Protein 3G66 (pdb70)

Secondary structure (DSSP, 8-state):
-HHHHHHHHHHHHS-HHHHHHHHHHHHHHHHH--------S----TTGGG-BTTB-EEEEEGGGTEEEEEEES--HHHHHHSEEEPTTSPPTT--TTEEEEEE--S-BTTB-TTTTGGG--TT-EEEEEETTEEEEEEEEEEEEE-TT--GGGS--TT-EEEEEEEEESTTT-SEEEEEEEEEE------/-HHHHHHHHHHHTS-HHHHHHHHHHHHHHHHH--------TTT--------TTGGG-BTTB-EEEEEGGGTEEEEEEES--HHHHTTSEEEPTTSPPTT--TTEEEEEE--S-BTTB-TTTTGGG--TT-EEEEEETTEEEEEEEEEEEEE-TT--GGGSPPTT-EEEEEEEEESTTT--EEEEEEEEEE------

Radius of gyration: 22.94 Å; Cα contacts (8 Å, |Δi|>4): 849; chains: 2; bounding box: 62×54×55 Å

Organism: Streptococcus pneumoniae (NCBI:txid1313)

Foldseek 3Di:
DVVQVVQLVVLVVDDPVLLVVLLVLLVVCQVPQDADDFADLPVDCSNVSQDDPQWFFWKFFVLVGDTFTEGEGRDVVRQVRTKYWGPSARDPSWDFQGFTEIEHELDDPPDNHCVPVVSDDFQGWMWTGGRPWIWIWGWDDKDKAASPGPPVRHGDGGWTKYWYKYADDVPPRRIIIITMTTTDDDTDDD/DVVQVVLQVQLVPDDPVLLVVLLVLQVVCQVVADDDDFADLPPPAADDDDCSNVSQDDPQWQHWKFFVLVGDTWTEGEGRHPVRLVRTKYWTPRARDPSWDFQHETEIEHELDDPPDNHCVPVVSDDFQGWMWTCGRNWIWIWTWDDKDKAASPPPPVRHGDGGFTKYWYKYADDVPPRRIIIITMTTTDDDTPDD

Structure (mmCIF, N/CA/C/O backbone):
data_3G66
#
_entry.id   3G66
#
_cell.length_a   48.911
_cell.length_b   96.857
_cell.length_c   98.866
_cell.angle_alpha   90.00
_cell.angle_beta   90.00
_cell.angle_gamma   90.00
#
_symmetry.space_group_name_H-M   'P 21 21 21'
#
loop_
_entity.id
_entity.type
_entity.pdbx_description
1 polymer 'Sortase C'
2 non-polymer '2-(N-MORPHOLINO)-ETHANESULFONIC ACID'
3 water water
#
loop_
_atom_site.group_PDB
_atom_site.id
_atom_site.type_symbol
_atom_site.label_atom_id
_atom_site.label_alt_id
_atom_site.label_comp_id
_atom_site.label_asym_id
_atom_site.label_entity_id
_atom_site.label_seq_id
_atom_site.pdbx_PDB_ins_code
_atom_site.Cartn_x
_atom_site.Cartn_y
_atom_site.Cartn_z
_atom_site.occupancy
_atom_site.B_iso_or_equiv
_atom_site.auth_seq_id
_atom_site.auth_comp_id
_atom_site.auth_asym_id
_atom_site.auth_atom_id
_atom_site.pdbx_PDB_model_num
ATOM 1 N N . ASN A 1 2 ? 32.350 -6.444 8.952 1.00 31.49 47 ASN A N 1
ATOM 2 C CA . ASN A 1 2 ? 33.639 -7.137 9.268 1.00 30.04 47 ASN A CA 1
ATOM 3 C C . ASN A 1 2 ? 34.364 -7.615 7.998 1.00 28.90 47 ASN A C 1
ATOM 4 O O . ASN A 1 2 ? 34.907 -6.791 7.257 1.00 28.52 47 ASN A O 1
ATOM 6 N N . GLU A 1 3 ? 34.379 -8.931 7.751 1.00 27.15 48 GLU A N 1
ATOM 7 C CA . GLU A 1 3 ? 35.003 -9.465 6.531 1.00 25.51 48 GLU A CA 1
ATOM 8 C C . GLU A 1 3 ? 34.311 -8.948 5.272 1.00 24.00 48 GLU A C 1
ATOM 9 O O . GLU A 1 3 ? 34.969 -8.603 4.287 1.00 22.64 48 GLU A O 1
ATOM 11 N N . VAL A 1 4 ? 32.988 -8.916 5.311 1.00 21.90 49 VAL A N 1
ATOM 12 C CA . VAL A 1 4 ? 32.186 -8.476 4.163 1.00 21.09 49 VAL A CA 1
ATOM 13 C C . VAL A 1 4 ? 32.464 -7.004 3.851 1.00 19.59 49 VAL A C 1
ATOM 14 O O . VAL A 1 4 ? 32.638 -6.618 2.705 1.00 18.36 49 VAL A O 1
ATOM 18 N N . ILE A 1 5 ? 32.537 -6.182 4.889 1.00 18.88 50 ILE A N 1
ATOM 19 C CA . ILE A 1 5 ? 32.807 -4.757 4.684 1.00 17.85 50 ILE A CA 1
ATOM 20 C C . ILE A 1 5 ? 34.207 -4.463 4.115 1.00 17.37 50 ILE A C 1
ATOM 21 O O . ILE A 1 5 ? 34.369 -3.644 3.187 1.00 15.35 50 ILE A O 1
ATOM 26 N N . LYS A 1 6 ? 35.200 -5.175 4.638 1.00 16.97 51 LYS A N 1
ATOM 27 C CA . LYS A 1 6 ? 36.567 -5.124 4.116 1.00 17.52 51 LYS A CA 1
ATOM 28 C C . LYS A 1 6 ? 36.634 -5.554 2.659 1.00 17.02 51 LYS A C 1
ATOM 29 O O . LYS A 1 6 ? 37.326 -4.924 1.862 1.00 17.39 51 LYS A O 1
ATOM 35 N N . GLU A 1 7 ? 35.912 -6.620 2.328 1.00 16.61 52 GLU A N 1
ATOM 36 C CA A GLU A 1 7 ? 35.872 -7.148 0.959 0.50 17.19 52 GLU A CA 1
ATOM 37 C CA B GLU A 1 7 ? 35.866 -7.151 0.951 0.50 17.36 52 GLU A CA 1
ATOM 38 C C . GLU A 1 7 ? 35.252 -6.121 0.015 1.00 15.89 52 GLU A C 1
ATOM 39 O O . GLU A 1 7 ? 35.745 -5.877 -1.076 1.00 15.50 52 GLU A O 1
ATOM 50 N N . PHE A 1 8 ? 34.162 -5.510 0.455 1.00 15.07 53 PHE A N 1
ATOM 51 C CA . PHE A 1 8 ? 33.510 -4.497 -0.355 1.00 13.65 53 PHE A CA 1
ATOM 52 C C . PHE A 1 8 ? 34.471 -3.336 -0.679 1.00 13.35 53 PHE A C 1
ATOM 53 O O . PHE A 1 8 ? 34.626 -2.954 -1.823 1.00 14.00 53 PHE A O 1
ATOM 61 N N . ASP A 1 9 ? 35.080 -2.739 0.345 1.00 12.77 54 ASP A N 1
ATOM 62 C CA . ASP A 1 9 ? 35.926 -1.582 0.126 1.00 13.04 54 ASP A CA 1
ATOM 63 C C . ASP A 1 9 ? 37.148 -1.972 -0.707 1.00 12.86 54 ASP A C 1
ATOM 64 O O . ASP A 1 9 ? 37.588 -1.166 -1.510 1.00 13.09 54 ASP A O 1
ATOM 69 N N . GLU A 1 10 ? 37.627 -3.205 -0.533 1.00 14.32 55 GLU A N 1
ATOM 70 C CA . GLU A 1 10 ? 38.782 -3.717 -1.308 1.00 16.34 55 GLU A CA 1
ATOM 71 C C . GLU A 1 10 ? 38.414 -3.812 -2.780 1.00 15.93 55 GLU A C 1
ATOM 72 O O . GLU A 1 10 ? 39.149 -3.337 -3.655 1.00 15.97 55 GLU A O 1
ATOM 78 N N . THR A 1 11 ? 37.238 -4.369 -3.055 1.00 14.59 56 THR A N 1
ATOM 79 C CA . THR A 1 11 ? 36.788 -4.483 -4.452 1.00 14.69 56 THR A CA 1
ATOM 80 C C . THR A 1 11 ? 36.608 -3.120 -5.103 1.00 14.50 56 THR A C 1
ATOM 81 O O . THR A 1 11 ? 37.085 -2.866 -6.211 1.00 13.77 56 THR A O 1
ATOM 85 N N . VAL A 1 12 ? 35.931 -2.216 -4.405 1.00 12.70 57 VAL A N 1
ATOM 86 C CA . VAL A 1 12 ? 35.709 -0.895 -4.955 1.00 13.34 57 VAL A CA 1
ATOM 87 C C . VAL A 1 12 ? 37.018 -0.184 -5.288 1.00 13.18 57 VAL A C 1
ATOM 88 O O . VAL A 1 12 ? 37.119 0.479 -6.311 1.00 12.89 57 VAL A O 1
ATOM 92 N N . SER A 1 13 ? 38.026 -0.317 -4.433 1.00 14.81 58 SER A N 1
ATOM 93 C CA . SER A 1 13 ? 39.305 0.356 -4.660 1.00 16.21 58 SER A CA 1
ATOM 94 C C . SER A 1 13 ? 40.015 -0.162 -5.917 1.00 17.36 58 SER A C 1
ATOM 95 O O . SER A 1 13 ? 40.904 0.521 -6.431 1.00 17.99 58 SER A O 1
ATOM 98 N N . GLN A 1 14 ? 39.618 -1.345 -6.379 1.00 17.64 59 GLN A N 1
ATOM 99 C CA A GLN A 1 14 ? 40.180 -1.900 -7.619 0.50 18.99 59 GLN A CA 1
ATOM 100 C CA B GLN A 1 14 ? 40.138 -1.967 -7.612 0.50 18.73 59 GLN A CA 1
ATOM 101 C C . GLN A 1 14 ? 39.347 -1.585 -8.865 1.00 19.26 59 GLN A C 1
ATOM 102 O O . GLN A 1 14 ? 39.788 -1.848 -10.015 1.00 20.07 59 GLN A O 1
ATOM 113 N N . MET A 1 15 ? 38.175 -0.985 -8.680 1.00 18.70 60 MET A N 1
ATOM 114 C CA . MET A 1 15 ? 37.344 -0.635 -9.819 1.00 18.74 60 MET A CA 1
ATOM 115 C C . MET A 1 15 ? 37.803 0.613 -10.581 1.00 19.93 60 MET A C 1
ATOM 116 O O . MET A 1 15 ? 38.463 1.512 -10.051 1.00 20.54 60 MET A O 1
ATOM 121 N N . ASP A 1 16 ? 37.425 0.637 -11.851 1.00 21.46 61 ASP A N 1
ATOM 122 C CA A ASP A 1 16 ? 37.678 1.710 -12.798 0.50 22.09 61 ASP A CA 1
ATOM 123 C CA B ASP A 1 16 ? 37.775 1.759 -12.711 0.50 22.35 61 ASP A CA 1
ATOM 124 C C . ASP A 1 16 ? 37.010 3.025 -12.375 1.00 22.20 61 ASP A C 1
ATOM 125 O O . ASP A 1 16 ? 35.788 3.042 -12.199 1.00 21.23 61 ASP A O 1
ATOM 134 N N . LYS A 1 17 ? 37.765 4.108 -12.258 1.00 22.34 62 LYS A N 1
ATOM 135 C CA . LYS A 1 17 ? 37.163 5.416 -11.933 1.00 23.42 62 LYS A CA 1
ATOM 136 C C . LYS A 1 17 ? 36.000 5.821 -12.841 1.00 23.51 62 LYS A C 1
ATOM 137 O O . LYS A 1 17 ? 35.001 6.345 -12.372 1.00 23.53 62 LYS A O 1
ATOM 139 N N . ALA A 1 18 ? 36.133 5.600 -14.146 1.00 24.06 63 ALA A N 1
ATOM 140 C CA . ALA A 1 18 ? 35.063 5.991 -15.067 1.00 24.27 63 ALA A CA 1
ATOM 141 C C . ALA A 1 18 ? 33.810 5.154 -14.850 1.00 23.77 63 ALA A C 1
ATOM 142 O O . ALA A 1 18 ? 32.702 5.683 -14.908 1.00 23.66 63 ALA A O 1
ATOM 144 N N . GLU A 1 19 ? 33.986 3.856 -14.588 1.00 22.61 64 GLU A N 1
ATOM 145 C CA . GLU A 1 19 ? 32.850 2.992 -14.326 1.00 22.67 64 GLU A CA 1
ATOM 146 C C . GLU A 1 19 ? 32.154 3.406 -13.024 1.00 20.46 64 GLU A C 1
ATOM 147 O O . GLU A 1 19 ? 30.927 3.427 -12.962 1.00 19.32 64 GLU A O 1
ATOM 153 N N . LEU A 1 20 ? 32.935 3.731 -11.991 1.00 19.55 65 LEU A N 1
ATOM 154 C CA . LEU A 1 20 ? 32.343 4.212 -10.728 1.00 19.05 65 LEU A CA 1
ATOM 155 C C . LEU A 1 20 ? 31.514 5.471 -10.945 1.00 18.78 65 LEU A C 1
ATOM 156 O O . LEU A 1 20 ? 30.399 5.577 -10.419 1.00 18.63 65 LEU A O 1
ATOM 161 N N . GLU A 1 21 ? 32.057 6.414 -11.719 1.00 18.63 66 GLU A N 1
ATOM 162 C CA . GLU A 1 21 ? 31.342 7.638 -12.083 1.00 19.47 66 GLU A CA 1
ATOM 163 C C . GLU A 1 21 ? 30.069 7.371 -12.878 1.00 18.60 66 GLU A C 1
ATOM 164 O O . GLU A 1 21 ? 29.028 7.951 -12.561 1.00 19.74 66 GLU A O 1
ATOM 170 N N . GLU A 1 22 ? 30.144 6.488 -13.873 1.00 18.52 67 GLU A N 1
ATOM 171 C CA A GLU A 1 22 ? 28.970 6.164 -14.704 0.50 18.33 67 GLU A CA 1
ATOM 172 C CA B GLU A 1 22 ? 28.990 6.123 -14.715 0.50 18.56 67 GLU A CA 1
ATOM 173 C C . GLU A 1 22 ? 27.882 5.470 -13.894 1.00 17.38 67 GLU A C 1
ATOM 174 O O . GLU A 1 22 ? 26.712 5.821 -14.014 1.00 17.20 67 GLU A O 1
ATOM 185 N N . ARG A 1 23 ? 28.267 4.504 -13.060 1.00 16.22 68 ARG A N 1
ATOM 186 C CA . ARG A 1 23 ? 27.315 3.839 -12.150 1.00 15.38 68 ARG A CA 1
ATOM 187 C C . ARG A 1 23 ? 26.598 4.864 -11.271 1.00 13.88 68 ARG A C 1
ATOM 188 O O . ARG A 1 23 ? 25.379 4.796 -11.070 1.00 13.30 68 ARG A O 1
ATOM 196 N N . TRP A 1 24 ? 27.374 5.768 -10.689 1.00 13.64 69 TRP A N 1
ATOM 197 C CA . TRP A 1 24 ? 26.812 6.785 -9.795 1.00 13.42 69 TRP A CA 1
ATOM 198 C C . TRP A 1 24 ? 25.777 7.639 -10.537 1.00 14.16 69 TRP A C 1
ATOM 199 O O . TRP A 1 24 ? 24.678 7.862 -10.011 1.00 13.45 69 TRP A O 1
ATOM 210 N N . ARG A 1 25 ? 26.102 8.093 -11.752 1.00 14.30 70 ARG A N 1
ATOM 211 C CA A ARG A 1 25 ? 25.163 8.922 -12.512 0.50 15.59 70 ARG A CA 1
ATOM 212 C CA B ARG A 1 25 ? 25.163 8.928 -12.497 0.50 15.41 70 ARG A CA 1
ATOM 213 C C . ARG A 1 25 ? 23.895 8.153 -12.867 1.00 14.80 70 ARG A C 1
ATOM 214 O O . ARG A 1 25 ? 22.817 8.726 -12.916 1.00 15.15 70 ARG A O 1
ATOM 229 N N . LEU A 1 26 ? 24.023 6.845 -13.114 1.00 14.65 71 LEU A N 1
ATOM 230 C CA . LEU A 1 26 ? 22.852 6.015 -13.411 1.00 15.01 71 LEU A CA 1
ATOM 231 C C . LEU A 1 26 ? 21.922 5.890 -12.194 1.00 14.46 71 LEU A C 1
ATOM 232 O O . LEU A 1 26 ? 20.674 5.890 -12.324 1.00 13.45 71 LEU A O 1
ATOM 237 N N . ALA A 1 27 ? 22.536 5.776 -11.004 1.00 12.78 72 ALA A N 1
ATOM 238 C CA . ALA A 1 27 ? 21.754 5.797 -9.777 1.00 13.43 72 ALA A CA 1
ATOM 239 C C . ALA A 1 27 ? 21.064 7.138 -9.621 1.00 12.76 72 ALA A C 1
ATOM 240 O O . ALA A 1 27 ? 19.895 7.219 -9.232 1.00 13.52 72 ALA A O 1
ATOM 242 N N . GLN A 1 28 ? 21.789 8.216 -9.903 1.00 14.02 73 GLN A N 1
ATOM 243 C CA . GLN A 1 28 ? 21.171 9.561 -9.811 1.00 14.38 73 GLN A CA 1
ATOM 244 C C . GLN A 1 28 ? 20.002 9.719 -10.775 1.00 15.04 73 GLN A C 1
ATOM 245 O O . GLN A 1 28 ? 18.973 10.272 -10.421 1.00 13.98 73 GLN A O 1
ATOM 251 N N . ALA A 1 29 ? 20.156 9.203 -11.988 1.00 15.14 74 ALA A N 1
ATOM 252 C CA . ALA A 1 29 ? 19.045 9.234 -12.973 1.00 16.44 74 ALA A CA 1
ATOM 253 C C . ALA A 1 29 ? 17.814 8.524 -12.441 1.00 17.45 74 ALA A C 1
ATOM 254 O O . ALA A 1 29 ? 16.702 9.051 -12.530 1.00 17.53 74 ALA A O 1
ATOM 256 N N . PHE A 1 30 ? 18.003 7.335 -11.861 1.00 17.06 75 PHE A N 1
ATOM 257 C CA . PHE A 1 30 ? 16.887 6.601 -11.251 1.00 18.36 75 PHE A CA 1
ATOM 258 C C . PHE A 1 30 ? 16.190 7.417 -10.172 1.00 18.34 75 PHE A C 1
ATOM 259 O O . PHE A 1 30 ? 14.961 7.499 -10.147 1.00 19.16 75 PHE A O 1
ATOM 267 N N . ASN A 1 31 ? 16.974 7.996 -9.268 1.00 18.67 76 ASN A N 1
ATOM 268 C CA . ASN A 1 31 ? 16.430 8.841 -8.193 1.00 18.70 76 ASN A CA 1
ATOM 269 C C . ASN A 1 31 ? 15.721 10.091 -8.711 1.00 19.90 76 ASN A C 1
ATOM 270 O O . ASN A 1 31 ? 14.795 10.566 -8.085 1.00 20.24 76 ASN A O 1
ATOM 275 N N . ALA A 1 32 ? 16.168 10.612 -9.859 1.00 20.96 77 ALA A N 1
ATOM 276 C CA . ALA A 1 32 ? 15.568 11.827 -10.442 1.00 21.87 77 ALA A CA 1
ATOM 277 C C . ALA A 1 32 ? 14.190 11.546 -11.049 1.00 22.89 77 ALA A C 1
ATOM 278 O O . ALA A 1 32 ? 13.344 12.444 -11.150 1.00 23.93 77 ALA A O 1
ATOM 280 N N . THR A 1 33 ? 13.962 10.305 -11.449 1.00 24.09 78 THR A N 1
ATOM 281 C CA . THR A 1 33 ? 12.737 9.923 -12.144 1.00 25.71 78 THR A CA 1
ATOM 282 C C . THR A 1 33 ? 11.815 8.977 -11.371 1.00 26.59 78 THR A C 1
ATOM 283 O O . THR A 1 33 ? 10.815 8.502 -11.907 1.00 26.84 78 THR A O 1
ATOM 287 N N . LEU A 1 34 ? 12.144 8.703 -10.111 1.00 28.00 79 LEU A N 1
ATOM 288 C CA . LEU A 1 34 ? 11.357 7.760 -9.304 1.00 29.49 79 LEU A CA 1
ATOM 289 C C . LEU A 1 34 ? 9.978 8.335 -8.983 1.00 30.67 79 LEU A C 1
ATOM 290 O O . LEU A 1 34 ? 9.872 9.442 -8.470 1.00 31.57 79 LEU A O 1
ATOM 295 N N . LYS A 1 35 ? 8.925 7.584 -9.287 1.00 32.84 80 LYS A N 1
ATOM 296 C CA . LYS A 1 35 ? 7.570 7.985 -8.921 1.00 34.84 80 LYS A CA 1
ATOM 297 C C . LYS A 1 35 ? 7.208 7.411 -7.561 1.00 36.49 80 LYS A C 1
ATOM 298 O O . LYS A 1 35 ? 7.585 6.282 -7.250 1.00 36.61 80 LYS A O 1
ATOM 300 N N . PRO A 1 36 ? 6.506 8.203 -6.733 1.00 38.36 81 PRO A N 1
ATOM 301 C CA . PRO A 1 36 ? 5.803 7.724 -5.541 1.00 39.57 81 PRO A CA 1
ATOM 302 C C . PRO A 1 36 ? 5.036 6.429 -5.774 1.00 40.78 81 PRO A C 1
ATOM 303 O O . PRO A 1 36 ? 4.419 6.233 -6.834 1.00 41.50 81 PRO A O 1
ATOM 307 N N . SER A 1 37 ? 5.080 5.552 -4.779 1.00 41.92 82 SER A N 1
ATOM 308 C CA . SER A 1 37 ? 4.390 4.275 -4.840 1.00 43.32 82 SER A CA 1
ATOM 309 C C . SER A 1 37 ? 4.003 3.852 -3.426 1.00 44.09 82 SER A C 1
ATOM 310 O O . SER A 1 37 ? 4.440 4.472 -2.443 1.00 44.01 82 SER A O 1
ATOM 313 N N . GLU A 1 38 ? 3.167 2.820 -3.322 1.00 44.87 83 GLU A N 1
ATOM 314 C CA . GLU A 1 38 ? 2.744 2.331 -2.016 1.00 45.40 83 GLU A CA 1
ATOM 315 C C . GLU A 1 38 ? 3.883 1.532 -1.394 1.00 45.00 83 GLU A C 1
ATOM 316 O O . GLU A 1 38 ? 4.273 0.477 -1.913 1.00 45.54 83 GLU A O 1
ATOM 322 N N . ILE A 1 39 ? 4.419 2.064 -0.300 1.00 44.20 84 ILE A N 1
ATOM 323 C CA . ILE A 1 39 ? 5.524 1.451 0.438 1.00 43.76 84 ILE A CA 1
ATOM 324 C C . ILE A 1 39 ? 5.010 0.608 1.620 1.00 43.44 84 ILE A C 1
ATOM 325 O O . ILE A 1 39 ? 4.465 1.136 2.597 1.00 43.84 84 ILE A O 1
ATOM 330 N N . LEU A 1 40 ? 5.197 -0.704 1.501 1.00 42.59 85 LEU A N 1
ATOM 331 C CA . LEU A 1 40 ? 4.702 -1.693 2.457 1.00 41.42 85 LEU A CA 1
ATOM 332 C C . LEU A 1 40 ? 5.674 -1.913 3.621 1.00 40.40 85 LEU A C 1
ATOM 333 O O . LEU A 1 40 ? 6.883 -1.683 3.489 1.00 39.54 85 LEU A O 1
ATOM 338 N N . ASP A 1 41 ? 5.138 -2.368 4.756 1.00 39.04 86 ASP A N 1
ATOM 339 C CA . ASP A 1 41 ? 5.965 -2.780 5.890 1.00 37.97 86 ASP A CA 1
ATOM 340 C C . ASP A 1 41 ? 6.774 -3.997 5.476 1.00 37.24 86 ASP A C 1
ATOM 341 O O . ASP A 1 41 ? 6.196 -4.987 5.011 1.00 37.56 86 ASP A O 1
ATOM 346 N N . PRO A 1 42 ? 8.116 -3.931 5.636 1.00 36.67 87 PRO A N 1
ATOM 347 C CA . PRO A 1 42 ? 8.979 -5.019 5.196 1.00 36.52 87 PRO A CA 1
ATOM 348 C C . PRO A 1 42 ? 8.834 -6.312 5.997 1.00 36.73 87 PRO A C 1
ATOM 349 O O . PRO A 1 42 ? 9.081 -7.378 5.456 1.00 37.05 87 PRO A O 1
ATOM 353 N N . PHE A 1 43 ? 8.436 -6.228 7.263 1.00 36.85 88 PHE A N 1
ATOM 354 C CA . PHE A 1 43 ? 8.572 -7.386 8.159 1.00 37.52 88 PHE A CA 1
ATOM 355 C C . PHE A 1 43 ? 7.405 -8.357 8.113 1.00 38.32 88 PHE A C 1
ATOM 356 O O . PHE A 1 43 ? 7.565 -9.536 8.446 1.00 38.96 88 PHE A O 1
ATOM 364 N N . THR A 1 44 ? 6.247 -7.860 7.691 1.00 39.30 89 THR A N 1
ATOM 365 C CA . THR A 1 44 ? 5.004 -8.618 7.760 1.00 40.02 89 THR A CA 1
ATOM 366 C C . THR A 1 44 ? 3.988 -8.035 6.792 1.00 40.60 89 THR A C 1
ATOM 367 O O . THR A 1 44 ? 3.612 -6.869 6.915 1.00 41.41 89 THR A O 1
ATOM 369 N N . SER A 1 53 ? 14.250 -7.499 -7.768 1.00 38.86 98 SER A N 1
ATOM 370 C CA . SER A 1 53 ? 14.242 -6.637 -8.940 1.00 38.16 98 SER A CA 1
ATOM 371 C C . SER A 1 53 ? 15.580 -6.666 -9.693 1.00 37.59 98 SER A C 1
ATOM 372 O O . SER A 1 53 ? 16.244 -7.710 -9.774 1.00 38.29 98 SER A O 1
ATOM 374 N N . GLU A 1 54 ? 15.930 -5.526 -10.282 1.00 36.22 99 GLU A N 1
ATOM 375 C CA . GLU A 1 54 ? 17.189 -5.322 -10.976 1.00 33.79 99 GLU A CA 1
ATOM 376 C C . GLU A 1 54 ? 17.511 -3.826 -10.960 1.00 32.27 99 GLU A C 1
ATOM 377 O O . GLU A 1 54 ? 18.546 -3.394 -11.445 1.00 32.37 99 GLU A O 1
ATOM 379 N N . TYR A 1 55 ? 16.637 -3.033 -10.365 1.00 29.77 100 TYR A N 1
ATOM 380 C CA . TYR A 1 55 ? 16.720 -1.582 -10.521 1.00 28.32 100 TYR A CA 1
ATOM 381 C C . TYR A 1 55 ? 17.918 -0.909 -9.830 1.00 26.27 100 TYR A C 1
ATOM 382 O O . TYR A 1 55 ? 18.239 0.244 -10.157 1.00 25.64 100 TYR A O 1
ATOM 391 N N . ALA A 1 56 ? 18.502 -1.591 -8.829 1.00 23.53 101 ALA A N 1
ATOM 392 C CA . ALA A 1 56 ? 19.704 -1.123 -8.120 1.00 20.79 101 ALA A CA 1
ATOM 393 C C . ALA A 1 56 ? 20.987 -1.828 -8.598 1.00 19.43 101 ALA A C 1
ATOM 394 O O . ALA A 1 56 ? 22.034 -1.803 -7.934 1.00 17.75 101 ALA A O 1
ATOM 396 N N . ASN A 1 57 ? 20.913 -2.484 -9.756 1.00 18.88 102 ASN A N 1
ATOM 397 C CA . ASN A 1 57 ? 22.074 -3.212 -10.256 1.00 18.28 102 ASN A CA 1
ATOM 398 C C . ASN A 1 57 ? 23.350 -2.388 -10.404 1.00 16.79 102 ASN A C 1
ATOM 399 O O . ASN A 1 57 ? 24.440 -2.910 -10.226 1.00 16.23 102 ASN A O 1
ATOM 404 N N . MET A 1 58 ? 23.219 -1.103 -10.703 1.00 15.49 103 MET A N 1
ATOM 405 C CA . MET A 1 58 ? 24.412 -0.278 -10.904 1.00 14.92 103 MET A CA 1
ATOM 406 C C . MET A 1 58 ? 25.202 -0.131 -9.596 1.00 14.51 103 MET A C 1
ATOM 407 O O . MET A 1 58 ? 26.416 0.211 -9.619 1.00 14.69 103 MET A O 1
ATOM 412 N N . LEU A 1 59 ? 24.534 -0.414 -8.475 1.00 14.30 104 LEU A N 1
ATOM 413 C CA . LEU A 1 59 ? 25.183 -0.258 -7.138 1.00 13.87 104 LEU A CA 1
ATOM 414 C C . LEU A 1 59 ? 25.813 -1.528 -6.619 1.00 13.93 104 LEU A C 1
ATOM 415 O O . LEU A 1 59 ? 26.616 -1.506 -5.675 1.00 12.79 104 LEU A O 1
ATOM 420 N N . LYS A 1 60 ? 25.472 -2.645 -7.256 1.00 13.41 105 LYS A N 1
ATOM 421 C CA . LYS A 1 60 ? 25.831 -3.948 -6.722 1.00 13.22 105 LYS A CA 1
ATOM 422 C C . LYS A 1 60 ? 27.295 -4.289 -6.938 1.00 14.20 105 LYS A C 1
ATOM 423 O O . LYS A 1 60 ? 27.815 -4.171 -8.047 1.00 15.49 105 LYS A O 1
ATOM 429 N N . VAL A 1 61 ? 27.931 -4.732 -5.867 1.00 13.53 106 VAL A N 1
ATOM 430 C CA . VAL A 1 61 ? 29.324 -5.207 -5.862 1.00 14.94 106 VAL A CA 1
ATOM 431 C C . VAL A 1 61 ? 29.314 -6.561 -5.138 1.00 15.96 106 VAL A C 1
ATOM 432 O O . VAL A 1 61 ? 29.290 -6.625 -3.923 1.00 15.64 106 VAL A O 1
ATOM 436 N N . HIS A 1 62 ? 29.294 -7.647 -5.910 1.00 17.94 107 HIS A N 1
ATOM 437 C CA . HIS A 1 62 ? 29.091 -8.994 -5.369 1.00 19.92 107 HIS A CA 1
ATOM 438 C C . HIS A 1 62 ? 27.849 -9.044 -4.468 1.00 19.31 107 HIS A C 1
ATOM 439 O O . HIS A 1 62 ? 27.900 -9.568 -3.354 1.00 20.30 107 HIS A O 1
ATOM 446 N N . GLU A 1 63 ? 26.752 -8.491 -4.991 1.00 18.77 108 GLU A N 1
ATOM 447 C CA . GLU A 1 63 ? 25.403 -8.442 -4.379 1.00 19.05 108 GLU A CA 1
ATOM 448 C C . GLU A 1 63 ? 25.223 -7.375 -3.283 1.00 18.54 108 GLU A C 1
ATOM 449 O O . GLU A 1 63 ? 24.102 -6.937 -3.005 1.00 18.37 108 GLU A O 1
ATOM 455 N N . ARG A 1 64 ? 26.314 -6.946 -2.673 1.00 17.56 109 ARG A N 1
ATOM 456 C CA . ARG A 1 64 ? 26.214 -5.879 -1.681 1.00 16.69 109 ARG A CA 1
ATOM 457 C C . ARG A 1 64 ? 26.130 -4.540 -2.381 1.00 15.45 109 ARG A C 1
ATOM 458 O O . ARG A 1 64 ? 26.787 -4.325 -3.405 1.00 13.88 109 ARG A O 1
ATOM 466 N N . ILE A 1 65 ? 25.346 -3.629 -1.808 1.00 13.35 110 ILE A N 1
ATOM 467 C CA . ILE A 1 65 ? 25.301 -2.264 -2.325 1.00 13.58 110 ILE A CA 1
ATOM 468 C C . ILE A 1 65 ? 26.057 -1.255 -1.455 1.00 12.81 110 ILE A C 1
ATOM 469 O O . ILE A 1 65 ? 26.055 -0.047 -1.733 1.00 14.64 110 ILE A O 1
ATOM 474 N N . GLY A 1 66 ? 26.689 -1.759 -0.409 1.00 13.05 111 GLY A N 1
ATOM 475 C CA . GLY A 1 66 ? 27.500 -0.895 0.464 1.00 12.79 111 GLY A CA 1
ATOM 476 C C . GLY A 1 66 ? 27.350 -1.310 1.897 1.00 12.04 111 GLY A C 1
ATOM 477 O O . GLY A 1 66 ? 27.112 -2.491 2.221 1.00 10.76 111 GLY A O 1
ATOM 478 N N . TYR A 1 67 ? 27.470 -0.327 2.780 1.00 10.01 112 TYR A N 1
ATOM 479 C CA . TYR A 1 67 ? 27.176 -0.592 4.159 1.00 9.16 112 TYR A CA 1
ATOM 480 C C . TYR A 1 67 ? 26.755 0.660 4.883 1.00 8.77 112 TYR A C 1
ATOM 481 O O . TYR A 1 67 ? 27.045 1.763 4.409 1.00 9.05 112 TYR A O 1
ATOM 490 N N . VAL A 1 68 ? 26.069 0.466 6.004 1.00 8.29 113 VAL A N 1
ATOM 491 C CA . VAL A 1 68 ? 25.644 1.590 6.841 1.00 8.03 113 VAL A CA 1
ATOM 492 C C . VAL A 1 68 ? 26.464 1.614 8.122 1.00 8.57 113 VAL A C 1
ATOM 493 O O . VAL A 1 68 ? 26.589 0.595 8.820 1.00 9.04 113 VAL A O 1
ATOM 497 N N . GLU A 1 69 ? 27.036 2.780 8.406 1.00 8.27 114 GLU A N 1
ATOM 498 C CA . GLU A 1 69 ? 27.952 2.959 9.516 1.00 8.04 114 GLU A CA 1
ATOM 499 C C . GLU A 1 69 ? 27.295 3.835 10.564 1.00 8.87 114 GLU A C 1
ATOM 500 O O . GLU A 1 69 ? 26.952 4.987 10.282 1.00 9.06 114 GLU A O 1
ATOM 506 N N . ILE A 1 70 ? 27.135 3.308 11.775 1.00 8.26 115 ILE A N 1
ATOM 507 C CA . ILE A 1 70 ? 26.429 4.054 12.828 1.00 8.47 115 ILE A CA 1
ATOM 508 C C . ILE A 1 70 ? 27.288 4.111 14.101 1.00 8.11 115 ILE A C 1
ATOM 509 O O . ILE A 1 70 ? 27.207 3.210 14.944 1.00 9.67 115 ILE A O 1
ATOM 514 N N . PRO A 1 71 ? 28.132 5.148 14.218 1.00 9.70 116 PRO A N 1
ATOM 515 C CA . PRO A 1 71 ? 29.078 5.208 15.328 1.00 10.43 116 PRO A CA 1
ATOM 516 C C . PRO A 1 71 ? 28.399 5.215 16.698 1.00 12.34 116 PRO A C 1
ATOM 517 O O . PRO A 1 71 ? 28.980 4.677 17.662 1.00 12.02 116 PRO A O 1
ATOM 521 N N . ALA A 1 72 ? 27.189 5.765 16.788 1.00 12.72 117 ALA A N 1
ATOM 522 C CA . ALA A 1 72 ? 26.500 5.875 18.099 1.00 14.26 117 ALA A CA 1
ATOM 523 C C . ALA A 1 72 ? 26.241 4.498 18.723 1.00 14.92 117 ALA A C 1
ATOM 524 O O . ALA A 1 72 ? 26.206 4.379 19.944 1.00 16.01 117 ALA A O 1
ATOM 526 N N . ILE A 1 73 ? 26.102 3.466 17.897 1.00 14.39 118 ILE A N 1
ATOM 527 C CA . ILE A 1 73 ? 25.870 2.090 18.364 1.00 14.67 118 ILE A CA 1
ATOM 528 C C . ILE A 1 73 ? 26.947 1.086 17.900 1.00 15.20 118 ILE A C 1
ATOM 529 O O . ILE A 1 73 ? 26.758 -0.143 17.985 1.00 14.85 118 ILE A O 1
ATOM 534 N N . ASP A 1 74 ? 28.092 1.604 17.451 1.00 14.62 119 ASP A N 1
ATOM 535 C CA . ASP A 1 74 ? 29.252 0.779 17.078 1.00 16.10 119 ASP A CA 1
ATOM 536 C C . ASP A 1 74 ? 28.903 -0.300 16.059 1.00 14.87 119 ASP A C 1
ATOM 537 O O . ASP A 1 74 ? 29.317 -1.476 16.195 1.00 14.67 119 ASP A O 1
ATOM 542 N N . GLN A 1 75 ? 28.164 0.095 15.014 1.00 12.88 120 GLN A N 1
ATOM 543 C CA . GLN A 1 75 ? 27.767 -0.811 13.926 1.00 11.53 120 GLN A CA 1
ATOM 544 C C . GLN A 1 75 ? 28.275 -0.353 12.553 1.00 12.10 120 GLN A C 1
ATOM 545 O O . GLN A 1 75 ? 28.306 0.844 12.267 1.00 10.90 120 GLN A O 1
ATOM 551 N N . GLU A 1 76 ? 28.735 -1.328 11.760 1.00 11.20 121 GLU A N 1
ATOM 552 C CA . GLU A 1 76 ? 28.954 -1.180 10.320 1.00 12.81 121 GLU A CA 1
ATOM 553 C C . GLU A 1 76 ? 28.349 -2.424 9.705 1.00 12.44 121 GLU A C 1
ATOM 554 O O . GLU A 1 76 ? 28.852 -3.550 9.891 1.00 14.20 121 GLU A O 1
ATOM 560 N N . ILE A 1 77 ? 27.219 -2.227 9.027 1.00 10.64 122 ILE A N 1
ATOM 561 C CA . ILE A 1 77 ? 26.347 -3.313 8.582 1.00 10.46 122 ILE A CA 1
ATOM 562 C C . ILE A 1 77 ? 26.226 -3.333 7.046 1.00 10.14 122 ILE A C 1
ATOM 563 O O . ILE A 1 77 ? 25.817 -2.323 6.429 1.00 10.82 122 ILE A O 1
ATOM 568 N N . PRO A 1 78 ? 26.523 -4.496 6.412 1.00 10.82 123 PRO A N 1
ATOM 569 C CA . PRO A 1 78 ? 26.420 -4.536 4.956 1.00 11.01 123 PRO A CA 1
ATOM 570 C C . PRO A 1 78 ? 24.976 -4.331 4.485 1.00 10.25 123 PRO A C 1
ATOM 571 O O . PRO A 1 78 ? 24.055 -4.776 5.157 1.00 12.25 123 PRO A O 1
ATOM 575 N N . MET A 1 79 ? 24.801 -3.668 3.340 1.00 10.67 124 MET A N 1
ATOM 576 C CA . MET A 1 79 ? 23.478 -3.431 2.767 1.00 11.99 124 MET A CA 1
ATOM 577 C C . MET A 1 79 ? 23.281 -4.238 1.493 1.00 11.60 124 MET A C 1
ATOM 578 O O . MET A 1 79 ? 24.203 -4.410 0.671 1.00 11.07 124 MET A O 1
ATOM 583 N N . TYR A 1 80 ? 22.039 -4.666 1.323 1.00 11.17 125 TYR A N 1
ATOM 584 C CA . TYR A 1 80 ? 21.599 -5.408 0.142 1.00 13.02 125 TYR A CA 1
ATOM 585 C C . TYR A 1 80 ? 20.298 -4.814 -0.400 1.00 13.22 125 TYR A C 1
ATOM 586 O O . TYR A 1 80 ? 19.646 -4.003 0.260 1.00 13.95 125 TYR A O 1
ATOM 595 N N . VAL A 1 81 ? 19.896 -5.240 -1.606 1.00 14.80 126 VAL A N 1
ATOM 596 C CA . VAL A 1 81 ? 18.637 -4.780 -2.186 1.00 15.97 126 VAL A CA 1
ATOM 597 C C . VAL A 1 81 ? 17.461 -5.624 -1.721 1.00 16.24 126 VAL A C 1
ATOM 598 O O . VAL A 1 81 ? 17.491 -6.863 -1.782 1.00 17.94 126 VAL A O 1
ATOM 602 N N . GLY A 1 82 ? 16.422 -4.967 -1.233 1.00 17.46 127 GLY A N 1
ATOM 603 C CA . GLY A 1 82 ? 15.223 -5.669 -0.850 1.00 18.14 127 GLY A CA 1
ATOM 604 C C . GLY A 1 82 ? 15.210 -6.132 0.586 1.00 19.45 127 GLY A C 1
ATOM 605 O O . GLY A 1 82 ? 16.186 -5.967 1.317 1.00 18.30 127 GLY A O 1
ATOM 606 N N . THR A 1 83 ? 14.081 -6.705 0.995 1.00 20.27 128 THR A N 1
ATOM 607 C CA . THR A 1 83 ? 13.858 -7.004 2.405 1.00 21.67 128 THR A CA 1
ATOM 608 C C . THR A 1 83 ? 13.367 -8.437 2.626 1.00 22.74 128 THR A C 1
ATOM 609 O O . THR A 1 83 ? 12.668 -8.710 3.595 1.00 23.58 128 THR A O 1
ATOM 613 N N . SER A 1 84 ? 13.747 -9.343 1.728 1.00 23.58 129 SER A N 1
ATOM 614 C CA . SER A 1 84 ? 13.432 -10.761 1.879 1.00 24.78 129 SER A CA 1
ATOM 615 C C . SER A 1 84 ? 14.104 -11.320 3.127 1.00 25.13 129 SER A C 1
ATOM 616 O O . SER A 1 84 ? 15.053 -10.739 3.639 1.00 24.18 129 SER A O 1
ATOM 619 N N . GLU A 1 85 ? 13.650 -12.473 3.611 1.00 26.11 130 GLU A N 1
ATOM 620 C CA . GLU A 1 85 ? 14.227 -12.957 4.857 1.00 26.80 130 GLU A CA 1
ATOM 621 C C . GLU A 1 85 ? 15.674 -13.391 4.677 1.00 26.02 130 GLU A C 1
ATOM 622 O O . GLU A 1 85 ? 16.467 -13.262 5.609 1.00 26.16 130 GLU A O 1
ATOM 628 N N A ASP A 1 86 ? 16.018 -13.894 3.496 0.50 25.16 131 ASP A N 1
ATOM 629 N N B ASP A 1 86 ? 16.029 -13.866 3.475 0.50 25.27 131 ASP A N 1
ATOM 630 C CA A ASP A 1 86 ? 17.408 -14.193 3.193 0.50 24.64 131 ASP A CA 1
ATOM 631 C CA B ASP A 1 86 ? 17.429 -14.208 3.158 0.50 24.82 131 ASP A CA 1
ATOM 632 C C A ASP A 1 86 ? 18.305 -12.974 3.443 0.50 23.64 131 ASP A C 1
ATOM 633 C C B ASP A 1 86 ? 18.402 -13.015 3.228 0.50 23.79 131 ASP A C 1
ATOM 634 O O A ASP A 1 86 ? 19.299 -13.074 4.166 0.50 23.05 131 ASP A O 1
ATOM 635 O O B ASP A 1 86 ? 19.558 -13.180 3.598 0.50 23.52 131 ASP A O 1
ATOM 644 N N . ILE A 1 87 ? 17.919 -11.824 2.887 1.00 22.53 132 ILE A N 1
ATOM 645 C CA . ILE A 1 87 ? 18.696 -10.568 3.082 1.00 20.69 132 ILE A CA 1
ATOM 646 C C . ILE A 1 87 ? 18.771 -10.182 4.558 1.00 19.20 132 ILE A C 1
ATOM 647 O O . ILE A 1 87 ? 19.856 -9.940 5.108 1.00 17.11 132 ILE A O 1
ATOM 652 N N . LEU A 1 88 ? 17.619 -10.150 5.223 1.00 17.97 133 LEU A N 1
ATOM 653 C CA . LEU A 1 88 ? 17.600 -9.645 6.594 1.00 18.29 133 LEU A CA 1
ATOM 654 C C . LEU A 1 88 ? 18.320 -10.561 7.607 1.00 18.32 133 LEU A C 1
ATOM 655 O O . LEU A 1 88 ? 18.641 -10.142 8.717 1.00 18.83 133 LEU A O 1
ATOM 660 N N . GLN A 1 89 ? 18.592 -11.810 7.216 1.00 18.91 134 GLN A N 1
ATOM 661 C CA . GLN A 1 89 ? 19.383 -12.695 8.085 1.00 19.85 134 GLN A CA 1
ATOM 662 C C . GLN A 1 89 ? 20.871 -12.353 8.050 1.00 19.39 134 GLN A C 1
ATOM 663 O O . GLN A 1 89 ? 21.619 -12.731 8.964 1.00 20.16 134 GLN A O 1
ATOM 669 N N . LYS A 1 90 ? 21.289 -11.622 7.021 1.00 18.76 135 LYS A N 1
ATOM 670 C CA . LYS A 1 90 ? 22.711 -11.285 6.817 1.00 18.58 135 LYS A CA 1
ATOM 671 C C . LYS A 1 90 ? 23.109 -9.787 6.845 1.00 17.29 135 LYS A C 1
ATOM 672 O O . LYS A 1 90 ? 24.284 -9.451 6.834 1.00 17.54 135 LYS A O 1
ATOM 678 N N . GLY A 1 91 ? 22.146 -8.885 6.888 1.00 15.70 136 GLY A N 1
ATOM 679 C CA . GLY A 1 91 ? 22.501 -7.464 6.856 1.00 13.70 136 GLY A CA 1
ATOM 680 C C . GLY A 1 91 ? 21.265 -6.599 6.763 1.00 12.95 136 GLY A C 1
ATOM 681 O O . GLY A 1 91 ? 20.180 -7.018 7.137 1.00 12.77 136 GLY A O 1
ATOM 682 N N . ALA A 1 92 ? 21.435 -5.370 6.299 1.00 12.16 137 ALA A N 1
ATOM 683 C CA . ALA A 1 92 ? 20.319 -4.445 6.159 1.00 11.86 137 ALA A CA 1
ATOM 684 C C . ALA A 1 92 ? 19.821 -4.507 4.735 1.00 12.03 137 ALA A C 1
ATOM 685 O O . ALA A 1 92 ? 20.592 -4.779 3.825 1.00 12.47 137 ALA A O 1
ATOM 687 N N . GLY A 1 93 ? 18.549 -4.189 4.539 1.00 12.21 138 GLY A N 1
ATOM 688 C CA . GLY A 1 93 ? 17.959 -4.165 3.202 1.00 13.07 138 GLY A CA 1
ATOM 689 C C . GLY A 1 93 ? 17.378 -2.823 2.793 1.00 12.53 138 GLY A C 1
ATOM 690 O O . GLY A 1 93 ? 16.705 -2.163 3.597 1.00 13.83 138 GLY A O 1
ATOM 691 N N . LEU A 1 94 ? 17.621 -2.436 1.542 1.00 12.81 139 LEU A N 1
ATOM 692 C CA . LEU A 1 94 ? 17.005 -1.264 0.922 1.00 14.17 139 LEU A CA 1
ATOM 693 C C . LEU A 1 94 ? 15.536 -1.563 0.624 1.00 15.78 139 LEU A C 1
ATOM 694 O O . LEU A 1 94 ? 15.230 -2.512 -0.101 1.00 16.43 139 LEU A O 1
ATOM 699 N N . LEU A 1 95 ? 14.647 -0.737 1.160 1.00 16.65 140 LEU A N 1
ATOM 700 C CA . LEU A 1 95 ? 13.207 -0.919 1.028 1.00 19.54 140 LEU A CA 1
ATOM 701 C C . LEU A 1 95 ? 12.725 -0.657 -0.387 1.00 20.35 140 LEU A C 1
ATOM 702 O O . LEU A 1 95 ? 13.108 0.331 -1.031 1.00 19.69 140 LEU A O 1
ATOM 707 N N . GLU A 1 96 ? 11.890 -1.574 -0.869 1.00 20.94 141 GLU A N 1
ATOM 708 C CA A GLU A 1 96 ? 11.221 -1.522 -2.171 0.50 21.50 141 GLU A CA 1
ATOM 709 C CA B GLU A 1 96 ? 11.399 -1.410 -2.225 0.50 21.80 141 GLU A CA 1
ATOM 710 C C . GLU A 1 96 ? 10.409 -0.233 -2.315 1.00 21.42 141 GLU A C 1
ATOM 711 O O . GLU A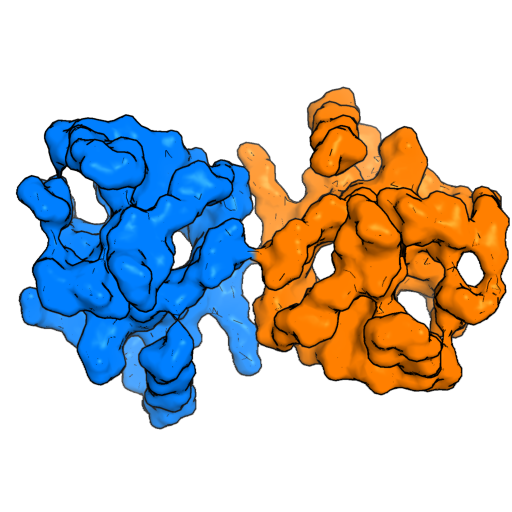 1 96 ? 9.541 0.009 -1.463 1.00 22.44 141 GLU A O 1
ATOM 722 N N . GLY A 1 97 ? 10.647 0.582 -3.332 1.00 20.86 142 GLY A N 1
ATOM 723 C CA . GLY A 1 97 ? 9.846 1.786 -3.546 1.00 20.42 142 GLY A CA 1
ATOM 724 C C . GLY A 1 97 ? 10.535 3.061 -3.065 1.00 19.95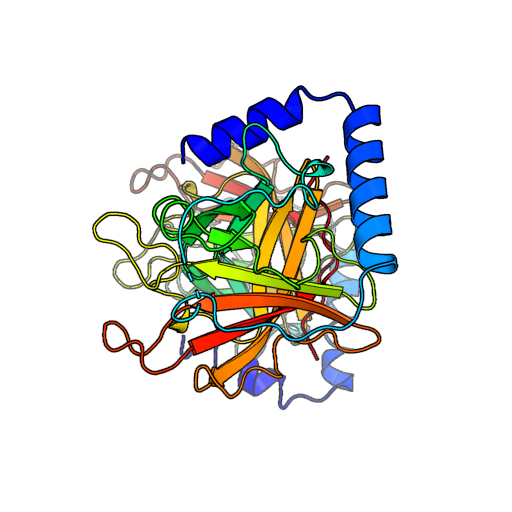 142 GLY A C 1
ATOM 725 O O . GLY A 1 97 ? 10.101 4.194 -3.368 1.00 21.18 142 GLY A O 1
ATOM 726 N N . ALA A 1 98 ? 11.613 2.897 -2.305 1.00 18.63 143 ALA A N 1
ATOM 727 C CA . ALA A 1 98 ? 12.359 4.068 -1.834 1.00 16.53 143 ALA A CA 1
ATOM 728 C C . ALA A 1 98 ? 13.515 4.462 -2.776 1.00 14.87 143 ALA A C 1
ATOM 729 O O . ALA A 1 98 ? 13.911 3.702 -3.686 1.00 15.38 143 ALA A O 1
ATOM 731 N N . SER A 1 99 ? 14.044 5.668 -2.564 1.00 13.10 144 SER A N 1
ATOM 732 C CA . SER A 1 99 ? 15.172 6.159 -3.357 1.00 12.57 144 SER A CA 1
ATOM 733 C C . SER A 1 99 ? 16.377 5.280 -3.124 1.00 12.17 144 SER A C 1
ATOM 734 O O . SER A 1 99 ? 16.513 4.703 -2.044 1.00 13.92 144 SER A O 1
ATOM 737 N N . LEU A 1 100 ? 17.260 5.192 -4.128 1.00 11.53 145 LEU A N 1
ATOM 738 C CA . LEU A 1 100 ? 18.571 4.581 -3.962 1.00 11.22 145 LEU A CA 1
ATOM 739 C C . LEU A 1 100 ? 19.405 5.415 -2.992 1.00 10.37 145 LEU A C 1
ATOM 740 O O . LEU A 1 100 ? 19.243 6.623 -2.943 1.00 11.96 145 LEU A O 1
ATOM 745 N N . PRO A 1 101 ? 20.337 4.787 -2.252 1.00 10.51 146 PRO A N 1
ATOM 746 C CA . PRO A 1 101 ? 21.155 5.525 -1.270 1.00 10.28 146 PRO A CA 1
ATOM 747 C C . PRO A 1 101 ? 22.300 6.336 -1.883 1.00 11.85 146 PRO A C 1
ATOM 748 O O . PRO A 1 101 ? 23.425 6.275 -1.393 1.00 12.51 146 PRO A O 1
ATOM 752 N N . VAL A 1 102 ? 22.008 7.125 -2.923 1.00 11.29 147 VAL A N 1
ATOM 753 C CA . VAL A 1 102 ? 22.996 8.050 -3.492 1.00 11.25 147 VAL A CA 1
ATOM 754 C C . VAL A 1 102 ? 22.638 9.528 -3.251 1.00 11.69 147 VAL A C 1
ATOM 755 O O . VAL A 1 102 ? 23.272 10.422 -3.828 1.00 11.17 147 VAL A O 1
ATOM 759 N N . GLY A 1 103 ? 21.596 9.770 -2.444 1.00 10.31 148 GLY A N 1
ATOM 760 C CA . GLY A 1 103 ? 21.265 11.140 -2.041 1.00 12.42 148 GLY A CA 1
ATOM 761 C C . GLY A 1 103 ? 20.684 11.946 -3.193 1.00 13.39 148 GLY A C 1
ATOM 762 O O . GLY A 1 103 ? 20.268 11.372 -4.210 1.00 13.04 148 GLY A O 1
ATOM 763 N N . GLY A 1 104 ? 20.654 13.265 -3.004 1.00 13.89 149 GLY A N 1
ATOM 764 C CA . GLY A 1 104 ? 20.053 14.185 -3.974 1.00 14.91 149 GLY A CA 1
ATOM 765 C C . GLY A 1 104 ? 18.789 14.837 -3.408 1.00 16.06 149 GLY A C 1
ATOM 766 O O . GLY A 1 104 ? 18.118 14.298 -2.545 1.00 14.83 149 GLY A O 1
ATOM 767 N N . GLU A 1 105 ? 18.488 16.033 -3.901 1.00 16.56 150 GLU A N 1
ATOM 768 C CA . GLU A 1 105 ? 17.270 16.747 -3.562 1.00 18.59 150 GLU A CA 1
ATOM 769 C C . GLU A 1 105 ? 16.055 15.898 -3.926 1.00 17.19 150 GLU A C 1
ATOM 770 O O . GLU A 1 105 ? 16.071 15.233 -4.955 1.00 17.97 150 GLU A O 1
ATOM 776 N N . ASN A 1 106 ? 15.006 15.935 -3.098 1.00 17.10 151 ASN A N 1
ATOM 777 C CA . ASN A 1 106 ? 13.773 15.176 -3.342 1.00 17.85 151 ASN A CA 1
ATOM 778 C C . ASN A 1 106 ? 14.021 13.674 -3.333 1.00 16.72 151 ASN A C 1
ATOM 779 O O . ASN A 1 106 ? 13.489 12.953 -4.193 1.00 16.58 151 ASN A O 1
ATOM 784 N N . THR A 1 107 ? 14.893 13.206 -2.427 1.00 13.53 152 THR A N 1
ATOM 785 C CA . THR A 1 107 ? 15.105 11.744 -2.275 1.00 12.50 152 THR A CA 1
ATOM 786 C C . THR A 1 107 ? 14.880 11.339 -0.819 1.00 11.44 152 THR A C 1
ATOM 787 O O . THR A 1 107 ? 15.041 12.152 0.092 1.00 10.74 152 THR A O 1
ATOM 791 N N . HIS A 1 108 ? 14.483 10.085 -0.635 1.00 10.05 153 HIS A N 1
ATOM 792 C CA . HIS A 1 108 ? 14.340 9.530 0.702 1.00 9.87 153 HIS A CA 1
ATOM 793 C C . HIS A 1 108 ? 14.596 8.028 0.598 1.00 10.11 153 HIS A C 1
ATOM 794 O O . HIS A 1 108 ? 13.747 7.259 0.088 1.00 10.21 153 HIS A O 1
ATOM 801 N N . THR A 1 109 ? 15.779 7.613 1.049 1.00 9.16 154 THR A N 1
ATOM 802 C CA . THR A 1 109 ? 16.157 6.201 1.028 1.00 9.07 154 THR A CA 1
ATOM 803 C C . THR A 1 109 ? 15.745 5.585 2.368 1.00 8.51 154 THR A C 1
ATOM 804 O O . THR A 1 109 ? 15.701 6.272 3.391 1.00 8.84 154 THR A O 1
ATOM 808 N N . VAL A 1 110 ? 15.381 4.310 2.356 1.00 9.97 155 VAL A N 1
ATOM 809 C CA . VAL A 1 110 ? 14.898 3.671 3.585 1.00 10.78 155 VAL A CA 1
ATOM 810 C C . VAL A 1 110 ? 15.664 2.333 3.703 1.00 11.11 155 VAL A C 1
ATOM 811 O O . VAL A 1 110 ? 15.583 1.496 2.800 1.00 11.07 155 VAL A O 1
ATOM 815 N N . ILE A 1 111 ? 16.370 2.152 4.827 1.00 10.19 156 ILE A N 1
ATOM 816 C CA . ILE A 1 111 ? 17.246 1.012 5.064 1.00 11.62 156 ILE A CA 1
ATOM 817 C C . ILE A 1 111 ? 16.720 0.274 6.290 1.00 11.03 156 ILE A C 1
ATOM 818 O O . ILE A 1 111 ? 16.556 0.878 7.356 1.00 11.35 156 ILE A O 1
ATOM 823 N N . THR A 1 112 ? 16.450 -1.018 6.134 1.00 11.73 157 THR A N 1
ATOM 824 C CA . THR A 1 112 ? 15.828 -1.789 7.222 1.00 12.46 157 THR A CA 1
ATOM 825 C C . THR A 1 112 ? 16.698 -2.940 7.764 1.00 12.35 157 THR A C 1
ATOM 826 O O . THR A 1 112 ? 17.433 -3.572 7.022 1.00 11.48 157 THR A O 1
ATOM 830 N N . ALA A 1 113 ? 16.614 -3.221 9.060 1.00 11.36 158 ALA A N 1
ATOM 831 C CA . ALA A 1 113 ? 17.290 -4.405 9.611 1.00 11.28 158 ALA A CA 1
ATOM 832 C C . ALA A 1 113 ? 16.563 -4.857 10.853 1.00 12.34 158 ALA A C 1
ATOM 833 O O . ALA A 1 113 ? 15.894 -4.057 11.516 1.00 12.54 158 ALA A O 1
ATOM 835 N N . HIS A 1 114 ? 16.690 -6.149 11.144 1.00 12.35 159 HIS A N 1
ATOM 836 C CA . HIS A 1 114 ? 16.150 -6.718 12.361 1.00 13.82 159 HIS A CA 1
ATOM 837 C C . HIS A 1 114 ? 16.678 -6.055 13.614 1.00 13.11 159 HIS A C 1
ATOM 838 O O . HIS A 1 114 ? 17.833 -5.552 13.668 1.00 12.00 159 HIS A O 1
ATOM 845 N N . ARG A 1 115 ? 15.823 -6.051 14.629 1.00 13.68 160 ARG A N 1
ATOM 846 C CA . ARG A 1 115 ? 16.147 -5.532 15.940 1.00 14.86 160 ARG A CA 1
ATOM 847 C C . ARG A 1 115 ? 17.009 -6.590 16.690 1.00 15.92 160 ARG A C 1
ATOM 848 O O . ARG A 1 115 ? 16.630 -7.074 17.766 1.00 17.99 160 ARG A O 1
ATOM 856 N N . GLY A 1 116 ? 18.165 -6.918 16.118 1.00 16.65 161 GLY A N 1
ATOM 857 C CA . GLY A 1 116 ? 19.015 -8.032 16.571 1.00 17.46 161 GLY A CA 1
ATOM 858 C C . GLY A 1 116 ? 18.665 -9.438 16.062 1.00 17.97 161 GLY A C 1
ATOM 859 O O . GLY A 1 116 ? 17.477 -9.796 15.894 1.00 17.95 161 GLY A O 1
ATOM 860 N N . LEU A 1 117 ? 19.711 -10.232 15.812 1.00 18.95 162 LEU A N 1
ATOM 861 C CA . LEU A 1 117 ? 19.600 -11.683 15.644 1.00 19.32 162 LEU A CA 1
ATOM 862 C C . LEU A 1 117 ? 20.562 -12.347 16.621 1.00 19.79 162 LEU A C 1
ATOM 863 O O . LEU A 1 117 ? 21.407 -11.670 17.215 1.00 19.95 162 LEU A O 1
ATOM 868 N N . PRO A 1 118 ? 20.373 -13.655 16.867 1.00 20.68 163 PRO A N 1
ATOM 869 C CA . PRO A 1 118 ? 21.273 -14.335 17.804 1.00 22.04 163 PRO A CA 1
ATOM 870 C C . PRO A 1 118 ? 22.772 -14.062 17.575 1.00 23.85 163 PRO A C 1
ATOM 871 O O . PRO A 1 118 ? 23.502 -13.828 18.553 1.00 26.20 163 PRO A O 1
ATOM 875 N N . THR A 1 119 ? 23.227 -14.032 16.324 1.00 25.01 164 THR A N 1
ATOM 876 C CA . THR A 1 119 ? 24.664 -13.803 16.056 1.00 25.79 164 THR A CA 1
ATOM 877 C C . THR A 1 119 ? 25.047 -12.476 15.360 1.00 24.21 164 THR A C 1
ATOM 878 O O . THR A 1 119 ? 26.115 -12.404 14.740 1.00 24.17 164 THR A O 1
ATOM 882 N N . ALA A 1 120 ? 24.204 -11.446 15.469 1.00 22.13 165 ALA A N 1
ATOM 883 C CA . ALA A 1 120 ? 24.527 -10.117 14.927 1.00 19.53 165 ALA A CA 1
ATOM 884 C C . ALA A 1 120 ? 23.582 -9.070 15.510 1.00 18.93 165 ALA A C 1
ATOM 885 O O . ALA A 1 120 ? 22.363 -9.228 15.413 1.00 17.93 165 ALA A O 1
ATOM 887 N N . GLU A 1 121 ? 24.132 -8.016 16.123 1.00 17.65 166 GLU A N 1
ATOM 888 C CA . GLU A 1 121 ? 23.285 -7.012 16.789 1.00 17.41 166 GLU A CA 1
ATOM 889 C C . GLU A 1 121 ? 22.422 -6.262 15.802 1.00 15.67 166 GLU A C 1
ATOM 890 O O . GLU A 1 121 ? 21.298 -5.889 16.139 1.00 13.86 166 GLU A O 1
ATOM 896 N N . LEU A 1 122 ? 22.940 -6.057 14.588 1.00 14.52 167 LEU A N 1
ATOM 897 C CA . LEU A 1 122 ? 22.175 -5.350 13.545 1.00 12.39 167 LEU A CA 1
ATOM 898 C C . LEU A 1 122 ? 21.610 -4.042 14.128 1.00 11.32 167 LEU A C 1
ATOM 899 O O . LEU A 1 122 ? 22.382 -3.250 14.652 1.00 11.68 167 LEU A O 1
ATOM 904 N N . PHE A 1 123 ? 20.295 -3.811 14.037 1.00 10.74 168 PHE A N 1
ATOM 905 C CA . PHE A 1 123 ? 19.660 -2.596 14.557 1.00 11.39 168 PHE A CA 1
ATOM 906 C C . PHE A 1 123 ? 19.107 -2.739 15.993 1.00 12.30 168 PHE A C 1
ATOM 907 O O . PHE A 1 123 ? 18.264 -1.945 16.423 1.00 12.60 168 PHE A O 1
ATOM 915 N N . SER A 1 124 ? 19.580 -3.765 16.709 1.00 13.02 169 SER A N 1
ATOM 916 C CA . SER A 1 124 ? 19.186 -3.992 18.098 1.00 14.80 169 SER A CA 1
ATOM 917 C C . SER A 1 124 ? 19.183 -2.718 18.956 1.00 13.95 169 SER A C 1
ATOM 918 O O . SER A 1 124 ? 18.219 -2.483 19.708 1.00 14.47 169 SER A O 1
ATOM 921 N N . GLN A 1 125 ? 20.232 -1.909 18.828 1.00 12.96 170 GLN A N 1
ATOM 922 C CA A GLN A 1 125 ? 20.397 -0.714 19.672 0.50 13.07 170 GLN A CA 1
ATOM 923 C CA B GLN A 1 125 ? 20.388 -0.712 19.679 0.50 13.72 170 GLN A CA 1
ATOM 924 C C . GLN A 1 125 ? 19.932 0.586 19.038 1.00 12.59 170 GLN A C 1
ATOM 925 O O . GLN A 1 125 ? 20.295 1.669 19.520 1.00 12.99 170 GLN A O 1
ATOM 936 N N . LEU A 1 126 ? 19.107 0.493 17.991 1.00 12.48 171 LEU A N 1
ATOM 937 C CA . LEU A 1 126 ? 18.690 1.708 17.270 1.00 11.38 171 LEU A CA 1
ATOM 938 C C . LEU A 1 126 ? 17.956 2.695 18.184 1.00 12.03 171 LEU A C 1
ATOM 939 O O . LEU A 1 126 ? 17.976 3.904 17.938 1.00 12.43 171 LEU A O 1
ATOM 944 N N . ASP A 1 127 ? 17.342 2.174 19.248 1.00 12.83 172 ASP A N 1
ATOM 945 C CA . ASP A 1 127 ? 16.684 3.029 20.241 1.00 14.42 172 ASP A CA 1
ATOM 946 C C . ASP A 1 127 ? 17.623 3.963 20.995 1.00 14.27 172 ASP A C 1
ATOM 947 O O . ASP A 1 127 ? 17.144 4.915 21.626 1.00 14.84 172 ASP A O 1
ATOM 952 N N . LYS A 1 128 ? 18.933 3.700 20.947 1.00 14.21 173 LYS A N 1
ATOM 953 C CA . LYS A 1 128 ? 19.937 4.533 21.582 1.00 14.85 173 LYS A CA 1
ATOM 954 C C . LYS A 1 128 ? 20.254 5.774 20.760 1.00 14.04 173 LYS A C 1
ATOM 955 O O . LYS A 1 128 ? 20.841 6.728 21.274 1.00 14.77 173 LYS A O 1
ATOM 961 N N . MET A 1 129 ? 19.835 5.784 19.495 1.00 12.79 174 MET A N 1
ATOM 962 C CA . MET A 1 129 ? 20.140 6.937 18.627 1.00 12.76 174 MET A CA 1
ATOM 963 C C . MET A 1 129 ? 19.320 8.162 19.058 1.00 11.75 174 MET A C 1
ATOM 964 O O . MET A 1 129 ? 18.180 8.028 19.561 1.00 12.23 174 MET A O 1
ATOM 969 N N . LYS A 1 130 ? 19.927 9.342 18.946 1.00 11.58 175 LYS A N 1
ATOM 970 C CA . LYS A 1 130 ? 19.298 10.607 19.387 1.00 11.61 175 LYS A CA 1
ATOM 971 C C . LYS A 1 130 ? 19.384 11.630 18.279 1.00 12.07 175 LYS A C 1
ATOM 972 O O . LYS A 1 130 ? 20.255 11.514 17.414 1.00 11.20 175 LYS A O 1
ATOM 978 N N . LYS A 1 131 ? 18.518 12.646 18.316 1.00 11.18 176 LYS A N 1
ATOM 979 C CA . LYS A 1 131 ? 18.678 13.771 17.396 1.00 11.48 176 LYS A CA 1
ATOM 980 C C . LYS A 1 131 ? 20.104 14.321 17.487 1.00 11.14 176 LYS A C 1
ATOM 981 O O . LYS A 1 131 ? 20.668 14.446 18.590 1.00 12.15 176 LYS A O 1
ATOM 987 N N . GLY A 1 132 ? 20.660 14.632 16.316 1.00 10.40 177 GLY A N 1
ATOM 988 C CA . GLY A 1 132 ? 22.043 15.111 16.174 1.00 8.68 177 GLY A CA 1
ATOM 989 C C . GLY A 1 132 ? 23.065 14.045 15.891 1.00 7.86 177 GLY A C 1
ATOM 990 O O . GLY A 1 132 ? 24.198 14.351 15.479 1.00 9.19 177 GLY A O 1
ATOM 991 N N . ASP A 1 133 ? 22.698 12.789 16.123 1.00 8.43 178 ASP A N 1
ATOM 992 C CA . ASP A 1 133 ? 23.631 11.696 15.819 1.00 9.47 178 ASP A CA 1
ATOM 993 C C . ASP A 1 133 ? 23.861 11.624 14.326 1.00 9.46 178 ASP A C 1
ATOM 994 O O . ASP A 1 133 ? 23.013 11.983 13.535 1.00 9.31 178 ASP A O 1
ATOM 999 N N . ILE A 1 134 ? 25.023 11.142 13.926 1.00 8.97 179 ILE A N 1
ATOM 1000 C CA . ILE A 1 134 ? 25.346 11.142 12.477 1.00 8.19 179 ILE A CA 1
ATOM 1001 C C . ILE A 1 134 ? 25.664 9.706 12.029 1.00 7.97 179 ILE A C 1
ATOM 1002 O O . ILE A 1 134 ? 26.390 8.990 12.729 1.00 9.23 179 ILE A O 1
ATOM 1007 N N . PHE A 1 135 ? 25.092 9.286 10.903 1.00 9.16 180 PHE A N 1
ATOM 1008 C CA . PHE A 1 135 ? 25.383 7.957 10.337 1.00 8.29 180 PHE A CA 1
ATOM 1009 C C . PHE A 1 135 ? 25.764 8.128 8.877 1.00 8.51 180 PHE A C 1
ATOM 1010 O O . PHE A 1 135 ? 25.559 9.213 8.308 1.00 8.78 180 PHE A O 1
ATOM 1018 N N . TYR A 1 136 ? 26.454 7.119 8.339 1.00 7.52 181 TYR A N 1
ATOM 1019 C CA . TYR A 1 136 ? 27.147 7.273 7.062 1.00 7.04 181 TYR A CA 1
ATOM 1020 C C . TYR A 1 136 ? 26.759 6.108 6.164 1.00 6.25 181 TYR A C 1
ATOM 1021 O O . TYR A 1 136 ? 26.780 4.932 6.597 1.00 8.42 181 TYR A O 1
ATOM 1030 N N . LEU A 1 137 ? 26.420 6.429 4.920 1.00 6.42 182 LEU A N 1
ATOM 1031 C CA . LEU A 1 137 ? 26.077 5.391 3.930 1.00 7.55 182 LEU A CA 1
ATOM 1032 C C . LEU A 1 137 ? 27.298 5.280 3.021 1.00 7.75 182 LEU A C 1
ATOM 1033 O O . LEU A 1 137 ? 27.700 6.269 2.368 1.00 9.94 182 LEU A O 1
ATOM 1038 N N . HIS A 1 138 ? 27.872 4.075 2.981 1.00 8.16 183 HIS A N 1
ATOM 1039 C CA . HIS A 1 138 ? 29.056 3.809 2.154 1.00 8.60 183 HIS A CA 1
ATOM 1040 C C . HIS A 1 138 ? 28.534 3.083 0.924 1.00 9.38 183 HIS A C 1
ATOM 1041 O O . HIS A 1 138 ? 28.034 1.949 1.031 1.00 10.26 183 HIS A O 1
ATOM 1048 N N . VAL A 1 139 ? 28.563 3.765 -0.212 1.00 9.16 184 VAL A N 1
ATOM 1049 C CA . VAL A 1 139 ? 27.979 3.247 -1.448 1.00 11.01 184 VAL A CA 1
ATOM 1050 C C . VAL A 1 139 ? 29.008 3.473 -2.553 1.00 11.31 184 VAL A C 1
ATOM 1051 O O . VAL A 1 139 ? 29.508 4.587 -2.703 1.00 11.62 184 VAL A O 1
ATOM 1055 N N . LEU A 1 140 ? 29.300 2.416 -3.330 1.00 11.90 185 LEU A N 1
ATOM 1056 C CA . LEU A 1 140 ? 30.438 2.430 -4.237 1.00 12.02 185 LEU A CA 1
ATOM 1057 C C . LEU A 1 140 ? 31.621 3.107 -3.543 1.00 11.81 185 LEU A C 1
ATOM 1058 O O . LEU A 1 140 ? 32.026 2.638 -2.481 1.00 11.41 185 LEU A O 1
ATOM 1063 N N . ASP A 1 141 ? 32.168 4.174 -4.137 1.00 11.99 186 ASP A N 1
ATOM 1064 C CA . ASP A 1 141 ? 33.370 4.804 -3.583 1.00 13.11 186 ASP A CA 1
ATOM 1065 C C . ASP A 1 141 ? 33.038 6.100 -2.870 1.00 13.27 186 ASP A C 1
ATOM 1066 O O . ASP A 1 141 ? 33.935 6.922 -2.635 1.00 14.55 186 ASP A O 1
ATOM 1071 N N . GLN A 1 142 ? 31.748 6.294 -2.541 1.00 11.22 187 GLN A N 1
ATOM 1072 C CA . GLN A 1 142 ? 31.295 7.535 -1.893 1.00 11.12 187 GLN A CA 1
ATOM 1073 C C . GLN A 1 142 ? 30.861 7.248 -0.466 1.00 10.33 187 GLN A C 1
ATOM 1074 O O . GLN A 1 142 ? 30.492 6.113 -0.145 1.00 10.21 187 GLN A O 1
ATOM 1080 N N . VAL A 1 143 ? 30.900 8.287 0.370 1.00 9.93 188 VAL A N 1
ATOM 1081 C CA . VAL A 1 143 ? 30.356 8.142 1.731 1.00 8.86 188 VAL A CA 1
ATOM 1082 C C . VAL A 1 143 ? 29.448 9.339 1.959 1.00 8.11 188 VAL A C 1
ATOM 1083 O O . VAL A 1 143 ? 29.871 10.476 1.769 1.00 8.21 188 VAL A O 1
ATOM 1087 N N . LEU A 1 144 ? 28.179 9.092 2.304 1.00 7.68 189 LEU A N 1
ATOM 1088 C CA . LEU A 1 144 ? 27.198 10.181 2.475 1.00 8.60 189 LEU A CA 1
ATOM 1089 C C . LEU A 1 144 ? 26.814 10.275 3.954 1.00 8.47 189 LEU A C 1
ATOM 1090 O O . LEU A 1 144 ? 26.433 9.270 4.543 1.00 8.49 189 LEU A O 1
ATOM 1095 N N . ALA A 1 145 ? 26.941 11.461 4.538 1.00 7.18 190 ALA A N 1
ATOM 1096 C CA . ALA A 1 145 ? 26.604 11.639 5.957 1.00 8.04 190 ALA A CA 1
ATOM 1097 C C . ALA A 1 145 ? 25.164 12.164 6.118 1.00 6.80 190 ALA A C 1
ATOM 1098 O O . ALA A 1 145 ? 24.746 13.091 5.402 1.00 7.93 190 ALA A O 1
ATOM 1100 N N . TYR A 1 146 ? 24.452 11.603 7.101 1.00 7.04 191 TYR A N 1
ATOM 1101 C CA . TYR A 1 146 ? 23.060 11.994 7.463 1.00 7.23 191 TYR A CA 1
ATOM 1102 C C . TYR A 1 146 ? 23.010 12.256 8.966 1.00 7.84 191 TYR A C 1
ATOM 1103 O O . TYR A 1 146 ? 23.531 11.430 9.763 1.00 7.63 191 TYR A O 1
ATOM 1112 N N . GLN A 1 147 ? 22.370 13.367 9.347 1.00 7.29 192 GLN A N 1
ATOM 1113 C CA . GLN A 1 147 ? 22.241 13.729 10.754 1.00 7.69 192 GLN A CA 1
ATOM 1114 C C . GLN A 1 147 ? 20.816 13.572 11.234 1.00 7.87 192 GLN A C 1
ATOM 1115 O O . GLN A 1 147 ? 19.923 14.152 10.639 1.00 7.92 192 GLN A O 1
ATOM 1121 N N . VAL A 1 148 ? 20.639 12.855 12.333 1.00 8.47 193 VAL A N 1
ATOM 1122 C CA . VAL A 1 148 ? 19.299 12.522 12.828 1.00 9.40 193 VAL A CA 1
ATOM 1123 C C . VAL A 1 148 ? 18.485 13.774 13.165 1.00 9.08 193 VAL A C 1
ATOM 1124 O O . VAL A 1 148 ? 18.945 14.623 13.969 1.00 10.26 193 VAL A O 1
ATOM 1128 N N . ASP A 1 149 ? 17.284 13.902 12.558 1.00 11.45 194 ASP A N 1
ATOM 1129 C CA . ASP A 1 149 ? 16.447 15.080 12.862 1.00 12.21 194 ASP A CA 1
ATOM 1130 C C . ASP A 1 149 ? 15.031 14.726 13.339 1.00 12.98 194 ASP A C 1
ATOM 1131 O O . ASP A 1 149 ? 14.269 15.603 13.762 1.00 13.73 194 ASP A O 1
ATOM 1136 N N . GLN A 1 150 ? 14.688 13.450 13.243 1.00 12.06 195 GLN A N 1
ATOM 1137 C CA . GLN A 1 150 ? 13.354 12.988 13.657 1.00 12.74 195 GLN A CA 1
ATOM 1138 C C . GLN A 1 150 ? 13.412 11.522 13.999 1.00 12.68 195 GLN A C 1
ATOM 1139 O O . GLN A 1 150 ? 13.974 10.717 13.255 1.00 12.44 195 GLN A O 1
ATOM 1145 N N . ILE A 1 151 ? 12.809 11.192 15.139 1.00 11.05 196 ILE A N 1
ATOM 1146 C CA . ILE A 1 151 ? 12.670 9.804 15.587 1.00 10.56 196 ILE A CA 1
ATOM 1147 C C . ILE A 1 151 ? 11.222 9.563 16.014 1.00 11.80 196 ILE A C 1
ATOM 1148 O O . ILE A 1 151 ? 10.723 10.232 16.953 1.00 12.16 196 ILE A O 1
ATOM 1153 N N . VAL A 1 152 ? 10.562 8.633 15.334 1.00 10.98 197 VAL A N 1
ATOM 1154 C CA . VAL A 1 152 ? 9.169 8.287 15.659 1.00 11.80 197 VAL A CA 1
ATOM 1155 C C . VAL A 1 152 ? 8.949 6.771 15.678 1.00 13.22 197 VAL A C 1
ATOM 1156 O O . VAL A 1 152 ? 9.627 6.010 14.966 1.00 12.40 197 VAL A O 1
ATOM 1160 N N . THR A 1 153 ? 7.950 6.329 16.451 1.00 13.42 198 THR A N 1
ATOM 1161 C CA . THR A 1 153 ? 7.535 4.954 16.402 1.00 14.20 198 THR A CA 1
ATOM 1162 C C . THR A 1 153 ? 6.084 4.954 15.875 1.00 14.52 198 THR A C 1
ATOM 1163 O O . THR A 1 153 ? 5.288 5.751 16.313 1.00 13.62 198 THR A O 1
ATOM 1167 N N . VAL A 1 154 ? 5.790 4.098 14.909 1.00 15.05 199 VAL A N 1
ATOM 1168 C CA . VAL A 1 154 ? 4.481 4.067 14.258 1.00 16.59 199 VAL A CA 1
ATOM 1169 C C . VAL A 1 154 ? 3.970 2.625 14.145 1.00 19.31 199 VAL A C 1
ATOM 1170 O O . VAL A 1 154 ? 4.735 1.664 14.270 1.00 18.16 199 VAL A O 1
ATOM 1174 N N . GLU A 1 155 ? 2.666 2.464 13.937 1.00 22.15 200 GLU A N 1
ATOM 1175 C CA . GLU A 1 155 ? 2.127 1.151 13.602 1.00 25.59 200 GLU A CA 1
ATOM 1176 C C . GLU A 1 155 ? 2.552 0.811 12.185 1.00 27.43 200 GLU A C 1
ATOM 1177 O O . GLU A 1 155 ? 2.826 1.708 11.389 1.00 27.63 200 GLU A O 1
ATOM 1183 N N . PRO A 1 156 ? 2.605 -0.490 11.853 1.00 29.66 201 PRO A N 1
ATOM 1184 C CA . PRO A 1 156 ? 2.913 -0.891 10.482 1.00 31.45 201 PRO A CA 1
ATOM 1185 C C . PRO A 1 156 ? 1.990 -0.234 9.453 1.00 33.96 201 PRO A C 1
ATOM 1186 O O . PRO A 1 156 ? 2.354 -0.152 8.285 1.00 34.75 201 PRO A O 1
ATOM 1190 N N . ASN A 1 157 ? 0.825 0.246 9.904 1.00 35.87 202 ASN A N 1
ATOM 1191 C CA . ASN A 1 157 ? -0.208 0.892 9.065 1.00 38.01 202 ASN A CA 1
ATOM 1192 C C . ASN A 1 157 ? -0.118 2.432 8.979 1.00 38.73 202 ASN A C 1
ATOM 1193 O O . ASN A 1 157 ? -0.922 3.076 8.277 1.00 38.81 202 ASN A O 1
ATOM 1198 N N . ASP A 1 158 ? 0.850 3.018 9.684 1.00 39.42 203 ASP A N 1
ATOM 1199 C CA . ASP A 1 158 ? 0.945 4.479 9.818 1.00 40.37 203 ASP A CA 1
ATOM 1200 C C . ASP A 1 158 ? 2.208 5.106 9.179 1.00 40.93 203 ASP A C 1
ATOM 1201 O O . ASP A 1 158 ? 2.747 6.092 9.696 1.00 40.79 203 ASP A O 1
ATOM 1206 N N . PHE A 1 159 ? 2.605 4.568 8.017 1.00 41.78 204 PHE A N 1
ATOM 1207 C CA . PHE A 1 159 ? 3.933 4.775 7.372 1.00 42.25 204 PHE A CA 1
ATOM 1208 C C . PHE A 1 159 ? 4.212 6.024 6.493 1.00 42.64 204 PHE A C 1
ATOM 1209 O O . PHE A 1 159 ? 5.002 5.951 5.538 1.00 42.86 204 PHE A O 1
ATOM 1217 N N . GLU A 1 160 ? 3.616 7.164 6.816 1.00 42.61 205 GLU A N 1
ATOM 1218 C CA . GLU A 1 160 ? 3.849 8.391 6.037 1.00 42.32 205 GLU A CA 1
ATOM 1219 C C . GLU A 1 160 ? 5.243 9.032 6.213 1.00 41.54 205 GLU A C 1
ATOM 1220 O O . GLU A 1 160 ? 5.676 9.778 5.340 1.00 41.04 205 GLU A O 1
ATOM 1226 N N . PRO A 1 161 ? 5.935 8.771 7.344 1.00 40.89 206 PRO A N 1
ATOM 1227 C CA . PRO A 1 161 ? 7.192 9.501 7.543 1.00 40.37 206 PRO A CA 1
ATOM 1228 C C . PRO A 1 161 ? 8.378 9.043 6.674 1.00 40.15 206 PRO A C 1
ATOM 1229 O O . PRO A 1 161 ? 9.444 9.659 6.745 1.00 39.63 206 PRO A O 1
ATOM 1233 N N . VAL A 1 162 ? 8.201 7.989 5.874 1.00 39.66 207 VAL A N 1
ATOM 1234 C CA . VAL A 1 162 ? 9.266 7.536 4.955 1.00 39.97 207 VAL A CA 1
ATOM 1235 C C . VAL A 1 162 ? 9.031 8.015 3.513 1.00 40.31 207 VAL A C 1
ATOM 1236 O O . VAL A 1 162 ? 9.699 7.567 2.559 1.00 40.44 207 VAL A O 1
ATOM 1240 N N . LEU A 1 163 ? 8.091 8.943 3.361 1.00 40.27 208 LEU A N 1
ATOM 1241 C CA . LEU A 1 163 ? 7.799 9.487 2.053 1.00 40.47 208 LEU A CA 1
ATOM 1242 C C . LEU A 1 163 ? 8.780 10.601 1.668 1.00 40.38 208 LEU A C 1
ATOM 1243 O O . LEU A 1 163 ? 9.316 11.317 2.535 1.00 39.22 208 LEU A O 1
ATOM 1248 N N . ILE A 1 164 ? 8.996 10.732 0.357 1.00 40.10 209 ILE A N 1
ATOM 1249 C CA . ILE A 1 164 ? 9.821 11.799 -0.219 1.00 40.56 209 ILE A CA 1
ATOM 1250 C C . ILE A 1 164 ? 9.227 13.180 0.062 1.00 41.01 209 ILE A C 1
ATOM 1251 O O . ILE A 1 164 ? 8.041 13.426 -0.208 1.00 41.23 209 ILE A O 1
ATOM 1256 N N . GLN A 1 165 ? 10.059 14.056 0.622 1.00 40.78 210 GLN A N 1
ATOM 1257 C CA . GLN A 1 165 ? 9.695 15.445 0.883 1.00 40.87 210 GLN A CA 1
ATOM 1258 C C . GLN A 1 165 ? 10.462 16.320 -0.088 1.00 39.96 210 GLN A C 1
ATOM 1259 O O . GLN A 1 165 ? 11.692 16.288 -0.146 1.00 40.20 210 GLN A O 1
ATOM 1265 N N . HIS A 1 166 ? 9.732 17.099 -0.872 1.00 39.10 211 HIS A N 1
ATOM 1266 C CA . HIS A 1 166 ? 10.362 17.918 -1.898 1.00 37.93 211 HIS A CA 1
ATOM 1267 C C . HIS A 1 166 ? 11.417 18.844 -1.304 1.00 35.96 211 HIS A C 1
ATOM 1268 O O . HIS A 1 166 ? 11.260 19.363 -0.203 1.00 35.79 211 HIS A O 1
ATOM 1275 N N . GLY A 1 167 ? 12.501 19.020 -2.041 1.00 34.02 212 GLY A N 1
ATOM 1276 C CA . GLY A 1 167 ? 13.590 19.885 -1.620 1.00 30.76 212 GLY A CA 1
ATOM 1277 C C . GLY A 1 167 ? 14.526 19.297 -0.576 1.00 28.45 212 GLY A C 1
ATOM 1278 O O . GLY A 1 167 ? 15.560 19.913 -0.298 1.00 30.08 212 GLY A O 1
ATOM 1279 N N . GLU A 1 168 ? 14.210 18.119 -0.012 1.00 25.23 213 GLU A N 1
ATOM 1280 C CA . GLU A 1 168 ? 15.113 17.508 1.006 1.00 20.78 213 GLU A CA 1
ATOM 1281 C C . GLU A 1 168 ? 15.780 16.191 0.583 1.00 17.03 213 GLU A C 1
ATOM 1282 O O . GLU A 1 168 ? 15.357 15.538 -0.351 1.00 14.63 213 GLU A O 1
ATOM 1288 N N . ASP A 1 169 ? 16.838 15.827 1.304 1.00 14.40 214 ASP A N 1
ATOM 1289 C CA . ASP A 1 169 ? 17.621 14.618 1.012 1.00 11.91 214 ASP A CA 1
ATOM 1290 C C . ASP A 1 169 ? 17.641 13.879 2.353 1.00 10.86 214 ASP A C 1
ATOM 1291 O O . ASP A 1 169 ? 18.388 14.288 3.262 1.00 9.67 214 ASP A O 1
ATOM 1296 N N . TYR A 1 170 ? 16.810 12.845 2.478 1.00 9.90 215 TYR A N 1
ATOM 1297 C CA . TYR A 1 170 ? 16.645 12.122 3.744 1.00 9.82 215 TYR A CA 1
ATOM 1298 C C . TYR A 1 170 ? 17.051 10.657 3.643 1.00 8.89 215 TYR A C 1
ATOM 1299 O O . TYR A 1 170 ? 16.975 10.034 2.569 1.00 9.71 215 TYR A O 1
ATOM 1308 N N . ALA A 1 171 ? 17.401 10.077 4.799 1.00 8.95 216 ALA A N 1
ATOM 1309 C CA . ALA A 1 171 ? 17.638 8.634 4.873 1.00 8.39 216 ALA A CA 1
ATOM 1310 C C . ALA A 1 171 ? 17.047 8.158 6.188 1.00 8.02 216 ALA A C 1
ATOM 1311 O O . ALA A 1 171 ? 17.325 8.754 7.228 1.00 9.76 216 ALA A O 1
ATOM 1313 N N . THR A 1 172 ? 16.185 7.141 6.129 1.00 9.44 217 THR A N 1
ATOM 1314 C CA . THR A 1 172 ? 15.571 6.583 7.329 1.00 8.60 217 THR A CA 1
ATOM 1315 C C . THR A 1 172 ? 16.082 5.180 7.611 1.00 9.11 217 THR A C 1
ATOM 1316 O O . THR A 1 172 ? 16.183 4.353 6.698 1.00 9.58 217 THR A O 1
ATOM 1320 N N . LEU A 1 173 ? 16.452 4.958 8.866 1.00 9.07 218 LEU A N 1
ATOM 1321 C CA . LEU A 1 173 ? 16.778 3.602 9.343 1.00 8.91 218 LEU A CA 1
ATOM 1322 C C . LEU A 1 173 ? 15.516 3.065 10.021 1.00 9.65 218 LEU A C 1
ATOM 1323 O O . LEU A 1 173 ? 14.991 3.708 10.924 1.00 9.08 218 LEU A O 1
ATOM 1328 N N . LEU A 1 174 ? 15.077 1.865 9.615 1.00 10.45 219 LEU A N 1
ATOM 1329 C CA . LEU A 1 174 ? 13.797 1.308 10.052 1.00 11.43 219 LEU A CA 1
ATOM 1330 C C . LEU A 1 174 ? 14.017 -0.041 10.762 1.00 11.92 219 LEU A C 1
ATOM 1331 O O . LEU A 1 174 ? 14.708 -0.921 10.227 1.00 11.69 219 LEU A O 1
ATOM 1336 N N . THR A 1 175 ? 13.456 -0.193 11.963 1.00 12.06 220 THR A N 1
ATOM 1337 C CA . THR A 1 175 ? 13.468 -1.521 12.611 1.00 13.26 220 THR A CA 1
ATOM 1338 C C . THR A 1 175 ? 12.145 -1.801 13.355 1.00 15.39 220 THR A C 1
ATOM 1339 O O . THR A 1 175 ? 11.236 -1.008 13.268 1.00 14.47 220 THR A O 1
ATOM 1343 N N . CYS A 1 176 ? 12.024 -2.944 14.037 1.00 16.26 221 CYS A N 1
ATOM 1344 C CA A CYS A 1 176 ? 10.818 -3.249 14.838 0.50 17.02 221 CYS A CA 1
ATOM 1345 C CA B CYS A 1 176 ? 10.803 -3.198 14.822 0.50 18.31 221 CYS A CA 1
ATOM 1346 C C . CYS A 1 176 ? 11.024 -2.867 16.295 1.00 17.56 221 CYS A C 1
ATOM 1347 O O . CYS A 1 176 ? 12.140 -2.772 16.751 1.00 16.85 221 CYS A O 1
ATOM 1352 N N . THR A 1 177 ? 9.929 -2.670 17.031 1.00 19.50 222 THR A N 1
ATOM 1353 C CA . THR A 1 177 ? 9.956 -2.158 18.428 1.00 22.35 222 THR A CA 1
ATOM 1354 C C . THR A 1 177 ? 8.571 -2.432 19.046 1.00 23.19 222 THR A C 1
ATOM 1355 O O . THR A 1 177 ? 7.605 -2.532 18.296 1.00 23.04 222 THR A O 1
ATOM 1359 N N . PRO A 1 178 ? 8.472 -2.583 20.404 1.00 24.84 223 PRO A N 1
ATOM 1360 C CA . PRO A 1 178 ? 9.562 -2.770 21.359 1.00 25.67 223 PRO A CA 1
ATOM 1361 C C . PRO A 1 178 ? 10.291 -4.050 21.019 1.00 27.08 223 PRO A C 1
ATOM 1362 O O . PRO A 1 178 ? 9.715 -4.912 20.339 1.00 27.36 223 PRO A O 1
ATOM 1366 N N . TYR A 1 179 ? 11.535 -4.163 21.466 1.00 28.40 224 TYR A N 1
ATOM 1367 C CA . TYR A 1 179 ? 12.300 -5.395 21.335 1.00 30.34 224 TYR A CA 1
ATOM 1368 C C . TYR A 1 179 ? 11.422 -6.600 21.664 1.00 31.84 224 TYR A C 1
ATOM 1369 O O . TYR A 1 179 ? 10.759 -6.615 22.705 1.00 32.45 224 TYR A O 1
ATOM 1371 N N . MET A 1 180 ? 11.381 -7.559 20.733 1.00 33.41 225 MET A N 1
ATOM 1372 C CA . MET A 1 180 ? 10.645 -8.841 20.842 1.00 34.83 225 MET A CA 1
ATOM 1373 C C . MET A 1 180 ? 9.116 -8.779 20.816 1.00 35.97 225 MET A C 1
ATOM 1374 O O . MET A 1 180 ? 8.445 -9.834 20.726 1.00 36.86 225 MET A O 1
ATOM 1379 N N . ILE A 1 181 ? 8.563 -7.573 20.903 1.00 36.54 226 ILE A N 1
ATOM 1380 C CA . ILE A 1 181 ? 7.111 -7.394 20.850 1.00 37.19 226 ILE A CA 1
ATOM 1381 C C . ILE A 1 181 ? 6.650 -7.016 19.432 1.00 37.10 226 ILE A C 1
ATOM 1382 O O . ILE A 1 181 ? 5.546 -7.386 19.004 1.00 37.34 226 ILE A O 1
ATOM 1387 N N . ASN A 1 182 ? 7.489 -6.264 18.716 1.00 36.38 227 ASN A N 1
ATOM 1388 C CA . ASN A 1 182 ? 7.301 -6.007 17.282 1.00 34.95 227 ASN A CA 1
ATOM 1389 C C . ASN A 1 182 ? 5.895 -5.550 16.846 1.00 33.84 227 ASN A C 1
ATOM 1390 O O . ASN A 1 182 ? 5.456 -5.819 15.725 1.00 34.27 227 ASN A O 1
ATOM 1395 N N . SER A 1 183 ? 5.199 -4.848 17.729 1.00 32.32 228 SER A N 1
ATOM 1396 C CA . SER A 1 183 ? 3.884 -4.306 17.412 1.00 30.69 228 SER A CA 1
ATOM 1397 C C . SER A 1 183 ? 3.970 -3.035 16.569 1.00 28.80 228 SER A C 1
ATOM 1398 O O . SER A 1 183 ? 2.981 -2.617 15.950 1.00 28.51 228 SER A O 1
ATOM 1401 N N . HIS A 1 184 ? 5.146 -2.412 16.585 1.00 25.47 229 HIS A N 1
ATOM 1402 C CA . HIS A 1 184 ? 5.348 -1.103 16.006 1.00 22.45 229 HIS A CA 1
ATOM 1403 C C . HIS A 1 184 ? 6.667 -1.049 15.226 1.00 19.40 229 HIS A C 1
ATOM 1404 O O . HIS A 1 184 ? 7.451 -1.995 15.240 1.00 16.95 229 HIS A O 1
ATOM 1411 N N . ARG A 1 185 ? 6.894 0.061 14.535 1.00 16.43 230 ARG A N 1
ATOM 1412 C CA . ARG A 1 185 ? 8.143 0.221 13.784 1.00 14.38 230 ARG A CA 1
ATOM 1413 C C . ARG A 1 185 ? 8.810 1.502 14.250 1.00 12.87 230 ARG A C 1
ATOM 1414 O O . ARG A 1 185 ? 8.140 2.549 14.393 1.00 13.01 230 ARG A O 1
ATOM 1422 N N . LEU A 1 186 ? 10.133 1.436 14.461 1.00 11.23 231 LEU A N 1
ATOM 1423 C CA . LEU A 1 186 ? 10.924 2.575 14.900 1.00 11.14 231 LEU A CA 1
ATOM 1424 C C . LEU A 1 186 ? 11.580 3.182 13.659 1.00 9.94 231 LEU A C 1
ATOM 1425 O O . LEU A 1 186 ? 12.251 2.453 12.903 1.00 10.17 231 LEU A O 1
ATOM 1430 N N . LEU A 1 187 ? 11.378 4.496 13.430 1.00 9.99 232 LEU A N 1
ATOM 1431 C CA . LEU A 1 187 ? 11.903 5.149 12.228 1.00 11.34 232 LEU A CA 1
ATOM 1432 C C . LEU A 1 187 ? 12.853 6.254 12.669 1.00 10.37 232 LEU A C 1
ATOM 1433 O O . LEU A 1 187 ? 12.450 7.223 13.307 1.00 10.93 232 LEU A O 1
ATOM 1438 N N . VAL A 1 188 ? 14.127 6.092 12.333 1.00 8.80 233 VAL A N 1
ATOM 1439 C CA . VAL A 1 188 ? 15.127 7.110 12.684 1.00 8.17 233 VAL A CA 1
ATOM 1440 C C . VAL A 1 188 ? 15.511 7.852 11.400 1.00 8.60 233 VAL A C 1
ATOM 1441 O O . VAL A 1 188 ? 16.107 7.248 10.515 1.00 9.60 233 VAL A O 1
ATOM 1445 N N . ARG A 1 189 ? 15.133 9.127 11.273 1.00 7.43 234 ARG A N 1
ATOM 1446 C CA . ARG A 1 189 ? 15.317 9.849 10.022 1.00 8.55 234 ARG A CA 1
ATOM 1447 C C . ARG A 1 189 ? 16.525 10.783 10.126 1.00 9.27 234 ARG A C 1
ATOM 1448 O O . ARG A 1 189 ? 16.632 11.560 11.085 1.00 9.22 234 ARG A O 1
ATOM 1456 N N . GLY A 1 190 ? 17.420 10.704 9.146 1.00 8.13 235 GLY A N 1
ATOM 1457 C CA . GLY A 1 190 ? 18.526 11.686 9.078 1.00 8.94 235 GLY A CA 1
ATOM 1458 C C . GLY A 1 190 ? 18.395 12.567 7.832 1.00 9.05 235 GLY A C 1
ATOM 1459 O O . GLY A 1 190 ? 17.793 12.171 6.834 1.00 9.52 235 GLY A O 1
ATOM 1460 N N . LYS A 1 191 ? 18.957 13.778 7.907 1.00 9.00 236 LYS A N 1
ATOM 1461 C CA . LYS A 1 191 ? 18.968 14.726 6.781 1.00 10.67 236 LYS A CA 1
ATOM 1462 C C . LYS A 1 191 ? 20.422 14.879 6.314 1.00 8.47 236 LYS A C 1
ATOM 1463 O O . LY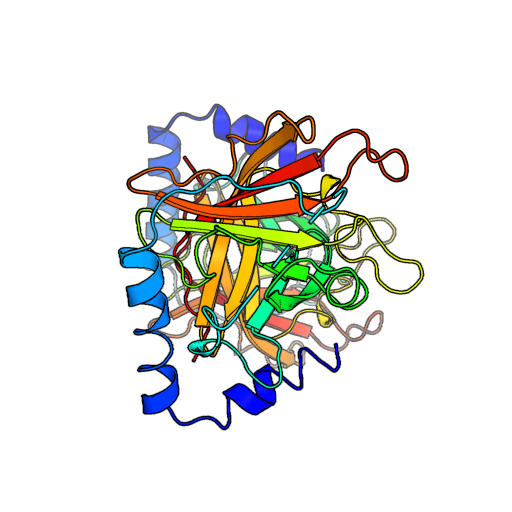S A 1 191 ? 21.334 14.920 7.147 1.00 8.66 236 LYS A O 1
ATOM 1469 N N . ARG A 1 192 ? 20.653 14.931 5.004 1.00 7.56 237 ARG A N 1
ATOM 1470 C CA . ARG A 1 192 ? 22.031 14.979 4.475 1.00 7.87 237 ARG A CA 1
ATOM 1471 C C . ARG A 1 192 ? 22.782 16.189 5.074 1.00 8.81 237 ARG A C 1
ATOM 1472 O O . ARG A 1 192 ? 22.221 17.330 5.200 1.00 9.05 237 ARG A O 1
ATOM 1480 N N . ILE A 1 193 ? 24.047 15.959 5.438 1.00 7.71 238 ILE A N 1
ATOM 1481 C CA . ILE A 1 193 ? 24.911 17.068 5.789 1.00 9.18 238 ILE A CA 1
ATOM 1482 C C . ILE A 1 193 ? 26.182 16.985 4.909 1.00 9.48 238 ILE A C 1
ATOM 1483 O O . ILE A 1 193 ? 26.513 15.906 4.412 1.00 9.93 238 ILE A O 1
ATOM 1488 N N . PRO A 1 194 ? 26.904 18.104 4.714 1.00 10.31 239 PRO A N 1
ATOM 1489 C CA . PRO A 1 194 ? 28.116 18.038 3.866 1.00 11.04 239 PRO A CA 1
ATOM 1490 C C . PRO A 1 194 ? 29.189 17.096 4.431 1.00 11.06 239 PRO A C 1
ATOM 1491 O O . PRO A 1 194 ? 29.563 17.179 5.606 1.00 12.29 239 PRO A O 1
ATOM 1495 N N . TYR A 1 195 ? 29.650 16.177 3.596 1.00 10.10 240 TYR A N 1
ATOM 1496 C CA . TYR A 1 195 ? 30.689 15.246 3.992 1.00 11.14 240 TYR A CA 1
ATOM 1497 C C . TYR A 1 195 ? 31.186 14.577 2.738 1.00 12.87 240 TYR A C 1
ATOM 1498 O O . TYR A 1 195 ? 30.375 14.138 1.926 1.00 12.87 240 TYR A O 1
ATOM 1507 N N . THR A 1 196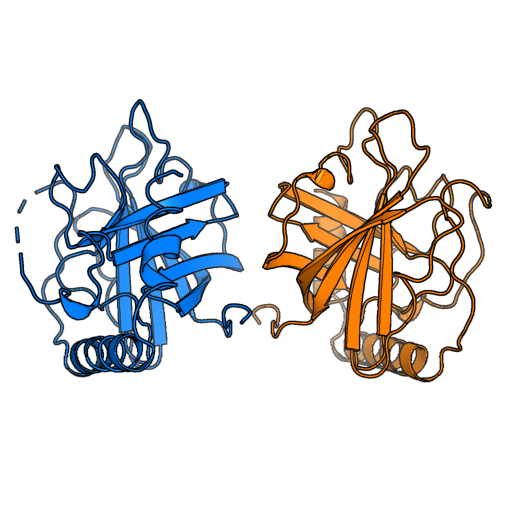 ? 32.507 14.533 2.565 1.00 11.67 241 THR A N 1
ATOM 1508 C CA . THR A 1 196 ? 33.118 13.725 1.481 1.00 14.80 241 THR A CA 1
ATOM 1509 C C . THR A 1 196 ? 34.220 12.847 2.071 1.00 14.74 241 THR A C 1
ATOM 1510 O O . THR A 1 196 ? 34.962 13.292 2.952 1.00 14.56 241 THR A O 1
ATOM 1514 N N . ALA A 1 197 ? 34.305 11.592 1.626 1.00 14.39 242 ALA A N 1
ATOM 1515 C CA . ALA A 1 197 ? 35.341 10.674 2.123 1.00 16.22 242 ALA A CA 1
ATOM 1516 C C . ALA A 1 197 ? 36.749 11.219 1.807 1.00 17.99 242 ALA A C 1
ATOM 1517 O O . ALA A 1 197 ? 36.963 11.771 0.721 1.0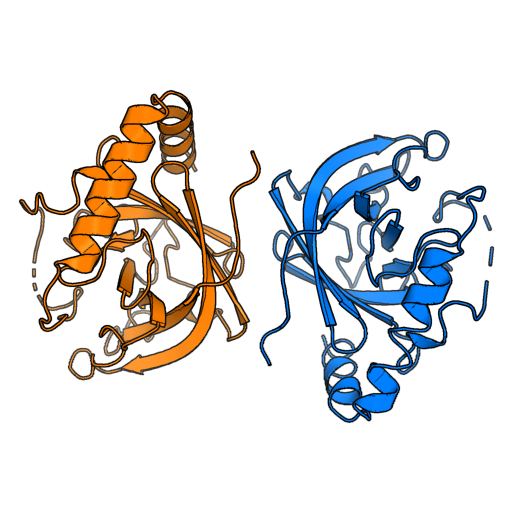0 17.29 242 ALA A O 1
ATOM 1519 N N . PRO A 1 198 ? 37.691 11.105 2.757 1.00 20.62 243 PRO A N 1
ATOM 1520 C CA . PRO A 1 198 ? 39.087 11.497 2.490 1.00 22.98 243 PRO A CA 1
ATOM 1521 C C . PRO A 1 198 ? 39.629 10.742 1.268 1.00 25.61 243 PRO A C 1
ATOM 1522 O O . PRO A 1 198 ? 39.258 9.587 1.044 1.00 26.34 243 PRO A O 1
ATOM 1526 N N . ILE A 1 199 ? 40.508 11.373 0.499 1.00 28.85 244 ILE A N 1
ATOM 1527 C CA . ILE A 1 199 ? 40.967 10.758 -0.753 1.00 31.53 244 ILE A CA 1
ATOM 1528 C C . ILE A 1 199 ? 42.242 9.934 -0.578 1.00 32.51 244 ILE A C 1
ATOM 1529 O O . ILE A 1 199 ? 42.651 9.636 0.552 1.00 33.99 244 ILE A O 1
ATOM 1534 N N . ASN B 1 2 ? 28.199 13.145 32.833 1.00 31.12 47 ASN B N 1
ATOM 1535 C CA . ASN B 1 2 ? 27.265 13.867 31.914 1.00 29.54 47 ASN B CA 1
ATOM 1536 C C . ASN B 1 2 ? 26.813 15.213 32.475 1.00 28.57 47 ASN B C 1
ATOM 1537 O O . ASN B 1 2 ? 26.453 16.112 31.704 1.00 28.30 47 ASN B O 1
ATOM 1539 N N . GLU B 1 3 ? 26.822 15.353 33.805 1.00 27.17 48 GLU B N 1
ATOM 1540 C CA . GLU B 1 3 ? 26.252 16.558 34.442 1.00 25.10 48 GLU B CA 1
ATOM 1541 C C . GLU B 1 3 ? 26.929 17.865 34.020 1.00 23.50 48 GLU B C 1
ATOM 1542 O O . GLU B 1 3 ? 26.238 18.854 33.742 1.00 23.06 48 GLU B O 1
ATOM 1544 N N . VAL B 1 4 ? 28.259 17.872 33.969 1.00 21.18 49 VAL B N 1
ATOM 1545 C CA . VAL B 1 4 ? 28.994 19.085 33.624 1.00 20.41 49 VAL B CA 1
ATOM 1546 C C . VAL B 1 4 ? 28.701 19.485 32.170 1.00 19.40 49 VAL B C 1
ATOM 1547 O O . VAL B 1 4 ? 28.512 20.665 31.856 1.00 18.69 49 VAL B O 1
ATOM 1551 N N . ILE B 1 5 ? 28.637 18.492 31.290 1.00 18.49 50 ILE B N 1
ATOM 1552 C CA . ILE B 1 5 ? 28.403 18.744 29.856 1.00 18.32 50 ILE B CA 1
ATOM 1553 C C . ILE B 1 5 ? 27.017 19.374 29.655 1.00 17.43 50 ILE B C 1
ATOM 1554 O O . ILE B 1 5 ? 26.850 20.359 28.913 1.00 15.04 50 ILE B O 1
ATOM 1559 N N . LYS B 1 6 ? 26.028 18.821 30.352 1.00 16.65 51 LYS B N 1
ATOM 1560 C CA . LYS B 1 6 ? 24.689 19.356 30.286 1.00 17.60 51 LYS B CA 1
ATOM 1561 C C . LYS B 1 6 ? 24.638 20.784 30.828 1.00 17.11 51 LYS B C 1
ATOM 1562 O O . LYS B 1 6 ? 24.023 21.654 30.210 1.00 18.33 51 LYS B O 1
ATOM 1568 N N . GLU B 1 7 ? 25.304 21.028 31.950 1.00 17.35 52 GLU B N 1
ATOM 1569 C CA . GLU B 1 7 ? 25.296 22.366 32.552 1.00 18.89 52 GLU B CA 1
ATOM 1570 C C . GLU B 1 7 ? 25.930 23.373 31.603 1.00 16.48 52 GLU B C 1
ATOM 1571 O O . GLU B 1 7 ? 25.414 24.471 31.430 1.00 16.52 52 GLU B O 1
ATOM 1577 N N . PHE B 1 8 ? 27.079 23.007 31.015 1.00 14.24 53 PHE B N 1
ATOM 1578 C CA . PHE B 1 8 ? 27.754 23.873 30.027 1.00 13.06 53 PHE B CA 1
ATOM 1579 C C . PHE B 1 8 ? 26.805 24.248 28.881 1.00 13.81 53 PHE B C 1
ATOM 1580 O O . PHE B 1 8 ? 26.653 25.435 28.558 1.00 13.69 53 PHE B O 1
ATOM 1588 N N . ASP B 1 9 ? 26.167 23.256 28.256 1.00 12.79 54 ASP B N 1
ATOM 1589 C CA . ASP B 1 9 ? 25.284 23.530 27.120 1.00 13.23 54 ASP B CA 1
ATOM 1590 C C . ASP B 1 9 ? 24.069 24.355 27.532 1.00 13.58 54 ASP B C 1
ATOM 1591 O O . ASP B 1 9 ? 23.653 25.225 26.782 1.00 14.33 54 ASP B O 1
ATOM 1596 N N . GLU B 1 10 ? 23.548 24.108 28.737 1.00 14.57 55 GLU B N 1
ATOM 1597 C CA . GLU B 1 10 ? 22.397 24.879 29.226 1.00 15.80 55 GLU B CA 1
ATOM 1598 C C . GLU B 1 10 ? 22.784 26.360 29.444 1.00 15.12 55 GLU B C 1
ATOM 1599 O O . GLU B 1 10 ? 22.053 27.263 29.014 1.00 15.74 55 GLU B O 1
ATOM 1605 N N . THR B 1 11 ? 23.933 26.596 30.071 1.00 14.97 56 THR B N 1
ATOM 1606 C CA . THR B 1 11 ? 24.397 27.994 30.326 1.00 15.05 56 THR B CA 1
ATOM 1607 C C . THR B 1 11 ? 24.603 28.721 29.001 1.00 14.93 56 THR B C 1
ATOM 1608 O O . THR B 1 11 ? 24.117 29.839 28.783 1.00 13.49 56 THR B O 1
ATOM 1612 N N . VAL B 1 12 ? 25.292 28.065 28.061 1.00 13.99 57 VAL B N 1
ATOM 1613 C CA . VAL B 1 12 ? 25.524 28.687 26.782 1.00 14.24 57 VAL B CA 1
ATOM 1614 C C . VAL B 1 12 ? 24.201 29.001 26.063 1.00 15.09 57 VAL B C 1
ATOM 1615 O O . VAL B 1 12 ? 24.083 30.042 25.393 1.00 15.49 57 VAL B O 1
ATOM 1619 N N . SER B 1 13 ? 23.216 28.108 26.184 1.00 16.83 58 SER B N 1
ATOM 1620 C CA . SER B 1 13 ? 21.922 28.332 25.509 1.00 18.02 58 SER B CA 1
ATOM 1621 C C . SER B 1 13 ? 21.231 29.603 25.986 1.00 19.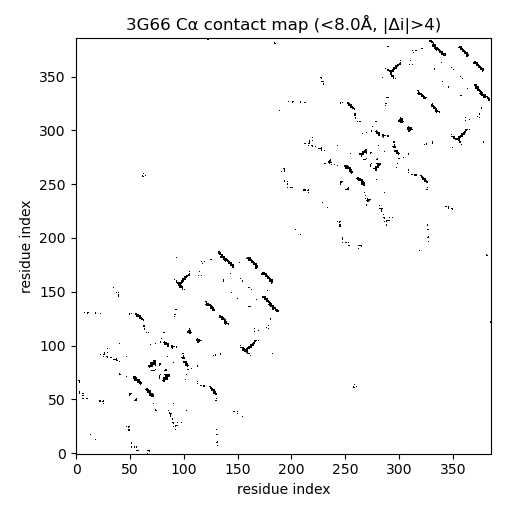46 58 SER B C 1
ATOM 1622 O O . SER B 1 13 ? 20.425 30.174 25.238 1.00 20.39 58 SER B O 1
ATOM 1625 N N . GLN B 1 14 ? 21.592 30.057 27.183 1.00 19.34 59 GLN B N 1
ATOM 1626 C CA . GLN B 1 14 ? 20.982 31.261 27.814 1.00 21.93 59 GLN B CA 1
ATOM 1627 C C . GLN B 1 14 ? 21.820 32.509 27.612 1.00 21.59 59 GLN B C 1
ATOM 1628 O O . GLN B 1 14 ? 21.441 33.611 28.069 1.00 21.12 59 GLN B O 1
ATOM 1634 N N . MET B 1 15 ? 22.997 32.356 27.004 1.00 21.27 60 MET B N 1
ATOM 1635 C CA . MET B 1 15 ? 23.859 33.509 26.744 1.00 21.24 60 MET B CA 1
ATOM 1636 C C . MET B 1 15 ? 23.384 34.315 25.543 1.00 23.24 60 MET B C 1
ATOM 1637 O O . MET B 1 15 ? 22.808 33.781 24.611 1.00 23.34 60 MET B O 1
ATOM 1642 N N . ASP B 1 16 ? 23.619 35.617 25.596 1.00 25.59 61 ASP B N 1
ATOM 1643 C CA A ASP B 1 16 ? 23.222 36.486 24.492 0.50 27.01 61 ASP B CA 1
ATOM 1644 C CA B ASP B 1 16 ? 23.282 36.560 24.530 0.50 27.10 61 ASP B CA 1
ATOM 1645 C C . ASP B 1 16 ? 24.088 36.276 23.252 1.00 27.51 61 ASP B C 1
ATOM 1646 O O . ASP B 1 16 ? 25.297 36.076 23.330 1.00 27.00 61 ASP B O 1
ATOM 1655 N N . LYS B 1 17 ? 23.438 36.290 22.087 1.00 28.42 62 LYS B N 1
ATOM 1656 C CA . LYS B 1 17 ? 24.142 36.042 20.828 1.00 29.30 62 LYS B CA 1
ATOM 1657 C C . LYS B 1 17 ? 25.320 37.003 20.628 1.00 28.47 62 LYS B C 1
ATOM 1658 O O . LYS B 1 17 ? 26.385 36.591 20.158 1.00 28.63 62 LYS B O 1
ATOM 1664 N N . ALA B 1 18 ? 25.135 38.277 20.982 1.00 28.06 63 ALA B N 1
ATOM 1665 C CA . ALA B 1 18 ? 26.182 39.271 20.718 1.00 26.94 63 ALA B CA 1
ATOM 1666 C C . ALA B 1 18 ? 27.425 39.057 21.583 1.00 25.99 63 ALA B C 1
ATOM 1667 O O . ALA B 1 18 ? 28.549 39.216 21.090 1.00 24.77 63 ALA B O 1
ATOM 1669 N N . GLU B 1 19 ? 27.226 38.672 22.851 1.00 24.35 64 GLU B N 1
ATOM 1670 C CA . GLU B 1 19 ? 28.340 38.291 23.712 1.00 23.43 64 GLU B CA 1
ATOM 1671 C C . GLU B 1 19 ? 29.019 37.036 23.140 1.00 21.59 64 GLU B C 1
ATOM 1672 O O . GLU B 1 19 ? 30.241 36.970 23.111 1.00 20.34 64 GLU B O 1
ATOM 1678 N N . LEU B 1 20 ? 28.240 36.045 22.714 1.00 19.77 65 LEU B N 1
ATOM 1679 C CA . LEU B 1 20 ? 28.848 34.837 22.130 1.00 19.04 65 LEU B CA 1
ATOM 1680 C C . LEU B 1 20 ? 29.678 35.161 20.889 1.00 19.24 65 LEU B C 1
ATOM 1681 O O . LEU B 1 20 ? 30.789 34.657 20.752 1.00 18.93 65 LEU B O 1
ATOM 1686 N N . GLU B 1 21 ? 29.153 36.005 19.993 1.00 19.89 66 GLU B N 1
ATOM 1687 C CA . GLU B 1 21 ? 29.924 36.409 18.791 1.00 21.76 66 GLU B CA 1
ATOM 1688 C C . GLU B 1 21 ? 31.195 37.166 19.161 1.00 20.63 66 GLU B C 1
ATOM 1689 O O . GLU B 1 21 ? 32.246 36.985 18.543 1.00 20.30 66 GLU B O 1
ATOM 1695 N N . GLU B 1 22 ? 31.100 38.038 20.165 1.00 20.60 67 GLU B N 1
ATOM 1696 C CA . GLU B 1 22 ? 32.258 38.816 20.586 1.00 20.06 67 GLU B CA 1
ATOM 1697 C C . GLU B 1 22 ? 33.368 37.970 21.197 1.00 18.78 67 GLU B C 1
ATOM 1698 O O . GLU B 1 22 ? 34.555 38.167 20.893 1.00 17.74 67 GLU B O 1
ATOM 1704 N N . ARG B 1 23 ? 32.996 37.020 22.064 1.00 17.02 68 ARG B N 1
ATOM 1705 C CA . ARG B 1 23 ? 34.001 36.126 22.638 1.00 15.73 68 ARG B CA 1
ATOM 1706 C C . ARG B 1 23 ? 34.710 35.353 21.514 1.00 14.64 68 ARG B C 1
ATOM 1707 O O . ARG B 1 23 ? 35.934 35.173 21.519 1.00 15.33 68 ARG B O 1
ATOM 1715 N N . TRP B 1 24 ? 33.911 34.897 20.554 1.00 15.03 69 TRP B N 1
ATOM 1716 C CA . TRP B 1 24 ? 34.444 34.109 19.446 1.00 15.23 69 TRP B CA 1
ATOM 1717 C C . TRP B 1 24 ? 35.454 34.925 18.650 1.00 15.55 69 TRP B C 1
ATOM 1718 O O . TRP B 1 24 ? 36.532 34.423 18.347 1.00 15.20 69 TRP B O 1
ATOM 1729 N N . ARG B 1 25 ? 35.129 36.193 18.360 1.00 16.82 70 ARG B N 1
ATOM 1730 C CA . ARG B 1 25 ? 36.069 37.065 17.634 1.00 18.67 70 ARG B CA 1
ATOM 1731 C C . ARG B 1 25 ? 37.354 37.296 18.415 1.00 17.03 70 ARG B C 1
ATOM 1732 O O . ARG B 1 25 ? 38.443 37.273 17.850 1.00 17.37 70 ARG B O 1
ATOM 1740 N N . LEU B 1 26 ? 37.266 37.500 19.726 1.00 16.19 71 LEU B N 1
ATOM 1741 C CA . LEU B 1 26 ? 38.498 37.660 20.511 1.00 15.71 71 LEU B CA 1
ATOM 1742 C C . LEU B 1 26 ? 39.406 36.427 20.445 1.00 15.48 71 LEU B C 1
ATOM 1743 O O . LEU B 1 26 ? 40.652 36.515 20.435 1.00 14.93 71 LEU B O 1
ATOM 1748 N N . ALA B 1 27 ? 38.781 35.259 20.437 1.00 14.95 72 ALA B N 1
ATOM 1749 C CA . ALA B 1 27 ? 39.559 34.028 20.395 1.00 15.31 72 ALA B CA 1
ATOM 1750 C C . ALA B 1 27 ? 40.231 33.883 19.015 1.00 15.89 72 ALA B C 1
ATOM 1751 O O . ALA B 1 27 ? 41.412 33.519 18.939 1.00 16.16 72 ALA B O 1
ATOM 1753 N N . GLN B 1 28 ? 39.491 34.199 17.955 1.00 16.71 73 GLN B N 1
ATOM 1754 C CA . GLN B 1 28 ? 40.019 34.122 16.590 1.00 18.72 73 GLN B CA 1
ATOM 1755 C C . GLN B 1 28 ? 41.184 35.082 16.417 1.00 19.02 73 GLN B C 1
ATOM 1756 O O . GLN B 1 28 ? 42.198 34.739 15.803 1.00 18.69 73 GLN B O 1
ATOM 1762 N N . ALA B 1 29 ? 41.037 36.287 16.975 1.00 18.75 74 ALA B N 1
ATOM 1763 C CA . ALA B 1 29 ? 42.086 37.308 16.937 1.00 19.31 74 ALA B CA 1
ATOM 1764 C C . ALA B 1 29 ? 43.285 36.854 17.746 1.00 19.76 74 ALA B C 1
ATOM 1765 O O . ALA B 1 29 ? 44.433 37.054 17.338 1.00 19.99 74 ALA B O 1
ATOM 1767 N N . PHE B 1 30 ? 43.033 36.216 18.896 1.00 19.56 75 PHE B N 1
ATOM 1768 C CA . PHE B 1 30 ? 44.133 35.682 19.685 1.00 21.11 75 PHE B CA 1
ATOM 1769 C C . PHE B 1 30 ? 44.941 34.667 18.871 1.00 20.60 75 PHE B C 1
ATOM 1770 O O . PHE B 1 30 ? 46.161 34.711 18.904 1.00 22.28 75 PHE B O 1
ATOM 1778 N N . ASN B 1 31 ? 44.268 33.761 18.165 1.00 21.33 76 ASN B N 1
ATOM 1779 C CA . ASN B 1 31 ? 44.953 32.705 17.388 1.00 21.34 76 ASN B CA 1
ATOM 1780 C C . ASN B 1 31 ? 45.805 33.297 16.265 1.00 23.26 76 ASN B C 1
ATOM 1781 O O . ASN B 1 31 ? 46.871 32.767 15.922 1.00 23.56 76 ASN B O 1
ATOM 1786 N N . ALA B 1 32 ? 45.343 34.414 15.714 1.00 24.12 77 ALA B N 1
ATOM 1787 C CA . ALA B 1 32 ? 46.080 35.087 14.641 1.00 25.78 77 ALA B CA 1
ATOM 1788 C C . ALA B 1 32 ? 47.327 35.838 15.131 1.00 27.47 77 ALA B C 1
ATOM 1789 O O . ALA B 1 32 ? 48.332 35.935 14.413 1.00 28.16 77 ALA B O 1
ATOM 1791 N N . THR B 1 33 ? 47.285 36.382 16.343 1.00 29.23 78 THR B N 1
ATOM 1792 C CA . THR B 1 33 ? 48.427 37.132 16.850 1.00 31.70 78 THR B CA 1
ATOM 1793 C C . THR B 1 33 ? 49.408 36.272 17.654 1.00 33.15 78 THR B C 1
ATOM 1794 O O . THR B 1 33 ? 50.423 36.775 18.114 1.00 33.38 78 THR B O 1
ATOM 1798 N N . LEU B 1 34 ? 49.106 34.978 17.812 1.00 35.00 79 LEU B N 1
ATOM 1799 C CA . LEU B 1 34 ? 49.918 34.074 18.652 1.00 36.15 79 LEU B CA 1
ATOM 1800 C C . LEU B 1 34 ? 51.258 33.715 17.996 1.00 37.99 79 LEU B C 1
ATOM 1801 O O . LEU B 1 34 ? 51.280 33.234 16.860 1.00 37.63 79 LEU B O 1
ATOM 1806 N N . LYS B 1 35 ? 52.363 33.952 18.711 1.00 39.91 80 LYS B N 1
ATOM 1807 C CA . LYS B 1 35 ? 53.677 33.388 18.342 1.00 42.42 80 LYS B CA 1
ATOM 1808 C C . LYS B 1 35 ? 53.606 31.859 18.558 1.00 43.75 80 LYS B C 1
ATOM 1809 O O . LYS B 1 35 ? 53.002 31.421 19.525 1.00 43.95 80 LYS B O 1
ATOM 1815 N N . PRO B 1 36 ? 54.347 31.052 17.777 1.00 45.36 81 PRO B N 1
ATOM 1816 C CA . PRO B 1 36 ? 55.719 30.648 17.671 1.00 46.23 81 PRO B CA 1
ATOM 1817 C C . PRO B 1 36 ? 56.466 30.537 19.003 1.00 46.92 81 PRO B C 1
ATOM 1818 O O . PRO B 1 36 ? 57.084 31.492 19.485 1.00 47.19 81 PRO B O 1
ATOM 1822 N N . SER B 1 37 ? 56.318 29.343 19.594 1.00 47.53 82 SER B N 1
ATOM 1823 C CA . SER B 1 37 ? 57.072 28.888 20.768 1.00 47.84 82 SER B CA 1
ATOM 1824 C C . SER B 1 37 ? 56.936 27.370 20.963 1.00 48.03 82 SER B C 1
ATOM 1825 O O . SER B 1 37 ? 56.068 26.725 20.365 1.00 47.94 82 SER B O 1
ATOM 1827 N N . GLU B 1 38 ? 57.797 26.809 21.808 1.00 48.11 83 GLU B N 1
ATOM 1828 C CA . GLU B 1 38 ? 57.874 25.358 21.964 1.00 48.36 83 GLU B CA 1
ATOM 1829 C C . GLU B 1 38 ? 56.801 24.845 22.908 1.00 47.68 83 GLU B C 1
ATOM 1830 O O . GLU B 1 38 ? 56.501 25.464 23.931 1.00 47.75 83 GLU B O 1
ATOM 1836 N N . ILE B 1 39 ? 56.220 23.711 22.535 1.00 47.15 84 ILE B N 1
ATOM 1837 C CA . ILE B 1 39 ? 55.148 23.093 23.298 1.00 46.17 84 ILE B CA 1
ATOM 1838 C C . ILE B 1 39 ? 55.745 21.927 24.066 1.00 45.70 84 ILE B C 1
ATOM 1839 O O . ILE B 1 39 ? 56.109 20.903 23.479 1.00 46.01 84 ILE B O 1
ATOM 1844 N N . LEU B 1 40 ? 55.855 22.094 25.379 1.00 44.90 85 LEU B N 1
ATOM 1845 C CA . LEU B 1 40 ? 56.477 21.092 26.238 1.00 43.95 85 LEU B CA 1
ATOM 1846 C C . LEU B 1 40 ? 55.500 20.077 26.854 1.00 42.91 85 LEU B C 1
ATOM 1847 O O . LEU B 1 40 ? 54.304 20.358 27.041 1.00 42.40 85 LEU B O 1
ATOM 1852 N N . ASP B 1 41 ? 56.040 18.893 27.143 1.00 41.51 86 ASP B N 1
ATOM 1853 C CA . ASP B 1 41 ? 55.314 17.773 27.735 1.00 40.19 86 ASP B CA 1
ATOM 1854 C C . ASP B 1 41 ? 54.543 18.190 28.996 1.00 39.83 86 ASP B C 1
ATOM 1855 O O . ASP B 1 41 ? 55.143 18.634 29.983 1.00 39.60 86 ASP B O 1
ATOM 1860 N N . PRO B 1 42 ? 53.204 18.057 28.962 1.00 39.48 87 PRO B N 1
ATOM 1861 C CA . PRO B 1 42 ? 52.362 18.461 30.098 1.00 39.72 87 PRO B CA 1
ATOM 1862 C C . PRO B 1 42 ? 52.399 17.487 31.277 1.00 40.44 87 PRO B C 1
ATOM 1863 O O . PRO B 1 42 ? 51.951 17.834 32.370 1.00 40.38 87 PRO B O 1
ATOM 1867 N N . PHE B 1 43 ? 52.915 16.279 31.060 1.00 41.08 88 PHE B N 1
ATOM 1868 C CA . PHE B 1 43 ? 52.851 15.244 32.092 1.00 42.27 88 PHE B CA 1
ATOM 1869 C C . PHE B 1 43 ? 54.067 15.199 33.000 1.00 43.97 88 PHE B C 1
ATOM 1870 O O . PHE B 1 43 ? 53.958 14.799 34.166 1.00 44.69 88 PHE B O 1
ATOM 1878 N N . THR B 1 44 ? 55.218 15.607 32.476 1.00 45.76 89 THR B N 1
ATOM 1879 C CA . THR B 1 44 ? 56.440 15.651 33.274 1.00 47.51 89 THR B CA 1
ATOM 1880 C C . THR B 1 44 ? 56.714 17.059 33.781 1.00 48.21 89 THR B C 1
ATOM 1881 O O . THR B 1 44 ? 56.867 17.263 34.988 1.00 48.84 89 THR B O 1
ATOM 1885 N N . GLU B 1 45 ? 56.772 18.023 32.862 1.00 48.93 90 GLU B N 1
ATOM 1886 C CA . GLU B 1 45 ? 57.015 19.425 33.212 1.00 49.40 90 GLU B CA 1
ATOM 1887 C C . GLU B 1 45 ? 55.949 19.980 34.163 1.00 49.78 90 GLU B C 1
ATOM 1888 O O . GLU B 1 45 ? 56.260 20.435 35.271 1.00 50.04 90 GLU B O 1
ATOM 1890 N N . LYS B 1 48 ? 53.188 20.457 37.633 1.00 59.13 93 LYS B N 1
ATOM 1891 C CA . LYS B 1 48 ? 52.678 21.601 38.390 1.00 59.06 93 LYS B CA 1
ATOM 1892 C C . LYS B 1 48 ? 51.193 21.458 38.783 1.00 58.99 93 LYS B C 1
ATOM 1893 O O . LYS B 1 48 ? 50.556 20.438 38.498 1.00 58.80 93 LYS B O 1
ATOM 1895 N N . LYS B 1 49 ? 50.663 22.483 39.453 1.00 59.02 94 LYS B N 1
ATOM 1896 C CA . LYS B 1 49 ? 49.252 22.538 39.862 1.00 58.83 94 LYS B CA 1
ATOM 1897 C C . LYS B 1 49 ? 48.738 23.986 39.906 1.00 58.62 94 LYS B C 1
ATOM 1898 O O . LYS B 1 49 ? 49.531 24.925 40.026 1.00 58.71 94 LYS B O 1
ATOM 1900 N N . LYS B 1 50 ? 47.413 24.150 39.811 1.00 58.34 95 LYS B N 1
ATOM 1901 C CA . LYS B 1 50 ? 46.749 25.467 39.711 1.00 57.88 95 LYS B CA 1
ATOM 1902 C C . LYS B 1 50 ? 47.314 26.328 38.569 1.00 57.46 95 LYS B C 1
ATOM 1903 O O . LYS B 1 50 ? 47.887 25.795 37.613 1.00 57.77 95 LYS B O 1
ATOM 1905 N N . GLY B 1 51 ? 47.145 27.649 38.660 1.00 56.76 96 GLY B N 1
ATOM 1906 C CA . GLY B 1 51 ? 47.727 28.564 37.671 1.00 55.41 96 GLY B CA 1
ATOM 1907 C C . GLY B 1 51 ? 46.927 29.817 37.365 1.00 54.42 96 GLY B C 1
ATOM 1908 O O . GLY B 1 51 ? 45.704 29.851 37.547 1.00 54.64 96 GLY B O 1
ATOM 1909 N N . VAL B 1 52 ? 47.629 30.849 36.892 1.00 53.05 97 VAL B N 1
ATOM 1910 C CA . VAL B 1 52 ? 47.001 32.122 36.525 1.00 51.42 97 VAL B CA 1
ATOM 1911 C C . VAL B 1 52 ? 47.316 32.516 35.074 1.00 50.01 97 VAL B C 1
ATOM 1912 O O . VAL B 1 52 ? 48.019 33.503 34.817 1.00 50.31 97 VAL B O 1
ATOM 1914 N N . SER B 1 53 ? 46.802 31.724 34.134 1.00 47.84 98 SER B N 1
ATOM 1915 C CA . SER B 1 53 ? 46.832 32.081 32.718 1.00 45.50 98 SER B CA 1
ATOM 1916 C C . SER B 1 53 ? 45.463 32.627 32.305 1.00 43.54 98 SER B C 1
ATOM 1917 O O . SER B 1 53 ? 44.479 31.877 32.238 1.00 44.25 98 SER B O 1
ATOM 1919 N N . GLU B 1 54 ? 45.405 33.933 32.035 1.00 40.40 99 GLU B N 1
ATOM 1920 C CA . GLU B 1 54 ? 44.149 34.604 31.700 1.00 37.02 99 GLU B CA 1
ATOM 1921 C C . GLU B 1 54 ? 43.801 34.554 30.204 1.00 34.43 99 GLU B C 1
ATOM 1922 O O . GLU B 1 54 ? 42.721 34.979 29.794 1.0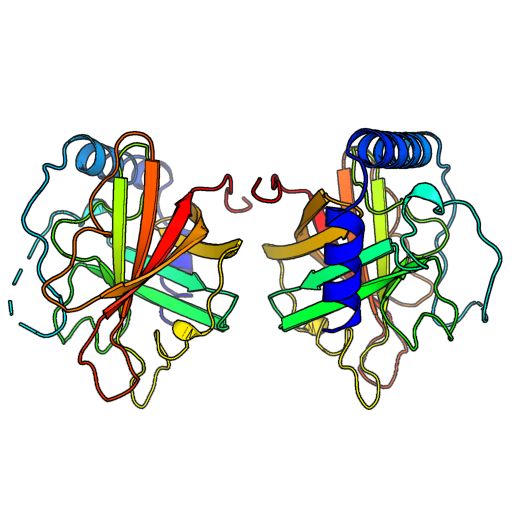0 33.47 99 GLU B O 1
ATOM 1924 N N . TYR B 1 55 ? 44.692 33.994 29.401 1.00 31.61 100 TYR B N 1
ATOM 1925 C CA . TYR B 1 55 ? 44.628 34.186 27.942 1.00 29.43 100 TYR B CA 1
ATOM 1926 C C . TYR B 1 55 ? 43.390 33.612 27.220 1.00 27.22 100 TYR B C 1
ATOM 1927 O O . TYR B 1 55 ? 43.011 34.122 26.148 1.00 27.02 100 TYR B O 1
ATOM 1936 N N . ALA B 1 56 ? 42.818 32.525 27.766 1.00 24.20 101 ALA B N 1
ATOM 1937 C CA . ALA B 1 56 ? 41.616 31.858 27.205 1.00 20.90 101 ALA B CA 1
ATOM 1938 C C . ALA B 1 56 ? 40.323 32.244 27.955 1.00 19.45 101 ALA B C 1
ATOM 1939 O O . ALA B 1 56 ? 39.321 31.543 27.870 1.00 16.51 101 ALA B O 1
ATOM 1941 N N . ASN B 1 57 ? 40.345 33.348 28.703 1.00 17.89 102 ASN B N 1
ATOM 1942 C CA . ASN B 1 57 ? 39.150 33.742 29.463 1.00 17.88 102 ASN B CA 1
ATOM 1943 C C . ASN B 1 57 ? 37.893 33.980 28.639 1.00 16.25 102 ASN B C 1
ATOM 1944 O O . ASN B 1 57 ? 36.790 33.743 29.111 1.00 15.48 102 ASN B O 1
ATOM 1949 N N . MET B 1 58 ? 38.049 34.418 27.391 1.00 14.69 103 MET B N 1
ATOM 1950 C CA . MET B 1 58 ? 36.877 34.637 26.544 1.00 13.59 103 MET B CA 1
ATOM 1951 C C . MET B 1 58 ? 36.069 33.348 26.293 1.00 13.08 103 MET B C 1
ATOM 1952 O O . MET B 1 58 ? 34.887 33.423 25.962 1.00 14.66 103 MET B O 1
ATOM 1957 N N . LEU B 1 59 ? 36.706 32.183 26.466 1.00 13.52 104 LEU B N 1
ATOM 1958 C CA . LEU B 1 59 ? 36.012 30.893 26.230 1.00 13.59 104 LEU B CA 1
ATOM 1959 C C . LEU B 1 59 ? 35.446 30.319 27.522 1.00 13.47 104 LEU B C 1
ATOM 1960 O O . LEU B 1 59 ? 34.666 29.379 27.484 1.00 14.17 104 LEU B O 1
ATOM 1965 N N . LYS B 1 60 ? 35.826 30.884 28.680 1.00 13.78 105 LYS B N 1
ATOM 1966 C CA . LYS B 1 60 ? 35.406 30.247 29.943 1.00 13.92 105 LYS B CA 1
ATOM 1967 C C . LYS B 1 60 ? 33.918 30.479 30.263 1.00 13.58 105 LYS B C 1
ATOM 1968 O O . LYS B 1 60 ? 33.420 31.616 30.193 1.00 14.55 105 LYS B O 1
ATOM 1974 N N . VAL B 1 61 ? 33.217 29.395 30.610 1.00 12.59 106 VAL B N 1
ATOM 1975 C CA . VAL B 1 61 ? 31.843 29.425 31.099 1.00 13.31 106 VAL B CA 1
ATOM 1976 C C . VAL B 1 61 ? 31.868 28.633 32.398 1.00 14.45 106 VAL B C 1
ATOM 1977 O O . VAL B 1 61 ? 31.878 27.406 32.402 1.00 12.45 106 VAL B O 1
ATOM 1981 N N . HIS B 1 62 ? 31.953 29.371 33.513 1.00 15.53 107 HIS B N 1
ATOM 1982 C CA . HIS B 1 62 ? 32.147 28.782 34.827 1.00 17.81 107 HIS B CA 1
ATOM 1983 C C . HIS B 1 62 ? 33.350 27.826 34.825 1.00 17.22 107 HIS B C 1
ATOM 1984 O O . HIS B 1 62 ? 33.245 26.670 35.245 1.00 18.21 107 HIS B O 1
ATOM 1991 N N . GLU B 1 63 ? 34.470 28.327 34.321 1.00 17.74 108 GLU B N 1
ATOM 1992 C CA . GLU B 1 63 ? 35.775 27.635 34.277 1.00 19.06 108 GLU B CA 1
ATOM 1993 C C . GLU B 1 63 ? 35.945 26.630 33.129 1.00 17.85 108 GLU B C 1
ATOM 1994 O O . GLU B 1 63 ? 37.058 26.420 32.665 1.00 18.27 108 GLU B O 1
ATOM 2000 N N . ARG B 1 64 ? 34.860 26.043 32.647 1.00 16.50 109 ARG B N 1
ATOM 2001 C CA . ARG B 1 64 ? 34.969 25.120 31.505 1.00 16.27 109 ARG B CA 1
ATOM 2002 C C . ARG B 1 64 ? 35.092 25.889 30.197 1.00 15.28 109 ARG B C 1
ATOM 2003 O O . ARG B 1 64 ? 34.438 26.916 30.015 1.00 14.20 109 ARG B O 1
ATOM 2011 N N . ILE B 1 65 ? 35.928 25.402 29.281 1.00 12.92 110 ILE B N 1
ATOM 2012 C CA . ILE B 1 65 ? 35.983 25.987 27.939 1.00 12.83 110 ILE B CA 1
ATOM 2013 C C . ILE B 1 65 ? 35.243 25.147 26.861 1.00 12.72 110 ILE B C 1
ATOM 2014 O O . ILE B 1 65 ? 35.295 25.454 25.683 1.00 12.59 110 ILE B O 1
ATOM 2019 N N . GLY B 1 66 ? 34.527 24.114 27.307 1.00 12.50 111 GLY B N 1
ATOM 2020 C CA . GLY B 1 66 ? 33.632 23.322 26.436 1.00 11.60 111 GLY B CA 1
ATOM 2021 C C . GLY B 1 66 ? 33.863 21.857 26.702 1.00 10.74 111 GLY B C 1
ATOM 2022 O O . GLY B 1 66 ? 34.075 21.460 27.835 1.00 11.35 111 GLY B O 1
ATOM 2023 N N . TYR B 1 67 ? 33.780 21.055 25.647 1.00 9.42 112 TYR B N 1
ATOM 2024 C CA . TYR B 1 67 ? 34.056 19.632 25.794 1.00 9.15 112 TYR B CA 1
ATOM 2025 C C . TYR B 1 67 ? 34.452 18.998 24.484 1.00 9.52 112 TYR B C 1
ATOM 2026 O O . TYR B 1 67 ? 34.110 19.513 23.403 1.00 10.25 112 TYR B O 1
ATOM 2035 N N . VAL B 1 68 ? 35.160 17.878 24.602 1.00 8.99 113 VAL B N 1
ATOM 2036 C CA . VAL B 1 68 ? 35.613 17.080 23.452 1.00 8.91 113 VAL B CA 1
ATOM 2037 C C . VAL B 1 68 ? 34.772 15.809 23.351 1.00 8.84 113 VAL B C 1
ATOM 2038 O O . VAL B 1 68 ? 34.660 15.034 24.326 1.00 9.18 113 VAL B O 1
ATOM 2042 N N . GLU B 1 69 ? 34.152 15.626 22.183 1.00 8.15 114 GLU B N 1
ATOM 2043 C CA . GLU B 1 69 ? 33.272 14.511 21.927 1.00 6.83 114 GLU B CA 1
ATOM 2044 C C . GLU B 1 69 ? 33.965 13.566 20.957 1.00 7.64 114 GLU B C 1
ATOM 2045 O O . GLU B 1 69 ? 34.292 13.955 19.828 1.00 7.86 114 GLU B O 1
ATOM 2051 N N . ILE B 1 70 ? 34.156 12.314 21.377 1.00 7.76 115 ILE B N 1
ATOM 2052 C CA . ILE B 1 70 ? 34.876 11.316 20.574 1.00 8.30 115 ILE B CA 1
ATOM 2053 C C . ILE B 1 70 ? 33.995 10.046 20.467 1.00 8.89 115 ILE B C 1
ATOM 2054 O O . ILE B 1 70 ? 34.069 9.139 21.307 1.00 9.47 115 ILE B O 1
ATOM 2059 N N . PRO B 1 71 ? 33.124 9.992 19.455 1.00 9.43 116 PRO B N 1
ATOM 2060 C CA . PRO B 1 71 ? 32.193 8.846 19.273 1.00 10.73 116 PRO B CA 1
ATOM 2061 C C . PRO B 1 71 ? 32.865 7.474 19.155 1.00 12.65 116 PRO B C 1
ATOM 2062 O O . PRO B 1 71 ? 32.276 6.491 19.634 1.00 13.09 116 PRO B O 1
ATOM 2066 N N . ALA B 1 72 ? 34.089 7.404 18.602 1.00 12.21 117 ALA B N 1
ATOM 2067 C CA . ALA B 1 72 ? 34.790 6.108 18.449 1.00 13.64 117 ALA B CA 1
ATOM 2068 C C . ALA B 1 72 ? 35.071 5.414 19.785 1.00 14.00 117 ALA B C 1
ATOM 2069 O O . ALA B 1 72 ? 35.207 4.163 19.848 1.00 15.37 117 ALA B O 1
ATOM 2071 N N . ILE B 1 73 ? 35.165 6.195 20.855 1.00 13.51 118 ILE B N 1
ATOM 2072 C CA . ILE B 1 73 ? 35.420 5.631 22.182 1.00 14.36 118 ILE B CA 1
ATOM 2073 C C . ILE B 1 73 ? 34.339 5.983 23.209 1.00 14.97 118 ILE B C 1
ATOM 2074 O O . ILE B 1 73 ? 34.566 5.889 24.435 1.00 15.23 118 ILE B O 1
ATOM 2079 N N . ASP B 1 74 ? 33.191 6.436 22.699 1.00 15.15 119 ASP B N 1
ATOM 2080 C CA . ASP B 1 74 ? 32.024 6.805 23.516 1.00 16.85 119 ASP B CA 1
ATOM 2081 C C . ASP B 1 74 ? 32.349 7.750 24.690 1.00 15.16 119 ASP B C 1
ATOM 2082 O O . ASP B 1 74 ? 31.926 7.514 25.855 1.00 14.71 119 ASP B O 1
ATOM 2087 N N . GLN B 1 75 ? 33.053 8.846 24.380 1.00 12.62 120 GLN B N 1
ATOM 2088 C CA . GLN B 1 75 ? 33.429 9.838 25.387 1.00 12.12 120 GLN B CA 1
ATOM 2089 C C . GLN B 1 75 ? 32.945 11.223 25.055 1.00 11.80 120 GLN B C 1
ATOM 2090 O O . GLN B 1 75 ? 32.902 11.609 23.869 1.00 11.37 120 GLN B O 1
ATOM 2096 N N . GLU B 1 76 ? 32.564 11.967 26.103 1.00 10.70 121 GLU B N 1
ATOM 2097 C CA . GLU B 1 76 ? 32.336 13.417 25.984 1.00 11.63 121 GLU B CA 1
ATOM 2098 C C . GLU B 1 76 ? 32.940 13.941 27.249 1.00 12.27 121 GLU B C 1
ATOM 2099 O O . GLU B 1 76 ? 32.372 13.701 28.336 1.00 13.34 121 GLU B O 1
ATOM 2105 N N . ILE B 1 77 ? 34.078 14.636 27.122 1.00 9.83 122 ILE B N 1
ATOM 2106 C CA . ILE B 1 77 ? 34.904 14.983 28.268 1.00 10.41 122 ILE B CA 1
ATOM 2107 C C . ILE B 1 77 ? 34.977 16.521 28.395 1.00 9.65 122 ILE B C 1
ATOM 2108 O O . ILE B 1 77 ? 35.304 17.212 27.432 1.00 10.07 122 ILE B O 1
ATOM 2113 N N . PRO B 1 78 ? 34.681 17.068 29.570 1.00 11.01 123 PRO B N 1
ATOM 2114 C CA . PRO B 1 78 ? 34.823 18.529 29.674 1.00 10.84 123 PRO B CA 1
ATOM 2115 C C . PRO B 1 78 ? 36.275 18.992 29.547 1.00 11.05 123 PRO B C 1
ATOM 2116 O O . PRO B 1 78 ? 37.182 18.275 29.980 1.00 11.19 123 PRO B O 1
ATOM 2120 N N . MET B 1 79 ? 36.473 20.186 28.977 1.00 10.18 124 MET B N 1
ATOM 2121 C CA . MET B 1 79 ? 37.777 20.794 28.705 1.00 12.74 124 MET B CA 1
ATOM 2122 C C . MET B 1 79 ? 37.965 22.016 29.582 1.00 12.05 124 MET B C 1
ATOM 2123 O O . MET B 1 79 ? 37.038 22.798 29.748 1.00 12.97 124 MET B O 1
ATOM 2128 N N . TYR B 1 80 ? 39.187 22.166 30.083 1.00 12.80 125 TYR B N 1
ATOM 2129 C CA . TYR B 1 80 ? 39.616 23.291 30.922 1.00 13.83 125 TYR B CA 1
ATOM 2130 C C . TYR B 1 80 ? 40.894 23.879 30.360 1.00 13.67 125 TYR B C 1
ATOM 2131 O O . TYR B 1 80 ? 41.544 23.292 29.520 1.00 13.95 125 TYR B O 1
ATOM 2140 N N . VAL B 1 81 ? 41.268 25.057 30.851 1.00 14.37 126 VAL B N 1
ATOM 2141 C CA . VAL B 1 81 ? 42.527 25.659 30.471 1.00 15.18 126 VAL B CA 1
ATOM 2142 C C . VAL B 1 81 ? 43.687 25.118 31.322 1.00 15.71 126 VAL B C 1
ATOM 2143 O O . VAL B 1 81 ? 43.591 25.061 32.551 1.00 16.72 126 VAL B O 1
ATOM 2147 N N . GLY B 1 82 ? 44.771 24.705 30.658 1.00 16.74 127 GLY B N 1
ATOM 2148 C CA . GLY B 1 82 ? 45.998 24.261 31.323 1.00 16.96 127 GLY B CA 1
ATOM 2149 C C . GLY B 1 82 ? 46.065 22.777 31.621 1.00 17.59 127 GLY B C 1
ATOM 2150 O O . GLY B 1 82 ? 45.113 22.056 31.392 1.00 16.78 127 GLY B O 1
ATOM 2151 N N . THR B 1 83 ? 47.193 22.318 32.150 1.00 18.46 128 THR B N 1
ATOM 2152 C CA . THR B 1 83 ? 47.400 20.885 32.306 1.00 19.51 128 THR B CA 1
ATOM 2153 C C . THR B 1 83 ? 47.926 20.549 33.714 1.00 20.63 128 THR B C 1
ATOM 2154 O O . THR B 1 83 ? 48.569 19.511 33.906 1.00 21.54 128 THR B O 1
ATOM 2158 N N . SER B 1 84 ? 47.630 21.433 34.664 1.00 21.60 129 SER B N 1
ATOM 2159 C CA . SER B 1 84 ? 47.827 21.186 36.103 1.00 22.39 129 SER B CA 1
ATOM 2160 C C . SER B 1 84 ? 47.161 19.878 36.546 1.00 22.14 129 SER B C 1
ATOM 2161 O O . SER B 1 84 ? 46.173 19.431 35.943 1.00 21.97 129 SER B O 1
ATOM 2164 N N . GLU B 1 85 ? 47.697 19.249 37.593 1.00 22.62 130 GLU B N 1
ATOM 2165 C CA . GLU B 1 85 ? 47.133 17.976 38.028 1.00 23.68 130 GLU B CA 1
ATOM 2166 C C . GLU B 1 85 ? 45.662 18.091 38.430 1.00 22.95 130 GLU B C 1
ATOM 2167 O O . GLU B 1 85 ? 44.885 17.159 38.210 1.00 23.20 130 GLU B O 1
ATOM 2173 N N A ASP B 1 86 ? 45.290 19.241 38.993 0.50 22.66 131 ASP B N 1
ATOM 2174 N N B ASP B 1 86 ? 45.275 19.242 38.974 0.50 22.81 131 ASP B N 1
ATOM 2175 C CA A ASP B 1 86 ? 43.922 19.503 39.422 0.50 22.39 131 ASP B CA 1
ATOM 2176 C CA B ASP B 1 86 ? 43.905 19.486 39.423 0.50 22.73 131 ASP B CA 1
ATOM 2177 C C A ASP B 1 86 ? 42.944 19.474 38.241 0.50 21.71 131 ASP B C 1
ATOM 2178 C C B ASP B 1 86 ? 42.892 19.588 38.272 0.50 21.95 131 ASP B C 1
ATOM 2179 O O A ASP B 1 86 ? 41.852 18.903 38.340 0.50 21.22 131 ASP B O 1
ATOM 2180 O O B ASP B 1 86 ? 41.720 19.233 38.425 0.50 21.72 131 ASP B O 1
ATOM 2189 N N . ILE B 1 87 ? 43.348 20.070 37.124 1.00 20.84 132 ILE B N 1
ATOM 2190 C CA . ILE B 1 87 ? 42.512 20.056 35.917 1.00 19.61 132 ILE B CA 1
ATOM 2191 C C . ILE B 1 87 ? 42.466 18.621 35.360 1.00 17.47 132 ILE B C 1
ATOM 2192 O O . ILE B 1 87 ? 41.388 18.110 35.042 1.00 15.92 132 ILE B O 1
ATOM 2197 N N . LEU B 1 88 ? 43.618 17.958 35.256 1.00 16.66 133 LEU B N 1
ATOM 2198 C CA . LEU B 1 88 ? 43.641 16.623 34.673 1.00 16.74 133 LEU B CA 1
ATOM 2199 C C . LEU B 1 88 ? 42.896 15.607 35.546 1.00 17.09 133 LEU B C 1
ATOM 2200 O O . LEU B 1 88 ? 42.645 14.493 35.117 1.00 16.26 133 LEU B O 1
ATOM 2205 N N . GLN B 1 89 ? 42.557 15.978 36.781 1.00 16.89 134 GLN B N 1
ATOM 2206 C CA . GLN B 1 89 ? 41.749 15.049 37.606 1.00 17.50 134 GLN B CA 1
ATOM 2207 C C . GLN B 1 89 ? 40.269 15.119 37.224 1.00 18.41 134 GLN B C 1
ATOM 2208 O O . GLN B 1 89 ? 39.507 14.217 37.554 1.00 19.56 134 GLN B O 1
ATOM 2214 N N . LYS B 1 90 ? 39.910 16.189 36.514 1.00 17.37 135 LYS B N 1
ATOM 2215 C CA . LYS B 1 90 ? 38.521 16.630 36.240 1.00 18.43 135 LYS B CA 1
ATOM 2216 C C . LYS B 1 90 ? 38.115 16.413 34.780 1.00 16.97 135 LYS B C 1
ATOM 2217 O O . LYS B 1 90 ? 36.929 16.348 34.449 1.00 17.52 135 LYS B O 1
ATOM 2223 N N . GLY B 1 91 ? 39.089 16.408 33.882 1.00 15.73 136 GLY B N 1
ATOM 2224 C CA . GLY B 1 91 ? 38.716 16.462 32.457 1.00 13.25 136 GLY B CA 1
ATOM 2225 C C . GLY B 1 91 ? 39.946 16.613 31.600 1.00 13.85 136 GLY B C 1
ATOM 2226 O O . GLY B 1 91 ? 41.038 16.257 32.010 1.00 13.76 136 GLY B O 1
ATOM 2227 N N . ALA B 1 92 ? 39.753 17.166 30.405 1.00 11.64 137 ALA B N 1
ATOM 2228 C CA . ALA B 1 92 ? 40.853 17.351 29.482 1.00 11.66 137 ALA B CA 1
ATOM 2229 C C . ALA B 1 92 ? 41.344 18.784 29.602 1.00 11.98 137 ALA B C 1
ATOM 2230 O O . ALA B 1 92 ? 40.562 19.694 29.942 1.00 12.48 137 ALA B O 1
ATOM 2232 N N . GLY B 1 93 ? 42.640 18.989 29.349 1.00 11.69 138 GLY B N 1
ATOM 2233 C CA . GLY B 1 93 ? 43.265 20.304 29.532 1.00 11.85 138 GLY B CA 1
ATOM 2234 C C . GLY B 1 93 ? 43.827 20.825 28.230 1.00 12.54 138 GLY B C 1
ATOM 2235 O O . GLY B 1 93 ? 44.435 20.063 27.473 1.00 12.78 138 GLY B O 1
ATOM 2236 N N . LEU B 1 94 ? 43.630 22.109 27.966 1.00 12.79 139 LEU B N 1
ATOM 2237 C CA . LEU B 1 94 ? 44.234 22.770 26.819 1.00 13.75 139 LEU B CA 1
ATOM 2238 C C . LEU B 1 94 ? 45.706 23.077 27.104 1.00 15.32 139 LEU B C 1
ATOM 2239 O O . LEU B 1 94 ? 46.027 23.729 28.098 1.00 16.26 139 LEU B O 1
ATOM 2244 N N . LEU B 1 95 ? 46.580 22.639 26.215 1.00 15.78 140 LEU B N 1
ATOM 2245 C CA . LEU B 1 95 ? 48.036 22.721 26.413 1.00 18.41 140 LEU B CA 1
ATOM 2246 C C . LEU B 1 95 ? 48.533 24.146 26.283 1.00 19.85 140 LEU B C 1
ATOM 2247 O O . LEU B 1 95 ? 48.138 24.869 25.353 1.00 20.08 140 LEU B O 1
ATOM 2252 N N . GLU B 1 96 ? 49.389 24.560 27.224 1.00 20.70 141 GLU B N 1
ATOM 2253 C CA A GLU B 1 96 ? 50.035 25.877 27.166 0.50 21.34 141 GLU B CA 1
ATOM 2254 C CA B GLU B 1 96 ? 50.043 25.877 27.170 0.50 21.59 141 GLU B CA 1
ATOM 2255 C C . GLU B 1 96 ? 50.876 25.991 25.913 1.00 21.27 141 GLU B C 1
ATOM 2256 O O . GLU B 1 96 ? 51.608 25.058 25.570 1.00 22.41 141 GLU B O 1
ATOM 2267 N N . GLY B 1 97 ? 50.738 27.121 25.221 1.00 21.22 142 GLY B N 1
ATOM 2268 C CA . GLY B 1 97 ? 51.454 27.378 23.980 1.00 20.86 142 GLY B CA 1
ATOM 2269 C C . GLY B 1 97 ? 50.676 27.005 22.726 1.00 20.37 142 GLY B C 1
ATOM 2270 O O . GLY B 1 97 ? 51.002 27.453 21.630 1.00 22.47 142 GLY B O 1
ATOM 2271 N N . ALA B 1 98 ? 49.643 26.189 22.865 1.00 18.29 143 ALA B N 1
ATOM 2272 C CA . ALA B 1 98 ? 48.905 25.743 21.671 1.00 16.99 143 ALA B CA 1
ATOM 2273 C C . ALA B 1 98 ? 47.798 26.729 21.298 1.00 14.85 143 ALA B C 1
ATOM 2274 O O . ALA B 1 98 ? 47.396 27.592 22.096 1.00 15.18 143 ALA B O 1
ATOM 2276 N N . SER B 1 99 ? 47.262 26.604 20.088 1.00 13.28 144 SER B N 1
ATOM 2277 C CA . SER B 1 99 ? 46.156 27.472 19.691 1.00 12.82 144 SER B CA 1
ATOM 2278 C C . SER B 1 99 ? 44.894 27.253 20.543 1.00 12.29 144 SER B C 1
ATOM 2279 O O . SER B 1 99 ? 44.681 26.172 21.084 1.00 12.15 144 SER B O 1
ATOM 2282 N N . LEU B 1 100 ? 44.081 28.288 20.671 1.00 11.92 145 LEU B N 1
ATOM 2283 C CA . LEU B 1 100 ? 42.734 28.143 21.256 1.00 11.67 145 LEU B CA 1
ATOM 2284 C C . LEU B 1 100 ? 41.892 27.241 20.321 1.00 12.35 145 LEU B C 1
ATOM 2285 O O . LEU B 1 100 ? 42.084 27.272 19.087 1.00 12.56 145 LEU B O 1
ATOM 2290 N N . PRO B 1 101 ? 40.954 26.453 20.892 1.00 11.69 146 PRO B N 1
ATOM 2291 C CA . PRO B 1 101 ? 40.161 25.521 20.068 1.00 12.03 146 PRO B CA 1
ATOM 2292 C C . PRO B 1 101 ? 38.989 26.178 19.333 1.00 11.51 146 PRO B C 1
ATOM 2293 O O . PRO B 1 101 ? 37.842 25.745 19.479 1.00 12.82 146 PRO B O 1
ATOM 2297 N N . VAL B 1 102 ? 39.272 27.204 18.529 1.00 10.82 147 VAL B N 1
ATOM 2298 C CA . VAL B 1 102 ?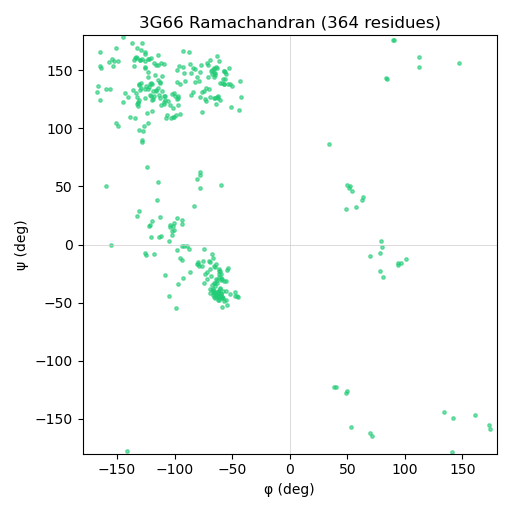 38.252 27.877 17.731 1.00 11.66 147 VAL B CA 1
ATOM 2299 C C . VAL B 1 102 ? 38.600 27.772 16.244 1.00 11.44 147 VAL B C 1
ATOM 2300 O O . VAL B 1 102 ? 37.910 28.401 15.408 1.00 13.19 147 VAL B O 1
ATOM 2304 N N . GLY B 1 103 ? 39.650 26.990 15.930 1.00 11.32 148 GLY B N 1
ATOM 2305 C CA . GLY B 1 103 ? 40.059 26.695 14.562 1.00 12.30 148 GLY B CA 1
ATOM 2306 C C . GLY B 1 103 ? 40.641 27.889 13.844 1.00 13.32 148 GLY B C 1
ATOM 2307 O O . GLY B 1 103 ? 41.066 28.867 14.487 1.00 14.39 148 GLY B O 1
ATOM 2308 N N . GLY B 1 104 ? 40.679 27.764 12.528 1.00 13.44 149 GLY B N 1
ATOM 2309 C CA . GLY B 1 104 ? 41.204 28.796 11.652 1.00 14.46 149 GLY B CA 1
ATOM 2310 C C . GLY B 1 104 ? 42.474 28.328 10.992 1.00 15.10 149 GLY B C 1
ATOM 2311 O O . GLY B 1 104 ? 43.146 27.369 11.416 1.00 14.01 149 GLY B O 1
ATOM 2312 N N . GLU B 1 105 ? 42.814 29.021 9.910 1.00 16.06 150 GLU B N 1
ATOM 2313 C CA . GLU B 1 105 ? 43.973 28.670 9.155 1.00 16.52 150 GLU B CA 1
ATOM 2314 C C . GLU B 1 105 ? 45.199 28.917 10.040 1.00 15.70 150 GLU B C 1
ATOM 2315 O O . GLU B 1 105 ? 45.216 29.876 10.796 1.00 17.32 150 GLU B O 1
ATOM 2321 N N . ASN B 1 106 ? 46.209 28.063 9.919 1.00 15.64 151 ASN B N 1
ATOM 2322 C CA . ASN B 1 106 ? 47.466 28.220 10.671 1.00 16.27 151 ASN B CA 1
ATOM 2323 C C . ASN B 1 106 ? 47.240 28.097 12.174 1.00 15.81 151 ASN B C 1
ATOM 2324 O O . ASN B 1 106 ? 47.779 28.882 12.955 1.00 16.19 151 ASN B O 1
ATOM 2329 N N . THR B 1 107 ? 46.388 27.153 12.581 1.00 13.54 152 THR B N 1
ATOM 2330 C CA . THR B 1 107 ? 46.166 26.914 14.018 1.00 12.45 152 THR B CA 1
ATOM 2331 C C . THR B 1 107 ? 46.400 25.452 14.315 1.00 11.26 152 THR B C 1
ATOM 2332 O O . THR B 1 107 ? 46.237 24.563 13.448 1.00 11.01 152 THR B O 1
ATOM 2336 N N . HIS B 1 108 ? 46.810 25.186 15.542 1.00 11.37 153 HIS B N 1
ATOM 2337 C CA . HIS B 1 108 ? 46.927 23.790 15.965 1.00 10.33 153 HIS B CA 1
ATOM 2338 C C . HIS B 1 108 ? 46.645 23.758 17.459 1.00 10.34 153 HIS B C 1
ATOM 2339 O O . HIS B 1 108 ? 47.487 24.161 18.255 1.00 9.78 153 HIS B O 1
ATOM 2346 N N . THR B 1 109 ? 45.437 23.345 17.833 1.00 9.66 154 THR B N 1
ATOM 2347 C CA . THR B 1 109 ? 45.071 23.195 19.251 1.00 9.21 154 THR B CA 1
ATOM 2348 C C . THR B 1 109 ? 45.482 21.811 19.771 1.00 8.37 154 THR B C 1
ATOM 2349 O O . THR B 1 109 ? 45.549 20.844 19.020 1.00 9.66 154 THR B O 1
ATOM 2353 N N . VAL B 1 110 ? 45.839 21.727 21.042 1.00 9.57 155 VAL B N 1
ATOM 2354 C CA . VAL B 1 110 ? 46.278 20.451 21.608 1.00 10.42 155 VAL B CA 1
ATOM 2355 C C . VAL B 1 110 ? 45.556 20.241 22.933 1.00 10.53 155 VAL B C 1
ATOM 2356 O O . VAL B 1 110 ? 45.629 21.097 23.815 1.00 11.44 155 VAL B O 1
ATOM 2360 N N . ILE B 1 111 ? 44.908 19.096 23.067 1.00 12.09 156 ILE B N 1
ATOM 2361 C CA . ILE B 1 111 ? 44.027 18.832 24.205 1.00 12.25 156 ILE B CA 1
ATOM 2362 C C . ILE B 1 111 ? 44.511 17.533 24.846 1.00 11.94 156 ILE B C 1
ATOM 2363 O O . ILE B 1 111 ? 44.651 16.508 24.167 1.00 10.56 156 ILE B O 1
ATOM 2368 N N . THR B 1 112 ? 44.775 17.576 26.148 1.00 12.23 157 THR B N 1
ATOM 2369 C CA . THR B 1 112 ? 45.359 16.397 26.759 1.00 12.56 157 THR B CA 1
ATOM 2370 C C . THR B 1 112 ? 44.535 15.848 27.919 1.00 11.43 157 THR B C 1
ATOM 2371 O O . THR B 1 112 ? 43.803 16.595 28.560 1.00 10.31 157 THR B O 1
ATOM 2375 N N . ALA B 1 113 ? 44.578 14.542 28.111 1.00 11.18 158 ALA B N 1
ATOM 2376 C CA . ALA B 1 113 ? 43.940 13.957 29.288 1.00 10.96 158 ALA B CA 1
ATOM 2377 C C . ALA B 1 113 ? 44.639 12.662 29.676 1.00 11.78 158 ALA B C 1
ATOM 2378 O O . ALA B 1 113 ? 45.287 12.026 28.853 1.00 11.63 158 ALA B O 1
ATOM 2380 N N . HIS B 1 114 ? 44.485 12.274 30.939 1.00 11.68 159 HIS B N 1
ATOM 2381 C CA . HIS B 1 114 ? 45.031 11.008 31.425 1.00 12.79 159 HIS B CA 1
ATOM 2382 C C . HIS B 1 114 ? 44.556 9.803 30.628 1.00 12.45 159 HIS B C 1
ATOM 2383 O O . HIS B 1 114 ? 43.418 9.777 30.119 1.00 12.01 159 HIS B O 1
ATOM 2390 N N . ARG B 1 115 ? 45.430 8.803 30.554 1.00 12.71 160 ARG B N 1
ATOM 2391 C CA . ARG B 1 115 ? 45.108 7.469 30.016 1.00 13.65 160 ARG B CA 1
ATOM 2392 C C . ARG B 1 115 ? 44.317 6.633 31.043 1.00 15.41 160 ARG B C 1
ATOM 2393 O O . ARG B 1 115 ? 44.767 5.567 31.512 1.00 15.71 160 ARG B O 1
ATOM 2401 N N . GLY B 1 116 ? 43.138 7.135 31.376 1.00 15.00 161 GLY B N 1
ATOM 2402 C CA . GLY B 1 116 ? 42.254 6.557 32.400 1.00 15.34 161 GLY B CA 1
ATOM 2403 C C . GLY B 1 116 ? 42.576 7.002 33.818 1.00 16.50 161 GLY B C 1
ATOM 2404 O O . GLY B 1 116 ? 43.742 7.178 34.175 1.00 16.38 161 GLY B O 1
ATOM 2405 N N . LEU B 1 117 ? 41.522 7.202 34.607 1.00 15.85 162 LEU B N 1
ATOM 2406 C CA . LEU B 1 117 ? 41.625 7.359 36.063 1.00 17.27 162 LEU B CA 1
ATOM 2407 C C . LEU B 1 117 ? 40.694 6.331 36.691 1.00 18.26 162 LEU B C 1
ATOM 2408 O O . LEU B 1 117 ? 39.863 5.730 35.999 1.00 18.42 162 LEU B O 1
ATOM 2413 N N . PRO B 1 118 ? 40.847 6.086 38.000 1.00 18.88 163 PRO B N 1
ATOM 2414 C CA . PRO B 1 118 ? 40.053 5.015 38.609 1.00 20.08 163 PRO B CA 1
ATOM 2415 C C . PRO B 1 118 ? 38.561 4.998 38.250 1.00 21.20 163 PRO B C 1
ATOM 2416 O O . PRO B 1 118 ? 38.045 3.938 37.875 1.00 22.72 163 PRO B O 1
ATOM 2420 N N . THR B 1 119 ? 37.899 6.148 38.266 1.00 22.00 164 THR B N 1
ATOM 2421 C CA . THR B 1 119 ? 36.480 6.181 37.901 1.00 23.12 164 THR B CA 1
ATOM 2422 C C . THR B 1 119 ? 36.107 7.064 36.698 1.00 21.71 164 THR B C 1
ATOM 2423 O O . THR B 1 119 ? 34.945 7.468 36.569 1.00 22.83 164 THR B O 1
ATOM 2427 N N . ALA B 1 120 ? 37.072 7.389 35.832 1.00 20.10 165 ALA B N 1
ATOM 2428 C CA . ALA B 1 120 ? 36.757 8.137 34.601 1.00 17.58 165 ALA B CA 1
ATOM 2429 C C . ALA B 1 120 ? 37.689 7.626 33.533 1.00 16.79 165 ALA B C 1
ATOM 2430 O O . ALA B 1 120 ? 38.926 7.651 33.720 1.00 17.46 165 ALA B O 1
ATOM 2432 N N . GLU B 1 121 ? 37.117 7.130 32.442 1.00 15.84 166 GLU B N 1
ATOM 2433 C CA . GLU B 1 121 ? 37.941 6.545 31.394 1.00 16.01 166 GLU B CA 1
ATOM 2434 C C . GLU B 1 121 ? 38.786 7.623 30.708 1.00 14.54 166 GLU B C 1
ATOM 2435 O O . GLU B 1 121 ? 39.885 7.325 30.298 1.00 13.77 166 GLU B O 1
ATOM 2441 N N . LEU B 1 122 ? 38.255 8.846 30.556 1.00 13.27 167 LEU B N 1
ATOM 2442 C CA . LEU B 1 122 ? 39.042 9.911 29.904 1.00 11.92 167 LEU B CA 1
ATOM 2443 C C . LEU B 1 122 ? 39.656 9.404 28.566 1.00 10.51 167 LEU B C 1
ATOM 2444 O O . LEU B 1 122 ? 38.903 8.908 27.729 1.00 10.18 167 LEU B O 1
ATOM 2449 N N . PHE B 1 123 ? 40.972 9.543 28.352 1.00 10.15 168 PHE B N 1
ATOM 2450 C CA . PHE B 1 123 ? 41.616 9.087 27.093 1.00 9.79 168 PHE B CA 1
ATOM 2451 C C . PHE B 1 123 ? 42.178 7.663 27.173 1.00 11.06 168 PHE B C 1
ATOM 2452 O O . PHE B 1 123 ? 43.023 7.253 26.333 1.00 11.32 168 PHE B O 1
ATOM 2460 N N . SER B 1 124 ? 41.670 6.876 28.126 1.00 10.97 169 SER B N 1
ATOM 2461 C CA . SER B 1 124 ? 42.103 5.473 28.264 1.00 13.07 169 SER B CA 1
ATOM 2462 C C . SER B 1 124 ? 42.112 4.710 26.944 1.00 13.43 169 SER B C 1
ATOM 2463 O O . SER B 1 124 ? 43.094 3.970 26.640 1.00 14.91 169 SER B O 1
ATOM 2466 N N . GLN B 1 125 ? 41.046 4.886 26.149 1.00 12.54 170 GLN B N 1
ATOM 2467 C CA A GLN B 1 125 ? 40.845 4.128 24.910 0.50 12.94 170 GLN B CA 1
ATOM 2468 C CA B GLN B 1 125 ? 40.880 4.111 24.910 0.50 13.17 170 GLN B CA 1
ATOM 2469 C C . GLN B 1 125 ? 41.327 4.850 23.640 1.00 12.25 170 GLN B C 1
ATOM 2470 O O . GLN B 1 125 ? 40.953 4.478 22.526 1.00 13.39 170 GLN B O 1
ATOM 2481 N N . LEU B 1 126 ? 42.193 5.866 23.793 1.00 11.33 171 LEU B N 1
ATOM 2482 C CA . LEU B 1 126 ? 42.630 6.669 22.634 1.00 10.94 171 LEU B CA 1
ATOM 2483 C C . LEU B 1 126 ? 43.371 5.826 21.593 1.00 12.05 171 LEU B C 1
ATOM 2484 O O . LEU B 1 126 ? 43.396 6.169 20.416 1.00 11.73 171 LEU B O 1
ATOM 2489 N N . ASP B 1 127 ? 43.919 4.686 22.029 1.00 12.55 172 ASP B N 1
ATOM 2490 C CA . ASP B 1 127 ? 44.639 3.795 21.114 1.00 14.55 172 ASP B CA 1
ATOM 2491 C C . ASP B 1 127 ? 43.710 3.100 20.113 1.00 14.06 172 ASP B C 1
ATOM 2492 O O . ASP B 1 127 ? 44.183 2.553 19.096 1.00 14.43 172 ASP B O 1
ATOM 2497 N N . LYS B 1 128 ? 42.405 3.148 20.376 1.00 13.37 173 LYS B N 1
ATOM 2498 C CA . LYS B 1 128 ? 41.382 2.569 19.495 1.00 14.39 173 LYS B CA 1
ATOM 2499 C C . LYS B 1 128 ? 41.059 3.485 18.313 1.00 13.15 173 LYS B C 1
ATOM 2500 O O . LYS B 1 128 ? 40.451 3.033 17.331 1.00 13.13 173 LYS B O 1
ATOM 2506 N N . MET B 1 129 ? 41.439 4.764 18.412 1.00 12.73 174 MET B N 1
ATOM 2507 C CA . MET B 1 129 ? 41.129 5.704 17.322 1.00 13.29 174 MET B CA 1
ATOM 2508 C C . MET B 1 129 ? 41.946 5.319 16.066 1.00 12.94 174 MET B C 1
ATOM 2509 O O . MET B 1 129 ? 43.089 4.782 16.173 1.00 13.78 174 MET B O 1
ATOM 2514 N N . LYS B 1 130 ? 41.363 5.543 14.885 1.00 12.02 175 LYS B N 1
ATOM 2515 C CA . LYS B 1 130 ? 42.001 5.187 13.609 1.00 11.99 175 LYS B CA 1
ATOM 2516 C C . LYS B 1 130 ? 41.904 6.353 12.645 1.00 11.41 175 LYS B C 1
ATOM 2517 O O . LYS B 1 130 ? 41.032 7.206 12.809 1.00 10.01 175 LYS B O 1
ATOM 2523 N N . LYS B 1 131 ? 42.749 6.374 11.616 1.00 10.84 176 LYS B N 1
ATOM 2524 C CA . LYS B 1 131 ? 42.583 7.386 10.570 1.00 10.65 176 LYS B CA 1
ATOM 2525 C C . LYS B 1 131 ? 41.143 7.349 10.023 1.00 11.26 176 LYS B C 1
ATOM 2526 O O . LYS B 1 131 ? 40.552 6.273 9.789 1.00 11.08 176 LYS B O 1
ATOM 2532 N N . GLY B 1 132 ? 40.610 8.545 9.828 1.00 9.80 177 GLY B N 1
ATOM 2533 C CA . GLY B 1 132 ? 39.256 8.706 9.292 1.00 9.80 177 GLY B CA 1
ATOM 2534 C C . GLY B 1 132 ? 38.250 8.913 10.397 1.00 9.44 177 GLY B C 1
ATOM 2535 O O . GLY B 1 132 ? 37.135 9.356 10.130 1.00 9.55 177 GLY B O 1
ATOM 2536 N N . ASP B 1 133 ? 38.609 8.604 11.646 1.00 9.27 178 ASP B N 1
ATOM 2537 C CA . ASP B 1 133 ? 37.644 8.839 12.756 1.00 8.45 178 ASP B CA 1
ATOM 2538 C C . ASP B 1 133 ? 37.440 10.345 12.936 1.00 8.50 178 ASP B C 1
ATOM 2539 O O . ASP B 1 133 ? 38.322 11.155 12.621 1.00 8.15 178 ASP B O 1
ATOM 2544 N N . ILE B 1 134 ? 36.252 10.725 13.394 1.00 7.79 179 ILE B N 1
ATOM 2545 C CA . ILE B 1 134 ? 35.912 12.156 13.548 1.00 8.18 179 ILE B CA 1
ATOM 2546 C C . ILE B 1 134 ? 35.625 12.455 15.003 1.00 8.27 179 ILE B C 1
ATOM 2547 O O . ILE B 1 134 ? 34.858 11.710 15.655 1.00 8.28 179 ILE B O 1
ATOM 2552 N N . PHE B 1 135 ? 36.230 13.525 15.516 1.00 7.66 180 PHE B N 1
ATOM 2553 C CA . PHE B 1 135 ? 35.890 14.033 16.859 1.00 7.34 180 PHE B CA 1
ATOM 2554 C C . PHE B 1 135 ? 35.453 15.489 16.780 1.00 8.09 180 PHE B C 1
ATOM 2555 O O . PHE B 1 135 ? 35.745 16.162 15.779 1.00 7.85 180 PHE B O 1
ATOM 2563 N N . TYR B 1 136 ? 34.729 15.933 17.821 1.00 6.81 181 TYR B N 1
ATOM 2564 C CA . TYR B 1 136 ? 34.108 17.252 17.810 1.00 7.72 181 TYR B CA 1
ATOM 2565 C C . TYR B 1 136 ? 34.516 18.051 19.010 1.00 8.42 181 TYR B C 1
ATOM 2566 O O . TYR B 1 136 ? 34.448 17.551 20.145 1.00 8.90 181 TYR B O 1
ATOM 2575 N N . LEU B 1 137 ? 34.893 19.310 18.773 1.00 8.03 182 LEU B N 1
ATOM 2576 C CA . LEU B 1 137 ? 35.190 20.250 19.882 1.00 8.88 182 LEU B CA 1
ATOM 2577 C C . LEU B 1 137 ? 33.988 21.161 20.075 1.00 9.00 182 LEU B C 1
ATOM 2578 O O . LEU B 1 137 ? 33.615 21.911 19.154 1.00 10.17 182 LEU B O 1
ATOM 2583 N N . HIS B 1 138 ? 33.373 21.094 21.256 1.00 8.95 183 HIS B N 1
ATOM 2584 C CA . HIS B 1 138 ? 32.215 21.920 21.564 1.00 9.06 183 HIS B CA 1
ATOM 2585 C C . HIS B 1 138 ? 32.746 23.094 22.356 1.00 9.91 183 HIS B C 1
ATOM 2586 O O . HIS B 1 138 ? 33.257 22.903 23.460 1.00 9.64 183 HIS B O 1
ATOM 2593 N N . VAL B 1 139 ? 32.711 24.284 21.761 1.00 8.87 184 VAL B N 1
ATOM 2594 C CA . VAL B 1 139 ? 33.326 25.479 22.375 1.00 9.77 184 VAL B CA 1
ATOM 2595 C C . VAL B 1 139 ? 32.317 26.607 22.183 1.00 10.29 184 VAL B C 1
ATOM 2596 O O . VAL B 1 139 ? 31.778 26.788 21.087 1.00 10.93 184 VAL B O 1
ATOM 2600 N N . LEU B 1 140 ? 32.076 27.346 23.258 1.00 10.27 185 LEU B N 1
ATOM 2601 C CA . LEU B 1 140 ? 30.915 28.240 23.325 1.00 12.38 185 LEU B CA 1
ATOM 2602 C C . LEU B 1 140 ? 29.706 27.565 22.654 1.00 11.26 185 LEU B C 1
ATOM 2603 O O . LEU B 1 140 ? 29.311 26.434 23.079 1.00 12.11 185 LEU B O 1
ATOM 2608 N N . ASP B 1 141 ? 29.130 28.219 21.633 1.00 12.15 186 ASP B N 1
ATOM 2609 C CA . ASP B 1 141 ? 27.913 27.700 20.983 1.00 12.84 186 ASP B CA 1
ATOM 2610 C C . ASP B 1 141 ? 28.257 27.067 19.637 1.00 13.12 186 ASP B C 1
ATOM 2611 O O . ASP B 1 141 ? 27.375 26.856 18.806 1.00 13.70 186 ASP B O 1
ATOM 2616 N N . GLN B 1 142 ? 29.544 26.803 19.420 1.00 11.85 187 GLN B N 1
ATOM 2617 C CA . GLN B 1 142 ? 30.019 26.253 18.144 1.00 11.59 187 GLN B CA 1
ATOM 2618 C C . GLN B 1 142 ? 30.459 24.810 18.331 1.00 11.67 187 GLN B C 1
ATOM 2619 O O . GLN B 1 142 ? 30.798 24.414 19.443 1.00 10.08 187 GLN B O 1
ATOM 2625 N N . VAL B 1 143 ? 30.429 24.030 17.243 1.00 10.61 188 VAL B N 1
ATOM 2626 C CA . VAL B 1 143 ? 30.956 22.671 17.272 1.00 10.34 188 VAL B CA 1
ATOM 2627 C C . VAL B 1 143 ? 31.848 22.516 16.046 1.00 9.95 188 VAL B C 1
ATOM 2628 O O . VAL B 1 143 ? 31.407 22.763 14.924 1.00 10.40 188 VAL B O 1
ATOM 2632 N N . LEU B 1 144 ? 33.115 22.181 16.279 1.00 8.67 189 LEU B N 1
ATOM 2633 C CA . LEU B 1 144 ? 34.154 22.058 15.224 1.00 9.78 189 LEU B CA 1
ATOM 2634 C C . LEU B 1 144 ? 34.493 20.588 15.023 1.00 8.63 189 LEU B C 1
ATOM 2635 O O . LEU B 1 144 ? 34.804 19.893 15.997 1.00 9.75 189 LEU B O 1
ATOM 2640 N N . ALA B 1 145 ? 34.380 20.086 13.799 1.00 7.95 190 ALA B N 1
ATOM 2641 C CA . ALA B 1 145 ? 34.687 18.664 13.540 1.00 7.21 190 ALA B CA 1
ATOM 2642 C C . ALA B 1 145 ? 36.130 18.543 12.996 1.00 7.87 190 ALA B C 1
ATOM 2643 O O . ALA B 1 145 ? 36.547 19.343 12.138 1.00 7.18 190 ALA B O 1
ATOM 2645 N N . TYR B 1 146 ? 36.847 17.508 13.462 1.00 7.12 191 TYR B N 1
ATOM 2646 C CA . TYR B 1 146 ? 38.199 17.183 13.014 1.00 7.90 191 TYR B CA 1
ATOM 2647 C C . TYR B 1 146 ? 38.262 15.721 12.668 1.00 7.76 191 TYR B C 1
ATOM 2648 O O . TYR B 1 146 ? 37.726 14.881 13.413 1.00 8.88 191 TYR B O 1
ATOM 2657 N N . GLN B 1 147 ? 38.924 15.399 11.550 1.00 7.63 192 GLN B N 1
ATOM 2658 C CA . GLN B 1 147 ? 39.035 14.025 11.120 1.00 8.20 192 GLN B CA 1
ATOM 2659 C C . GLN B 1 147 ? 40.488 13.571 11.197 1.00 8.04 192 GLN B C 1
ATOM 2660 O O . GLN B 1 147 ? 41.365 14.206 10.642 1.00 9.13 192 GLN B O 1
ATOM 2666 N N . VAL B 1 148 ? 40.684 12.433 11.864 1.00 8.19 193 VAL B N 1
ATOM 2667 C CA . VAL B 1 148 ? 42.034 11.926 12.175 1.00 8.20 193 VAL B CA 1
ATOM 2668 C C . VAL B 1 148 ? 42.803 11.624 10.890 1.00 8.60 193 VAL B C 1
ATOM 2669 O O . VAL B 1 148 ? 42.341 10.854 10.024 1.00 10.40 193 VAL B O 1
ATOM 2673 N N . ASP B 1 149 ? 43.989 12.212 10.781 1.00 10.39 194 ASP B N 1
ATOM 2674 C CA . ASP B 1 149 ? 44.835 12.003 9.611 1.00 11.67 194 ASP B CA 1
ATOM 2675 C C . ASP B 1 149 ? 46.248 11.515 9.954 1.00 12.59 194 ASP B C 1
ATOM 2676 O O . ASP B 1 149 ? 46.986 11.150 9.059 1.00 14.62 194 ASP B O 1
ATOM 2681 N N . GLN B 1 150 ? 46.595 11.476 11.233 1.00 11.94 195 GLN B N 1
ATOM 2682 C CA . GLN B 1 150 ? 47.925 11.016 11.654 1.00 13.25 195 GLN B CA 1
ATOM 2683 C C . GLN B 1 150 ? 47.906 10.592 13.119 1.00 11.77 195 GLN B C 1
ATOM 2684 O O . GLN B 1 150 ? 47.421 11.325 13.971 1.00 11.74 195 GLN B O 1
ATOM 2690 N N . ILE B 1 151 ? 48.498 9.439 13.409 1.00 11.58 196 ILE B N 1
ATOM 2691 C CA . ILE B 1 151 ? 48.616 8.952 14.768 1.00 10.34 196 ILE B CA 1
ATOM 2692 C C . ILE B 1 151 ? 50.081 8.503 14.940 1.00 11.37 196 ILE B C 1
ATOM 2693 O O . ILE B 1 151 ? 50.570 7.664 14.178 1.00 12.11 196 ILE B O 1
ATOM 2698 N N . VAL B 1 152 ? 50.741 9.119 15.898 1.00 10.55 197 VAL B N 1
ATOM 2699 C CA . VAL B 1 152 ? 52.111 8.720 16.250 1.00 12.23 197 VAL B CA 1
ATOM 2700 C C . VAL B 1 152 ? 52.281 8.632 17.743 1.00 12.99 197 VAL B C 1
ATOM 2701 O O . VAL B 1 152 ? 51.562 9.264 18.512 1.00 11.77 197 VAL B O 1
ATOM 2705 N N . THR B 1 153 ? 53.300 7.866 18.135 1.00 13.55 198 THR B N 1
ATOM 2706 C CA . THR B 1 153 ? 53.739 7.786 19.512 1.00 14.75 198 THR B CA 1
ATOM 2707 C C . THR B 1 153 ? 55.178 8.333 19.571 1.00 14.62 198 THR B C 1
ATOM 2708 O O . THR B 1 153 ? 56.006 8.002 18.706 1.00 14.05 198 THR B O 1
ATOM 2712 N N . VAL B 1 154 ? 55.450 9.222 20.527 1.00 14.52 199 VAL B N 1
ATOM 2713 C CA . VAL B 1 154 ? 56.764 9.875 20.594 1.00 15.57 199 VAL B CA 1
ATOM 2714 C C . VAL B 1 154 ? 57.305 9.889 22.013 1.00 17.84 199 VAL B C 1
ATOM 2715 O O . VAL B 1 154 ? 56.548 9.749 22.977 1.00 16.51 199 VAL B O 1
ATOM 2719 N N . GLU B 1 155 ? 58.616 10.071 22.156 1.00 20.34 200 GLU B N 1
ATOM 2720 C CA . GLU B 1 155 ? 59.185 10.302 23.487 1.00 24.55 200 GLU B CA 1
ATOM 2721 C C . GLU B 1 155 ? 58.757 11.699 23.915 1.00 25.99 200 GLU B C 1
ATOM 2722 O O . GLU B 1 155 ? 58.513 12.547 23.069 1.00 26.68 200 GLU B O 1
ATOM 2728 N N . PRO B 1 156 ? 58.684 11.958 25.231 1.00 28.04 201 PRO B N 1
ATOM 2729 C CA . PRO B 1 156 ? 58.325 13.310 25.673 1.00 29.89 201 PRO B CA 1
ATOM 2730 C C . PRO B 1 156 ? 59.217 14.430 25.087 1.00 31.71 201 PRO B C 1
ATOM 2731 O O . PRO B 1 156 ? 58.774 15.585 25.019 1.00 32.95 201 PRO B O 1
ATOM 2735 N N . ASN B 1 157 ? 60.431 14.074 24.646 1.00 33.47 202 ASN B N 1
ATOM 2736 C CA . ASN B 1 157 ? 61.391 14.987 23.983 1.00 35.15 202 ASN B CA 1
ATOM 2737 C C . ASN B 1 157 ? 61.307 15.129 22.438 1.00 35.78 202 ASN B C 1
ATOM 2738 O O . ASN B 1 157 ? 62.054 15.917 21.839 1.00 35.94 202 ASN B O 1
ATOM 2743 N N . ASP B 1 158 ? 60.387 14.389 21.809 1.00 36.23 203 ASP B N 1
ATOM 2744 C CA . ASP B 1 158 ? 60.262 14.347 20.349 1.00 36.22 203 ASP B CA 1
ATOM 2745 C C . ASP B 1 158 ? 58.926 14.960 19.877 1.00 36.62 203 ASP B C 1
ATOM 2746 O O . ASP B 1 158 ? 58.204 14.345 19.095 1.00 36.24 203 ASP B O 1
ATOM 2751 N N . PHE B 1 159 ? 58.647 16.197 20.313 1.00 37.25 204 PHE B N 1
ATOM 2752 C CA . PHE B 1 159 ? 57.304 16.832 20.240 1.00 37.70 204 PHE B CA 1
ATOM 2753 C C . PHE B 1 159 ? 56.989 17.807 19.076 1.00 38.02 204 PHE B C 1
ATOM 2754 O O . PHE B 1 159 ? 56.079 18.641 19.183 1.00 38.47 204 PHE B O 1
ATOM 2762 N N . GLU B 1 160 ? 57.714 17.700 17.971 1.00 38.16 205 GLU B N 1
ATOM 2763 C CA . GLU B 1 160 ? 57.456 18.528 16.779 1.00 37.99 205 GLU B CA 1
ATOM 2764 C C . GLU B 1 160 ? 56.049 18.376 16.175 1.00 37.44 205 GLU B C 1
ATOM 2765 O O . GLU B 1 160 ? 55.569 19.319 15.531 1.00 37.19 205 GLU B O 1
ATOM 2771 N N . PRO B 1 161 ? 55.409 17.189 16.332 1.00 37.00 206 PRO B N 1
ATOM 2772 C CA . PRO B 1 161 ? 54.117 16.972 15.681 1.00 36.47 206 PRO B CA 1
ATOM 2773 C C . PRO B 1 161 ? 52.964 17.823 16.208 1.00 36.14 206 PRO B C 1
ATOM 2774 O O . PRO B 1 161 ? 51.888 17.801 15.613 1.00 35.53 206 PRO B O 1
ATOM 2778 N N . VAL B 1 162 ? 53.162 18.558 17.301 1.00 35.85 207 VAL B N 1
ATOM 2779 C CA . VAL B 1 162 ? 52.080 19.423 17.818 1.00 35.90 207 VAL B CA 1
ATOM 2780 C C . VAL B 1 162 ? 52.270 20.910 17.464 1.00 36.33 207 VAL B C 1
ATOM 2781 O O . VAL B 1 162 ? 51.545 21.787 17.962 1.00 35.74 207 VAL B O 1
ATOM 2785 N N . LEU B 1 163 ? 53.220 21.179 16.568 1.00 36.22 208 LEU B N 1
ATOM 2786 C CA . LEU B 1 163 ? 53.474 22.541 16.115 1.00 36.48 208 LEU B CA 1
ATOM 2787 C C . LEU B 1 163 ? 52.537 22.941 14.987 1.00 36.71 208 LEU B C 1
ATOM 2788 O O . LEU B 1 163 ? 52.086 22.096 14.200 1.00 36.05 208 LEU B O 1
ATOM 2793 N N . ILE B 1 164 ? 52.276 24.243 14.899 1.00 36.88 209 ILE B N 1
ATOM 2794 C CA . ILE B 1 164 ? 51.432 24.794 13.838 1.00 37.35 209 ILE B CA 1
ATOM 2795 C C . ILE B 1 164 ? 52.055 24.594 12.453 1.00 37.92 209 ILE B C 1
ATOM 2796 O O . ILE B 1 164 ? 53.182 25.053 12.184 1.00 37.91 209 ILE B O 1
ATOM 2801 N N . GLN B 1 165 ? 51.321 23.895 11.590 1.00 37.85 210 GLN B N 1
ATOM 2802 C CA . GLN B 1 165 ? 51.749 23.698 10.209 1.00 38.41 210 GLN B CA 1
ATOM 2803 C C . GLN B 1 165 ? 51.074 24.733 9.311 1.00 37.86 210 GLN B C 1
ATOM 2804 O O . GLN B 1 165 ? 49.841 24.823 9.248 1.00 37.94 210 GLN B O 1
ATOM 2810 N N . HIS B 1 166 ? 51.889 25.542 8.642 1.00 37.18 211 HIS B N 1
ATOM 2811 C CA . HIS B 1 166 ? 51.364 26.632 7.832 1.00 36.13 211 HIS B CA 1
ATOM 2812 C C . HIS B 1 166 ? 50.257 26.132 6.893 1.00 34.05 211 HIS B C 1
ATOM 2813 O O . HIS B 1 166 ? 50.362 25.052 6.304 1.00 34.52 211 HIS B O 1
ATOM 2820 N N . GLY B 1 167 ? 49.177 26.899 6.812 1.00 31.84 212 GLY B N 1
ATOM 2821 C CA . GLY B 1 167 ? 48.059 26.588 5.928 1.00 29.12 212 GLY B CA 1
ATOM 2822 C C . GLY B 1 167 ? 47.083 25.528 6.413 1.00 26.52 212 GLY B C 1
ATOM 2823 O O . GLY B 1 167 ? 46.139 25.184 5.681 1.00 27.26 212 GLY B O 1
ATOM 2824 N N . GLU B 1 168 ? 47.274 25.003 7.630 1.00 23.83 213 GLU B N 1
ATOM 2825 C CA . GLU B 1 168 ? 46.341 23.965 8.121 1.00 20.51 213 GLU B CA 1
ATOM 2826 C C . GLU B 1 168 ? 45.596 24.319 9.412 1.00 17.17 213 GLU B C 1
ATOM 2827 O O . GLU B 1 168 ? 46.021 25.181 10.154 1.00 14.86 213 GLU B O 1
ATOM 2833 N N . ASP B 1 169 ? 44.487 23.614 9.659 1.00 14.02 214 ASP B N 1
ATOM 2834 C CA . ASP B 1 169 ? 43.678 23.794 10.898 1.00 11.47 214 ASP B CA 1
ATOM 2835 C C . ASP B 1 169 ? 43.636 22.392 11.528 1.00 10.25 214 ASP B C 1
ATOM 2836 O O . ASP B 1 169 ? 42.934 21.488 11.054 1.00 9.13 214 ASP B O 1
ATOM 2841 N N . TYR B 1 170 ? 44.429 22.215 12.583 1.00 9.21 215 TYR B N 1
ATOM 2842 C CA . TYR B 1 170 ? 44.546 20.908 13.212 1.00 9.09 215 TYR B CA 1
ATOM 2843 C C . TYR B 1 170 ? 44.172 20.937 14.683 1.00 7.46 215 TYR B C 1
ATOM 2844 O O . TYR B 1 170 ? 44.235 21.975 15.373 1.00 8.20 215 TYR B O 1
ATOM 2853 N N . ALA B 1 171 ? 43.859 19.753 15.192 1.00 7.89 216 ALA B N 1
ATOM 2854 C CA . ALA B 1 171 ? 43.674 19.561 16.616 1.00 7.15 216 ALA B CA 1
ATOM 2855 C C . ALA B 1 171 ? 44.227 18.197 16.978 1.00 8.28 216 ALA B C 1
ATOM 2856 O O . ALA B 1 171 ? 43.925 17.209 16.320 1.00 8.56 216 ALA B O 1
ATOM 2858 N N . THR B 1 172 ? 45.065 18.159 18.022 1.00 7.43 217 THR B N 1
ATOM 2859 C CA . THR B 1 172 ? 45.691 16.893 18.458 1.00 8.50 217 THR B CA 1
ATOM 2860 C C . THR B 1 172 ? 45.164 16.553 19.843 1.00 9.19 217 THR B C 1
ATOM 2861 O O . THR B 1 172 ? 45.086 17.431 20.701 1.00 9.14 217 THR B O 1
ATOM 2865 N N . LEU B 1 173 ? 44.795 15.275 20.016 1.00 9.00 218 LEU B N 1
ATOM 2866 C CA . LEU B 1 173 ? 44.471 14.682 21.311 1.00 9.44 218 LEU B CA 1
ATOM 2867 C C . LEU B 1 173 ? 45.717 13.946 21.821 1.00 9.81 218 LEU B C 1
ATOM 2868 O O . LEU B 1 173 ? 46.267 13.114 21.109 1.00 9.59 218 LEU B O 1
ATOM 2873 N N . LEU B 1 174 ? 46.135 14.283 23.041 1.00 10.56 219 LEU B N 1
ATOM 2874 C CA . LEU B 1 174 ? 47.428 13.873 23.580 1.00 12.36 219 LEU B CA 1
ATOM 2875 C C . LEU B 1 174 ? 47.232 13.051 24.865 1.00 11.46 219 LEU B C 1
ATOM 2876 O O . LEU B 1 174 ? 46.481 13.457 25.743 1.00 11.30 219 LEU B O 1
ATOM 2881 N N . THR B 1 175 ? 47.829 11.874 24.937 1.00 11.89 220 THR B N 1
ATOM 2882 C CA . THR B 1 175 ? 47.763 11.092 26.199 1.00 12.48 220 THR B CA 1
ATOM 2883 C C . THR B 1 175 ? 49.063 10.339 26.395 1.00 14.69 220 THR B C 1
ATOM 2884 O O . THR B 1 175 ? 49.985 10.470 25.571 1.00 15.15 220 THR B O 1
ATOM 2888 N N . CYS B 1 176 ? 49.173 9.615 27.511 1.00 16.23 221 CYS B N 1
ATOM 2889 C CA A CYS B 1 176 ? 50.393 8.857 27.775 0.50 18.40 221 CYS B CA 1
ATOM 2890 C CA B CYS B 1 176 ? 50.371 8.827 27.817 0.50 17.36 221 CYS B CA 1
ATOM 2891 C C . CYS B 1 176 ? 50.234 7.391 27.362 1.00 18.60 221 CYS B C 1
ATOM 2892 O O . CYS B 1 176 ? 49.121 6.889 27.204 1.00 17.00 221 CYS B O 1
ATOM 2897 N N . THR B 1 177 ? 51.370 6.721 27.150 1.00 20.58 222 THR B N 1
ATOM 2898 C CA . THR B 1 177 ? 51.400 5.363 26.605 1.00 23.78 222 THR B CA 1
ATOM 2899 C C . THR B 1 177 ? 52.795 4.748 26.861 1.00 24.95 222 THR B C 1
ATOM 2900 O O . THR B 1 177 ? 53.762 5.479 26.950 1.00 24.90 222 THR B O 1
ATOM 2904 N N . PRO B 1 178 ? 52.904 3.413 26.993 1.00 26.96 223 PRO B N 1
ATOM 2905 C CA . PRO B 1 178 ? 51.848 2.414 27.045 1.00 28.34 223 PRO B CA 1
ATOM 2906 C C . PRO B 1 178 ? 51.077 2.578 28.351 1.00 29.45 223 PRO B C 1
ATOM 2907 O O . PRO B 1 178 ? 51.586 3.205 29.297 1.00 28.93 223 PRO B O 1
ATOM 2911 N N . TYR B 1 179 ? 49.850 2.069 28.372 1.00 31.05 224 TYR B N 1
ATOM 2912 C CA . TYR B 1 179 ? 49.010 2.077 29.567 1.00 32.85 224 TYR B CA 1
ATOM 2913 C C . TYR B 1 179 ? 49.797 1.664 30.809 1.00 34.16 224 TYR B C 1
ATOM 2914 O O . TYR B 1 179 ? 50.296 0.542 30.875 1.00 34.86 224 TYR B O 1
ATOM 2916 N N . MET B 1 180 ? 49.931 2.599 31.757 1.00 35.18 225 MET B N 1
ATOM 2917 C CA . MET B 1 180 ? 50.573 2.388 33.079 1.00 36.25 225 MET B CA 1
ATOM 2918 C C . MET B 1 180 ? 52.104 2.432 33.121 1.00 36.60 225 MET B C 1
ATOM 2919 O O . MET B 1 180 ? 52.706 2.306 34.206 1.00 37.39 225 MET B O 1
ATOM 2924 N N . ILE B 1 181 ? 52.735 2.604 31.965 1.00 36.19 226 ILE B N 1
ATOM 2925 C CA . ILE B 1 181 ? 54.179 2.749 31.914 1.00 36.13 226 ILE B CA 1
ATOM 2926 C C . ILE B 1 181 ? 54.493 4.221 31.670 1.00 36.10 226 ILE B C 1
ATOM 2927 O O . ILE B 1 181 ? 55.368 4.798 32.328 1.00 35.74 226 ILE B O 1
ATOM 2932 N N . ASN B 1 182 ? 53.747 4.822 30.740 1.00 35.49 227 ASN B N 1
ATOM 2933 C CA . ASN B 1 182 ? 53.817 6.260 30.469 1.00 34.77 227 ASN B CA 1
ATOM 2934 C C . ASN B 1 182 ? 55.213 6.768 30.092 1.00 33.63 227 ASN B C 1
ATOM 2935 O O . ASN B 1 182 ? 55.575 7.913 30.378 1.00 34.46 227 ASN B O 1
ATOM 2940 N N . SER B 1 183 ? 55.988 5.921 29.431 1.00 32.40 228 SER B N 1
ATOM 2941 C CA . SER B 1 183 ? 57.283 6.332 28.895 1.00 30.96 228 SER B CA 1
ATOM 2942 C C . SER B 1 183 ? 57.141 7.272 27.688 1.00 28.97 228 SER B C 1
ATOM 2943 O O . SER B 1 183 ? 58.009 8.119 27.443 1.00 29.85 228 SER B O 1
ATOM 2946 N N . HIS B 1 184 ? 56.052 7.119 26.938 1.00 25.35 229 HIS B N 1
ATOM 2947 C CA . HIS B 1 184 ? 55.872 7.817 25.658 1.00 21.78 229 HIS B CA 1
ATOM 2948 C C . HIS B 1 184 ? 54.528 8.543 25.605 1.00 19.00 229 HIS B C 1
ATOM 2949 O O . HIS B 1 184 ? 53.693 8.393 26.488 1.00 17.55 229 HIS B O 1
ATOM 2956 N N . ARG B 1 185 ? 54.318 9.321 24.547 1.00 16.58 230 ARG B N 1
ATOM 2957 C CA . ARG B 1 185 ? 53.066 10.062 24.394 1.00 14.62 230 ARG B CA 1
ATOM 2958 C C . ARG B 1 185 ? 52.403 9.674 23.091 1.00 12.91 230 ARG B C 1
ATOM 2959 O O . ARG B 1 185 ? 53.053 9.564 22.069 1.00 12.78 230 ARG B O 1
ATOM 2967 N N . LEU B 1 186 ? 51.096 9.445 23.155 1.00 11.66 231 LEU B N 1
ATOM 2968 C CA . LEU B 1 186 ? 50.315 9.105 21.980 1.00 11.68 231 LEU B CA 1
ATOM 2969 C C . LEU B 1 186 ? 49.609 10.380 21.494 1.00 10.51 231 LEU B C 1
ATOM 2970 O O . LEU B 1 186 ? 49.002 11.098 22.308 1.00 10.16 231 LEU B O 1
ATOM 2975 N N . LEU B 1 187 ? 49.772 10.689 20.204 1.00 9.16 232 LEU B N 1
ATOM 2976 C CA . LEU B 1 187 ? 49.265 11.963 19.610 1.00 9.88 232 LEU B CA 1
ATOM 2977 C C . LEU B 1 187 ? 48.352 11.607 18.450 1.00 9.87 232 LEU B C 1
ATOM 2978 O O . LEU B 1 187 ? 48.799 11.030 17.449 1.00 8.86 232 LEU B O 1
ATOM 2983 N N . VAL B 1 188 ? 47.071 11.915 18.615 1.00 8.57 233 VAL B N 1
ATOM 2984 C CA . VAL B 1 188 ? 46.054 11.622 17.570 1.00 8.51 233 VAL B CA 1
ATOM 2985 C C . VAL B 1 188 ? 45.680 12.961 16.952 1.00 8.01 233 VAL B C 1
ATOM 2986 O O . VAL B 1 188 ? 45.087 13.787 17.622 1.00 8.71 233 VAL B O 1
ATOM 2990 N N . ARG B 1 189 ? 46.103 13.182 15.709 1.00 7.71 234 ARG B N 1
ATOM 2991 C CA . ARG B 1 189 ? 45.911 14.494 15.036 1.00 7.99 234 ARG B CA 1
ATOM 2992 C C . ARG B 1 189 ? 44.716 14.413 14.096 1.00 8.94 234 ARG B C 1
ATOM 2993 O O . ARG B 1 189 ? 44.632 13.513 13.244 1.00 8.62 234 ARG B O 1
ATOM 3001 N N . GLY B 1 190 ? 43.813 15.385 14.208 1.00 8.66 235 GLY B N 1
ATOM 3002 C CA . GLY B 1 190 ? 42.716 15.545 13.237 1.00 8.79 235 GLY B CA 1
ATOM 3003 C C . GLY B 1 190 ? 42.835 16.856 12.483 1.00 8.82 235 GLY B C 1
ATOM 3004 O O . GLY B 1 190 ? 43.424 17.816 12.968 1.00 8.56 235 GLY B O 1
ATOM 3005 N N . LYS B 1 191 ? 42.275 16.872 11.280 1.00 9.33 236 LYS B N 1
ATOM 3006 C CA . LYS B 1 191 ? 42.284 18.056 10.446 1.00 9.62 236 LYS B CA 1
ATOM 3007 C C . LYS B 1 191 ? 40.833 18.505 10.296 1.00 8.63 236 LYS B C 1
ATOM 3008 O O . LYS B 1 191 ? 39.940 17.656 10.194 1.00 9.46 236 LYS B O 1
ATOM 3014 N N . ARG B 1 192 ? 40.615 19.823 10.308 1.00 8.09 237 ARG B N 1
ATOM 3015 C CA . ARG B 1 192 ? 39.260 20.373 10.240 1.00 7.69 237 ARG B CA 1
ATOM 3016 C C . ARG B 1 192 ? 38.503 19.899 8.987 1.00 8.27 237 ARG B C 1
ATOM 3017 O O . ARG B 1 192 ? 39.065 19.821 7.859 1.00 8.20 237 ARG B O 1
ATOM 3025 N N . ILE B 1 193 ? 37.222 19.562 9.188 1.00 6.74 238 ILE B N 1
ATOM 3026 C CA . ILE B 1 193 ? 36.329 19.261 8.065 1.00 9.35 238 ILE B CA 1
ATOM 3027 C C . ILE B 1 193 ? 35.064 20.088 8.260 1.00 10.15 238 ILE B C 1
ATOM 3028 O O . ILE B 1 193 ? 34.801 20.549 9.364 1.00 10.14 238 ILE B O 1
ATOM 3033 N N . PRO B 1 194 ? 34.294 20.317 7.178 1.00 10.82 239 PRO B N 1
ATOM 3034 C CA . PRO B 1 194 ? 33.115 21.189 7.258 1.00 11.24 239 PRO B CA 1
ATOM 3035 C C . PRO B 1 194 ? 32.069 20.583 8.145 1.00 11.74 239 PRO B C 1
ATOM 3036 O O . PRO B 1 194 ? 31.724 19.413 7.982 1.00 11.73 239 PRO B O 1
ATOM 3040 N N . TYR B 1 195 ? 31.632 21.361 9.123 1.00 9.76 240 TYR B N 1
ATOM 3041 C CA . TYR B 1 195 ? 30.525 20.945 10.004 1.00 10.44 240 TYR B CA 1
ATOM 3042 C C . TYR B 1 195 ? 30.044 22.171 10.777 1.00 12.22 240 TYR B C 1
ATOM 3043 O O . TYR B 1 195 ? 30.875 22.970 11.258 1.00 13.09 240 TYR B O 1
ATOM 3052 N N . THR B 1 196 ? 28.720 22.333 10.877 1.00 11.93 241 THR B N 1
ATOM 3053 C CA . THR B 1 196 ? 28.110 23.354 11.724 1.00 15.16 241 THR B CA 1
ATOM 3054 C C . THR B 1 196 ? 27.038 22.670 12.552 1.00 14.83 241 THR B C 1
ATOM 3055 O O . THR B 1 196 ? 26.304 21.832 12.023 1.00 15.50 241 THR B O 1
ATOM 3059 N N . ALA B 1 197 ? 26.952 23.010 13.838 1.00 15.07 242 ALA B N 1
ATOM 3060 C CA . ALA B 1 197 ? 25.912 22.471 14.724 1.00 16.34 242 ALA B CA 1
ATOM 3061 C C . ALA B 1 197 ? 24.537 22.844 14.155 1.00 18.39 242 ALA B C 1
ATOM 3062 O O . ALA B 1 197 ? 24.350 23.974 13.671 1.00 17.46 242 ALA B O 1
ATOM 3064 N N . PRO B 1 198 ? 23.573 21.904 14.193 1.00 20.52 243 PRO B N 1
ATOM 3065 C CA . PRO B 1 198 ? 22.208 22.237 13.747 1.00 23.57 243 PRO B CA 1
ATOM 3066 C C . PRO B 1 198 ? 21.600 23.415 14.518 1.00 25.71 243 PRO B C 1
ATOM 3067 O O . PRO B 1 198 ? 21.923 23.627 15.697 1.00 26.81 243 PRO B O 1
ATOM 3071 N N . ILE B 1 199 ? 20.735 24.170 13.841 1.00 28.67 244 ILE B N 1
ATOM 3072 C CA . ILE B 1 199 ? 20.261 25.471 14.329 1.00 31.44 244 ILE B CA 1
ATOM 3073 C C . ILE B 1 199 ? 18.740 25.560 14.237 1.00 32.17 244 ILE B C 1
ATOM 3074 O O . ILE B 1 199 ? 18.045 24.545 14.401 1.00 34.22 244 ILE B O 1
#

Nearest PDB structures (foldseek):
  3g66-assembly2_B  TM=1.005E+00  e=2.355E-44  Streptococcus pneumoniae
  3g69-assembly2_B  TM=1.000E+00  e=5.228E-41  Streptococcus pneumoniae
  3g66-assembly1_A  TM=1.004E+00  e=2.383E-40  Streptococcus pneumoniae
  3g69-assembly1_A  TM=9.987E-01  e=3.882E-39  Streptococcus pneumoniae
  3o0p-assembly1_A  TM=9.476E-01  e=5.108E-28  Streptococcus agalactiae 515

CATH classification: 2.40.260.10

InterPro domains:
  IPR005754 Sortase family [PF04203] (113-237)
  IPR005754 Sortase family [TIGR01076] (111-244)
  IPR023365 Sortase domain superfamily [G3DSA:2.40.260.10] (46-257)
  IPR023365 Sortase domain superfamily [SSF63817] (99-240)
  IPR042002 Sortase C [cd05827] (107-237)

B-factor: mean 23.42, std 13.59, range [6.03, 87.84]

Solvent-accessible surface area: 18740 Å² total; per-residue (Å²): 99,60,45,11,155,92,2,62,106,41,10,74,141,40,85,70,63,72,12,107,95,51,34,145,91,0,82,54,50,12,87,113,42,69,121,61,157,28,120,20,25,46,115,127,63,59,1,78,32,0,51,9,132,106,33,0,1,12,0,40,0,41,50,15,134,35,83,4,20,0,10,28,12,14,66,92,117,25,2,103,110,0,0,0,0,1,89,29,2,0,1,0,4,5,34,130,46,6,2,4,0,0,0,0,32,35,22,42,140,136,44,94,9,0,25,46,0,77,126,3,132,152,31,36,23,0,15,0,23,0,5,71,74,24,2,1,1,12,4,52,58,64,50,74,22,72,41,124,71,20,118,35,2,89,65,86,156,32,48,16,8,0,1,0,0,0,8,18,65,58,168,120,73,50,54,9,11,4,0,35,0,90,86,30,102,34,117,32,85,223,106,69,42,14,148,89,3,62,97,33,9,84,122,36,105,126,72,77,8,72,77,48,35,130,90,0,84,55,50,10,88,112,46,162,116,70,148,10,96,9,15,52,102,78,116,66,77,75,113,53,71,62,0,76,31,0,47,9,134,104,42,0,0,12,0,41,0,42,53,16,132,32,88,4,21,0,13,22,16,18,12,75,84,30,2,103,109,0,0,0,0,0,67,39,5,0,1,0,5,5,34,128,51,5,1,2,0,0,0,0,29,34,22,43,136,140,43,94,10,0,27,55,1,65,113,4,127,154,31,38,22,0,17,0,23,0,5,51,68,23,2,1,1,15,4,50,54,65,49,73,20,69,34,123,67,14,112,30,2,75,60,78,165,35,60,18,12,0,1,0,0,0,8,18,62,58,175,117,66,50,57,5,12,4,0,25,0,84,85,28,100,38,112,25,87,221

Sequence (386 aa):
NEVIKEEFDETVSQQMDDKAELEEERWRRLAQAFNATLKPSEILDPFTSEYANMLKVHERIGYVEIPAIDQEIPMYVGTSEDDILQKGAGLLEEGASLPVGGENTHTVITAHRGLPTAELFSQQLDKMKKGDIFYLHVLDQVLAYQVDQIVTVEPNDFEPVLIQHGEDYATLLTCCTPYMINSHRLLVRGKRIPYTAPINEVIKEFDETVSQMDDKAELEERWRLAQAFNATLKPSEILDPFTEKKKGVSEYANMLKVHERIGYVEIPAIDQEIPMYVGTSEDDILQKGAGLLEEGASLPVGGENTHTVITAHRGLPTAELFSQQLDKMKKGDIFYLHVLDQVLAYQVDQIVTVEPNDFEPVLIQHGEDYATLLTCCTPYMINSHRLLVRGKRIPYTAPI